Protein AF-A0A9Q0LKS4-F1 (afdb_monomer_lite)

Secondary structure (DSSP, 8-state):
-HHHHHHHHHHHHHHHHHHTS-SSS-----------------HHHHHHHHHHHHHT-HHHHHHHHHTTHHHHHHHHHTT---HHHHHHHHHHHHHHHTT---HHHHHHHHHHHHHHHHSGGGHHHHHHHHHHHHHHS--TTT---SS-----STT--EEPPPEETHHHHSEEEEEEEEE-------TT---GGGG----EEEEEEETTS-EEEEEEEE---TTS--EEEEEEEE-SSS-EEEEEEEE---TT-EEEEEEEEEEEGGGTEEEEEEEETTEEEEEEEEE-SS---TTPEEEEEEEEE--------HHHHHHHHHHHHHHHHHHHHHHHHHHHHHHHHHHHHHHHHHHHHHHHHHHHHHHHHHHHHTTTT-------------------

Sequence (396 aa):
MINIILNLYSQNFQKELDNSQNIQHDSINNNNEENENQSNISFLEILKIFNEISQKSIHNICCCCEAGIISFLLELVSKVKTIDIFKEIIQIVGNFAKFKTNVFEMKKYFTIMKNQLNKKSNKNFAKLMINELTKMKHQPNEQNPINLFDFYEQNSNIQLPPFNSSLIFEKFTFCCWIRIEEFSRSFFSSDPKEKEYKPRIFSLLSENNKGIELYFELDQDHKNQSKSISYRIYIDDEEMIEAVFPIQIETKKWYFFVFTQKYEESISEIDITIYINGKKEKFKKLQMKKQFETEEILTKNRIGSNVPFIRENKVQQQEMQQVLQLQQIKLLKQENEILQKENQSLKQENEFLKKQIQILNQKLKSQELTNEDQKEIQEKPKPSEFSSQETEFTRC

Radius of gyration: 48.98 Å; chains: 1; bounding box: 102×98×162 Å

pLDDT: mean 75.41, std 18.95, range [31.3, 96.25]

Organism: Anaeramoeba ignava (NCBI:txid1746090)

Structure (mmCIF, N/CA/C/O backbone):
data_AF-A0A9Q0LKS4-F1
#
_entry.id   AF-A0A9Q0LKS4-F1
#
loop_
_atom_site.group_PDB
_atom_site.id
_atom_site.type_symbol
_atom_site.label_atom_id
_atom_site.label_alt_id
_atom_site.label_comp_id
_atom_site.label_asym_id
_atom_site.label_entity_id
_atom_site.label_seq_id
_atom_site.pdbx_PDB_ins_code
_atom_site.Cartn_x
_atom_site.Cartn_y
_atom_site.Cartn_z
_atom_site.occupancy
_atom_site.B_iso_or_equiv
_atom_site.auth_seq_id
_atom_site.auth_comp_id
_atom_site.auth_asym_id
_atom_site.auth_atom_id
_atom_site.pdbx_PDB_model_num
ATOM 1 N N . MET A 1 1 ? -8.591 25.230 20.796 1.00 52.16 1 MET A N 1
ATOM 2 C CA . MET A 1 1 ? -9.760 24.326 20.904 1.00 52.16 1 MET A CA 1
ATOM 3 C C . MET A 1 1 ? -9.556 23.261 21.982 1.00 52.16 1 MET A C 1
ATOM 5 O O . MET A 1 1 ? -10.331 23.239 22.921 1.00 52.16 1 MET A O 1
ATOM 9 N N . ILE A 1 2 ? -8.475 22.472 21.955 1.00 50.78 2 ILE A N 1
ATOM 10 C CA . ILE A 1 2 ? -8.144 21.528 23.048 1.00 50.78 2 ILE A CA 1
ATOM 11 C C . ILE A 1 2 ? -7.958 22.237 24.396 1.00 50.78 2 ILE A C 1
ATOM 13 O O . ILE A 1 2 ? -8.549 21.814 25.378 1.00 50.78 2 ILE A O 1
ATOM 17 N N . ASN A 1 3 ? -7.264 23.380 24.430 1.00 50.91 3 ASN A N 1
ATOM 18 C CA . ASN A 1 3 ? -7.161 24.198 25.648 1.00 50.91 3 ASN A CA 1
ATOM 19 C C . ASN A 1 3 ? -8.520 24.717 26.146 1.00 50.91 3 ASN A C 1
ATOM 21 O O . ASN A 1 3 ? -8.677 24.940 27.335 1.00 50.91 3 ASN A O 1
ATOM 25 N N . ILE A 1 4 ? -9.511 24.873 25.260 1.00 58.47 4 ILE A N 1
ATOM 26 C CA . ILE A 1 4 ? -10.876 25.258 25.646 1.00 58.47 4 ILE A CA 1
ATOM 27 C C . ILE A 1 4 ? -11.565 24.061 26.306 1.00 58.47 4 ILE A C 1
ATOM 29 O O . ILE A 1 4 ? -12.135 24.219 27.372 1.00 58.47 4 ILE A O 1
ATOM 33 N N . ILE A 1 5 ? -11.438 22.852 25.750 1.00 57.69 5 ILE A N 1
ATOM 34 C CA . ILE A 1 5 ? -11.965 21.629 26.379 1.00 57.69 5 ILE A CA 1
ATOM 35 C C . ILE A 1 5 ? -11.270 21.352 27.713 1.00 57.69 5 ILE A C 1
ATOM 37 O O . ILE A 1 5 ? -11.945 21.016 28.673 1.00 57.69 5 ILE A O 1
ATOM 41 N N . LEU A 1 6 ? -9.948 21.513 27.798 1.00 55.53 6 LEU A N 1
ATOM 42 C CA . LEU A 1 6 ? -9.184 21.312 29.031 1.00 55.53 6 LEU A CA 1
ATOM 43 C C . LEU A 1 6 ? -9.541 22.348 30.103 1.00 55.53 6 LEU A C 1
ATOM 45 O O . LEU A 1 6 ? -9.741 21.965 31.252 1.00 55.53 6 LEU A O 1
ATOM 49 N N . ASN A 1 7 ? -9.676 23.626 29.730 1.00 54.53 7 ASN A N 1
ATOM 50 C CA . ASN A 1 7 ? -10.088 24.686 30.654 1.00 54.53 7 ASN A CA 1
ATOM 51 C C . ASN A 1 7 ? -11.555 24.545 31.081 1.00 54.53 7 ASN A C 1
ATOM 53 O O . ASN A 1 7 ? -11.880 24.784 32.237 1.00 54.53 7 ASN A O 1
ATOM 57 N N . LEU A 1 8 ? -12.447 24.119 30.185 1.00 53.78 8 LEU A N 1
ATOM 58 C CA . LEU A 1 8 ? -13.850 23.871 30.526 1.00 53.78 8 LEU A CA 1
ATOM 59 C C . LEU A 1 8 ? -14.017 22.582 31.338 1.00 53.78 8 LEU A C 1
ATOM 61 O O . LEU A 1 8 ? -14.856 22.523 32.232 1.00 53.78 8 LEU A O 1
ATOM 65 N N . TYR A 1 9 ? -13.194 21.566 31.076 1.00 55.69 9 TYR A N 1
ATOM 66 C CA . TYR A 1 9 ? -13.136 20.353 31.882 1.00 55.69 9 TYR A CA 1
ATOM 67 C C . TYR A 1 9 ? -12.649 20.665 33.300 1.00 55.69 9 TYR A C 1
ATOM 69 O O . TYR A 1 9 ? -13.283 20.231 34.253 1.00 55.69 9 TYR A O 1
ATOM 77 N N . SER A 1 10 ? -11.589 21.462 33.472 1.00 55.66 10 SER A N 1
ATOM 78 C CA . SER A 1 10 ? -11.113 21.843 34.808 1.00 55.66 10 SER A CA 1
ATOM 79 C C . SER A 1 10 ? -12.094 22.745 35.569 1.00 55.66 10 SER A C 1
ATOM 81 O O . SER A 1 10 ? -12.196 22.624 36.786 1.00 55.66 10 SER A O 1
ATOM 83 N N . GLN A 1 11 ? -12.851 23.604 34.877 1.00 53.59 11 GLN A N 1
ATOM 84 C CA . GLN A 1 11 ? -13.821 24.511 35.505 1.00 53.59 11 GLN A CA 1
ATOM 85 C C . GLN A 1 11 ? -15.162 23.844 35.865 1.00 53.59 11 GLN A C 1
ATOM 87 O O . GLN A 1 11 ? -15.730 24.160 36.911 1.00 53.59 11 GLN A O 1
ATOM 92 N N . ASN A 1 12 ? -15.662 22.908 35.047 1.00 52.47 12 ASN A N 1
ATOM 93 C CA . ASN A 1 12 ? -16.990 22.302 35.240 1.00 52.47 12 ASN A CA 1
ATOM 94 C C . ASN A 1 12 ? -16.960 20.917 35.913 1.00 52.47 12 ASN A C 1
ATOM 96 O O . ASN A 1 12 ? -17.933 20.547 36.569 1.00 52.47 12 ASN A O 1
ATOM 100 N N . PHE A 1 13 ? -15.858 20.160 35.822 1.00 51.25 13 PHE A N 1
ATOM 101 C CA . PHE A 1 13 ? -15.762 18.823 36.430 1.00 51.25 13 PHE A CA 1
ATOM 102 C C . PHE A 1 13 ? -15.744 18.861 37.963 1.00 51.25 13 PHE A C 1
ATOM 104 O O . PHE A 1 13 ? -16.346 17.994 38.591 1.00 51.25 13 PHE A O 1
ATOM 111 N N . GLN A 1 14 ? -15.115 19.875 38.571 1.00 48.56 14 GLN A N 1
ATOM 112 C CA . GLN A 1 14 ? -15.144 20.060 40.028 1.00 48.56 14 GLN A CA 1
ATOM 113 C C . GLN A 1 14 ? -16.585 20.253 40.537 1.00 48.56 14 GLN A C 1
ATOM 115 O O . GLN A 1 14 ? -17.002 19.583 41.476 1.00 48.56 14 GLN A O 1
ATOM 120 N N . LYS A 1 15 ? -17.379 21.087 39.851 1.00 50.06 15 LYS A N 1
ATOM 121 C CA . LYS A 1 15 ? -18.767 21.391 40.239 1.00 50.06 15 LYS A CA 1
ATOM 122 C C . LYS A 1 15 ? -19.710 20.185 40.112 1.00 50.06 15 LYS A C 1
ATOM 124 O O . LYS A 1 15 ? -20.591 20.005 40.949 1.00 50.06 15 LYS A O 1
ATOM 129 N N . GLU A 1 16 ? -19.541 19.342 39.091 1.00 47.19 16 GLU A N 1
ATOM 130 C CA . GLU A 1 16 ? -20.367 18.133 38.921 1.00 47.19 16 GLU A CA 1
ATOM 131 C C . GLU A 1 16 ? -19.929 16.961 39.822 1.00 47.19 16 GLU A C 1
ATOM 133 O O . GLU A 1 16 ? -20.760 16.113 40.161 1.00 47.19 16 GLU A O 1
ATOM 138 N N . LEU A 1 17 ? -18.662 16.909 40.263 1.00 44.06 17 LEU A N 1
ATOM 139 C CA . LEU A 1 17 ? -18.222 15.921 41.256 1.00 44.06 17 LEU A CA 1
ATOM 140 C C . LEU A 1 17 ? -18.882 16.158 42.618 1.00 44.06 17 LEU A C 1
ATOM 142 O O . LEU A 1 17 ? -19.400 15.202 43.202 1.00 44.06 17 LEU A O 1
ATOM 146 N N . ASP A 1 18 ? -18.912 17.412 43.071 1.00 41.59 18 ASP A N 1
ATOM 147 C CA . ASP A 1 18 ? -19.412 17.791 44.398 1.00 41.59 18 ASP A CA 1
ATOM 148 C C . ASP A 1 18 ? -20.943 17.649 44.496 1.00 41.59 18 ASP A C 1
ATOM 150 O O . ASP A 1 18 ? -21.472 17.132 45.481 1.00 41.59 18 ASP A O 1
ATOM 154 N N . ASN A 1 19 ? -21.674 17.966 43.422 1.00 41.75 19 ASN A N 1
ATOM 155 C CA . ASN A 1 19 ? -23.139 17.842 43.393 1.00 41.75 19 ASN A CA 1
ATOM 156 C C . ASN A 1 19 ? -23.647 16.389 43.339 1.00 41.75 19 ASN A C 1
ATOM 158 O O . ASN A 1 19 ? -24.816 16.131 43.622 1.00 41.75 19 ASN A O 1
ATOM 162 N N . SER A 1 20 ? -22.784 15.419 43.018 1.00 38.62 20 SER A N 1
ATOM 163 C CA . SER A 1 20 ? -23.145 13.993 43.004 1.00 38.62 20 SER A CA 1
ATOM 164 C C . SER A 1 20 ? -22.952 13.279 44.353 1.00 38.62 20 SER A C 1
ATOM 166 O O . SER A 1 20 ? -23.242 12.085 44.451 1.00 38.62 20 SER A O 1
ATOM 168 N N . GLN A 1 21 ? -22.493 13.994 45.393 1.00 38.00 21 GLN A N 1
ATOM 169 C CA . GLN A 1 21 ? -22.373 13.483 46.767 1.00 38.00 21 GLN A CA 1
ATOM 170 C C . GLN A 1 21 ? -23.479 13.972 47.725 1.00 38.00 21 GLN A C 1
ATOM 172 O O . GLN A 1 21 ? -23.637 13.378 48.785 1.00 38.00 21 GLN A O 1
ATOM 177 N N . ASN A 1 22 ? -24.311 14.949 47.338 1.00 33.97 22 ASN A N 1
ATOM 178 C CA . ASN A 1 22 ? -25.348 15.543 48.201 1.00 33.97 22 ASN A CA 1
ATOM 179 C C . ASN A 1 22 ? -26.791 15.202 47.781 1.00 33.97 22 ASN A C 1
ATOM 181 O O . ASN A 1 22 ? -27.661 16.066 47.727 1.00 33.97 22 ASN A O 1
ATOM 185 N N . ILE A 1 23 ? -27.084 13.925 47.521 1.00 37.72 23 ILE A N 1
ATOM 186 C CA . ILE A 1 23 ? -28.473 13.427 47.534 1.00 37.72 23 ILE A CA 1
ATOM 187 C C . ILE A 1 23 ? -28.590 12.389 48.645 1.00 37.72 23 ILE A C 1
ATOM 189 O O . ILE A 1 23 ? -28.772 11.205 48.388 1.00 37.72 23 ILE A O 1
ATOM 193 N N . GLN A 1 24 ? -28.386 12.844 49.880 1.00 35.81 24 GLN A N 1
ATOM 194 C CA . GLN A 1 24 ? -28.864 12.241 51.128 1.00 35.81 24 GLN A CA 1
ATOM 195 C C . GLN A 1 24 ? -28.379 13.126 52.280 1.00 35.81 24 GLN A C 1
ATOM 197 O O . GLN A 1 24 ? -27.403 12.795 52.935 1.00 35.81 24 GLN A O 1
ATOM 202 N N . HIS A 1 25 ? -29.003 14.291 52.453 1.00 33.56 25 HIS A N 1
ATOM 203 C CA . HIS A 1 25 ? -29.410 14.854 53.745 1.00 33.56 25 HIS A CA 1
ATOM 204 C C . HIS A 1 25 ? -29.798 16.333 53.602 1.00 33.56 25 HIS A C 1
ATOM 206 O O . HIS A 1 25 ? -29.132 17.113 52.933 1.00 33.56 25 HIS A O 1
ATOM 212 N N . ASP A 1 26 ? -30.889 16.649 54.290 1.00 32.03 26 ASP A N 1
ATOM 213 C CA . ASP A 1 26 ? -31.259 17.948 54.845 1.00 32.03 26 ASP A CA 1
ATOM 214 C C . ASP A 1 26 ? -31.990 18.965 53.952 1.00 32.03 26 ASP A C 1
ATOM 216 O O . ASP A 1 26 ? -31.461 19.805 53.230 1.00 32.03 26 ASP A O 1
ATOM 220 N N . SER A 1 27 ? -33.306 18.883 54.121 1.00 37.94 27 SER A N 1
ATOM 221 C CA . SER A 1 27 ? -34.271 19.972 54.152 1.00 37.94 27 SER A CA 1
ATOM 222 C C . SER A 1 27 ? -33.840 21.182 55.008 1.00 37.94 27 SER A C 1
ATOM 224 O O . SER A 1 27 ? -33.312 20.999 56.100 1.00 37.94 27 SER A O 1
ATOM 226 N N . ILE A 1 28 ? -34.270 22.377 54.563 1.00 37.59 28 ILE A N 1
ATOM 227 C CA . ILE A 1 28 ? -34.364 23.677 55.274 1.00 37.59 28 ILE A CA 1
ATOM 228 C C . ILE A 1 28 ? -33.085 24.543 55.269 1.00 37.59 28 ILE A C 1
ATOM 230 O O . ILE A 1 28 ? -32.244 24.415 56.149 1.00 37.59 28 ILE A O 1
ATOM 234 N N . ASN A 1 29 ? -32.998 25.535 54.369 1.00 31.30 29 ASN A N 1
ATOM 235 C CA . ASN A 1 29 ? -33.223 26.951 54.719 1.00 31.30 29 ASN A CA 1
ATOM 236 C C . ASN A 1 29 ? -33.127 27.903 53.510 1.00 31.30 29 ASN A C 1
ATOM 238 O O . ASN A 1 29 ? -32.428 27.650 52.536 1.00 31.30 29 ASN A O 1
ATOM 242 N N . ASN A 1 30 ? -33.876 28.997 53.630 1.00 37.03 30 ASN A N 1
ATOM 243 C CA . ASN A 1 30 ? -34.127 30.049 52.648 1.00 37.03 30 ASN A CA 1
ATOM 244 C C . ASN A 1 30 ? -32.959 31.029 52.410 1.00 37.03 30 ASN A C 1
ATOM 246 O O . ASN A 1 30 ? -32.130 31.248 53.289 1.00 37.03 30 ASN A O 1
ATOM 250 N N . ASN A 1 31 ? -33.098 31.742 51.282 1.00 36.84 31 ASN A N 1
ATOM 251 C CA . ASN A 1 31 ? -32.557 33.062 50.920 1.00 36.84 31 ASN A CA 1
ATOM 252 C C . ASN A 1 31 ? -31.104 33.130 50.431 1.00 36.84 31 ASN A C 1
ATOM 254 O O . ASN A 1 31 ? -30.165 33.119 51.219 1.00 36.84 31 ASN A O 1
ATOM 258 N N . ASN A 1 32 ? -30.948 33.316 49.116 1.00 33.25 32 ASN A N 1
ATOM 259 C CA . ASN A 1 32 ? -30.428 34.562 48.538 1.00 33.25 32 ASN A CA 1
ATOM 260 C C . ASN A 1 32 ? -30.572 34.515 47.008 1.00 33.25 32 ASN A C 1
ATOM 262 O O . ASN A 1 32 ? -29.890 33.754 46.326 1.00 33.25 32 ASN A O 1
ATOM 266 N N . GLU A 1 33 ? -31.482 35.336 46.483 1.00 43.81 33 GLU A N 1
ATOM 267 C CA . GLU A 1 33 ? -31.436 35.798 45.099 1.00 43.81 33 GLU A CA 1
ATOM 268 C C . GLU A 1 33 ? -30.350 36.873 45.004 1.00 43.81 33 GLU A C 1
ATOM 270 O O . GLU A 1 33 ? -30.560 37.994 45.455 1.00 43.81 33 GLU A O 1
ATOM 275 N N . GLU A 1 34 ? -29.208 36.555 44.395 1.00 35.84 34 GLU A N 1
ATOM 276 C CA . GLU A 1 34 ? -28.371 37.558 43.738 1.00 35.84 34 GLU A CA 1
ATOM 277 C C . GLU A 1 34 ? -27.888 37.027 42.384 1.00 35.84 34 GLU A C 1
ATOM 279 O O . GLU A 1 34 ? -27.501 35.872 42.217 1.00 35.84 34 GLU A O 1
ATOM 284 N N . ASN A 1 35 ? -28.007 37.909 41.398 1.00 41.94 35 ASN A N 1
ATOM 285 C CA . ASN A 1 35 ? -27.806 37.708 39.973 1.00 41.94 35 ASN A CA 1
ATOM 286 C C . ASN A 1 35 ? -26.417 37.160 39.594 1.00 41.94 35 ASN A C 1
ATOM 288 O O . ASN A 1 35 ? -25.435 37.892 39.656 1.00 41.94 35 ASN A O 1
ATOM 292 N N . GLU A 1 36 ? -26.374 35.973 38.986 1.00 36.62 36 GLU A N 1
ATOM 293 C CA . GLU A 1 36 ? -25.364 35.622 37.978 1.00 36.62 36 GLU A CA 1
ATOM 294 C C . GLU A 1 36 ? -26.049 34.966 36.770 1.00 36.62 36 GLU A C 1
ATOM 296 O O . GLU A 1 36 ? -26.151 33.748 36.650 1.00 36.62 36 GLU A O 1
ATOM 301 N N . ASN A 1 37 ? -26.494 35.796 35.822 1.00 36.38 37 ASN A N 1
ATOM 302 C CA . ASN A 1 37 ? -26.817 35.372 34.455 1.00 36.38 37 ASN A CA 1
ATOM 303 C C . ASN A 1 37 ? -25.523 35.059 33.675 1.00 36.38 37 ASN A C 1
ATOM 305 O O . ASN A 1 37 ? -25.244 35.653 32.633 1.00 36.38 37 ASN A O 1
ATOM 309 N N . GLN A 1 38 ? -24.708 34.129 34.174 1.00 42.00 38 GLN A N 1
ATOM 310 C CA . GLN A 1 38 ? -23.761 33.409 33.333 1.00 42.00 38 GLN A CA 1
ATOM 311 C C . GLN A 1 38 ? -24.517 32.232 32.733 1.00 42.00 38 GLN A C 1
ATOM 313 O O . GLN A 1 38 ? -24.998 31.351 33.442 1.00 42.00 38 GLN A O 1
ATOM 318 N N . SER A 1 39 ? -24.647 32.233 31.409 1.00 40.94 39 SER A N 1
ATOM 319 C CA . SER A 1 39 ? -25.093 31.077 30.639 1.00 40.94 39 SER A CA 1
ATOM 320 C C . SER A 1 39 ? -24.102 29.933 30.859 1.00 40.94 39 SER A C 1
ATOM 322 O O . SER A 1 39 ? -23.147 29.748 30.109 1.00 40.94 39 SER A O 1
ATOM 324 N N . ASN A 1 40 ? -24.295 29.185 31.944 1.00 54.25 40 ASN A N 1
ATOM 325 C CA . ASN A 1 40 ? -23.516 28.000 32.262 1.00 54.25 40 ASN A CA 1
ATOM 326 C C . ASN A 1 40 ? -23.897 26.910 31.260 1.00 54.25 40 ASN A C 1
ATOM 328 O O . ASN A 1 40 ? -24.797 26.112 31.504 1.00 54.25 40 ASN A O 1
ATOM 332 N N . ILE A 1 41 ? -23.229 26.910 30.105 1.00 67.69 41 ILE A N 1
ATOM 333 C CA . ILE A 1 41 ? -23.319 25.823 29.133 1.00 67.69 41 ILE A CA 1
ATOM 334 C C . ILE A 1 41 ? -22.822 24.556 29.835 1.00 67.69 41 ILE A C 1
ATOM 336 O O . ILE A 1 41 ? -21.696 24.510 30.342 1.00 67.69 41 ILE A O 1
ATOM 340 N N . SER A 1 42 ? -23.669 23.531 29.878 1.00 83.75 42 SER A N 1
ATOM 341 C CA . SER A 1 42 ? -23.347 22.261 30.526 1.00 83.75 42 SER A CA 1
ATOM 342 C C . SER A 1 42 ? -22.182 21.561 29.821 1.00 83.75 42 SER A C 1
ATOM 344 O O . SER A 1 42 ? -21.950 21.729 28.619 1.00 83.75 42 SER A O 1
ATOM 346 N N . PHE A 1 43 ? -21.452 20.708 30.544 1.00 82.25 43 PHE A N 1
ATOM 347 C CA . PHE A 1 43 ? -20.364 19.934 29.943 1.00 82.25 43 PHE A CA 1
ATOM 348 C C . PHE A 1 43 ? -20.846 19.068 28.766 1.00 82.25 43 PHE A C 1
ATOM 350 O O . PHE A 1 43 ? -20.160 18.944 27.751 1.00 82.25 43 PHE A O 1
ATOM 357 N N . LEU A 1 44 ? -22.064 18.528 28.862 1.00 86.06 44 LEU A N 1
ATOM 358 C CA . LEU A 1 44 ? -22.692 17.767 27.784 1.00 86.06 44 LEU A CA 1
ATOM 359 C C . LEU A 1 44 ? -22.937 18.619 26.528 1.00 86.06 44 LEU A C 1
ATOM 361 O O . LEU A 1 44 ? -22.697 18.149 25.418 1.00 86.06 44 LEU A O 1
ATOM 365 N N . GLU A 1 45 ? -23.398 19.860 26.678 1.00 86.75 45 GLU A N 1
ATOM 366 C CA . GLU A 1 45 ? -23.590 20.779 25.548 1.00 86.75 45 GLU A CA 1
ATOM 367 C C . GLU A 1 45 ? -22.261 21.166 24.901 1.00 86.75 45 GLU A C 1
ATOM 369 O O . GLU A 1 45 ? -22.161 21.174 23.675 1.00 86.75 45 GLU A O 1
ATOM 374 N N . ILE A 1 46 ? -21.215 21.393 25.701 1.00 86.62 46 ILE A N 1
ATOM 375 C CA . ILE A 1 46 ? -19.862 21.653 25.189 1.00 86.62 46 ILE A CA 1
ATOM 376 C C . ILE A 1 46 ? -19.374 20.478 24.337 1.00 86.62 46 ILE A C 1
ATOM 378 O O . ILE A 1 46 ? -18.846 20.689 23.244 1.00 86.62 46 ILE A O 1
ATOM 382 N N . LEU A 1 47 ? -19.566 19.241 24.806 1.00 89.62 47 LEU A N 1
ATOM 383 C CA . LEU A 1 47 ? -19.184 18.045 24.055 1.00 89.62 47 LEU A CA 1
ATOM 384 C C . LEU A 1 47 ? -19.962 17.922 22.739 1.00 89.62 47 LEU A C 1
ATOM 386 O O . LEU A 1 47 ? -19.347 17.653 21.709 1.00 89.62 47 LEU A O 1
ATOM 390 N N . LYS A 1 48 ? -21.274 18.184 22.741 1.00 90.31 48 LYS A N 1
ATOM 391 C CA . LYS A 1 48 ? -22.099 18.174 21.519 1.00 90.31 48 LYS A CA 1
ATOM 392 C C . LYS A 1 48 ? -21.632 19.217 20.505 1.00 90.31 48 LYS A C 1
ATOM 394 O O . LYS A 1 48 ? -21.380 18.878 19.352 1.00 90.31 48 LYS A O 1
ATOM 399 N N . ILE A 1 49 ? -21.434 20.462 20.945 1.00 89.00 49 ILE A N 1
ATOM 400 C CA . ILE A 1 49 ? -20.929 21.551 20.093 1.00 89.00 49 ILE A CA 1
ATOM 401 C C . ILE A 1 49 ? -19.549 21.188 19.536 1.00 89.00 49 ILE A C 1
ATOM 403 O O . ILE A 1 49 ? -19.280 21.371 18.349 1.00 89.00 49 ILE A O 1
ATOM 407 N N . PHE A 1 50 ? -18.669 20.632 20.372 1.00 88.19 50 PHE A N 1
ATOM 408 C CA . PHE A 1 50 ? -17.355 20.182 19.931 1.00 88.19 50 PHE A CA 1
ATOM 409 C C . PHE A 1 50 ? -17.450 19.081 18.871 1.00 88.19 50 PHE A C 1
ATOM 411 O O . PHE A 1 50 ? -16.743 19.145 17.862 1.00 88.19 50 PHE A O 1
ATOM 418 N N . ASN A 1 51 ? -18.325 18.097 19.075 1.00 88.75 51 ASN A N 1
ATOM 419 C CA . ASN A 1 51 ? -18.552 17.011 18.132 1.00 88.75 51 ASN A CA 1
ATOM 420 C C . ASN A 1 51 ? -19.036 17.552 16.775 1.00 88.75 51 ASN A C 1
ATOM 422 O O . ASN A 1 51 ? -18.483 17.196 15.735 1.00 88.75 51 ASN A O 1
ATOM 426 N N . GLU A 1 52 ? -20.004 18.473 16.786 1.00 88.44 52 GLU A N 1
ATOM 427 C CA . GLU A 1 52 ? -20.540 19.114 15.581 1.00 88.44 52 GLU A CA 1
ATOM 428 C C . GLU A 1 52 ? -19.496 19.952 14.834 1.00 88.44 52 GLU A C 1
ATOM 430 O O . GLU A 1 52 ? -19.384 19.854 13.612 1.00 88.44 52 GLU A O 1
ATOM 435 N N . ILE A 1 53 ? -18.715 20.775 15.540 1.00 85.50 53 ILE A N 1
ATOM 436 C CA . ILE A 1 53 ? -17.689 21.628 14.919 1.00 85.50 53 ILE A CA 1
ATOM 437 C C . ILE A 1 53 ? -16.559 20.777 14.340 1.00 85.50 53 ILE A C 1
ATOM 439 O O . ILE A 1 53 ? -16.091 21.047 13.233 1.00 85.50 53 ILE A O 1
ATOM 443 N N . SER A 1 54 ? -16.132 19.742 15.064 1.00 83.38 54 SER A N 1
ATOM 444 C CA . SER A 1 54 ? -15.040 18.869 14.627 1.00 83.38 54 SER A CA 1
ATOM 445 C C . SER A 1 54 ? -15.382 18.169 13.315 1.00 83.38 54 SER A C 1
ATOM 447 O O . SER A 1 54 ? -14.562 18.133 12.404 1.00 83.38 54 SER A O 1
ATOM 449 N N . GLN A 1 55 ? -16.620 17.697 13.166 1.00 81.88 55 GLN A N 1
ATOM 450 C CA . GLN A 1 55 ? -17.071 17.008 11.954 1.00 81.88 55 GLN A CA 1
ATOM 451 C C . GLN A 1 55 ? -17.132 17.899 10.703 1.00 81.88 55 GLN A C 1
ATOM 453 O O . GLN A 1 55 ? -17.164 17.376 9.592 1.00 81.88 55 GLN A O 1
ATOM 458 N N . LYS A 1 56 ? -17.101 19.231 10.845 1.00 83.19 56 LYS A N 1
ATOM 459 C CA . LYS A 1 56 ? -17.113 20.162 9.702 1.00 83.19 56 LYS A CA 1
ATOM 460 C C . LYS A 1 56 ? -15.760 20.288 8.993 1.00 83.19 56 LYS A C 1
ATOM 462 O O . LYS A 1 56 ? -15.711 20.866 7.912 1.00 83.19 56 LYS A O 1
ATOM 467 N N . SER A 1 57 ? -14.662 19.797 9.578 1.00 80.19 57 SER A N 1
ATOM 468 C CA . SER A 1 57 ? -13.318 19.955 9.004 1.00 80.19 57 SER A CA 1
ATOM 469 C C . SER A 1 57 ? -12.408 18.765 9.306 1.00 80.19 57 SER A C 1
ATOM 471 O O . SER A 1 57 ? -11.985 18.561 10.444 1.00 80.19 57 SER A O 1
ATOM 473 N N . ILE A 1 58 ? -12.020 18.034 8.253 1.00 78.31 58 ILE A N 1
ATOM 474 C CA . ILE A 1 58 ? -11.039 16.937 8.337 1.00 78.31 58 ILE A CA 1
ATOM 475 C C . ILE A 1 58 ? -9.700 17.450 8.880 1.00 78.31 58 ILE A C 1
ATOM 477 O O . ILE A 1 58 ? -9.074 16.783 9.699 1.00 78.31 58 ILE A O 1
ATOM 481 N N . HIS A 1 59 ? -9.280 18.655 8.482 1.00 78.06 59 HIS A N 1
ATOM 482 C CA . HIS A 1 59 ? -8.048 19.263 8.984 1.00 78.06 59 HIS A CA 1
ATOM 483 C C . HIS A 1 59 ? -8.090 19.448 10.508 1.00 78.06 59 HIS A C 1
ATOM 485 O O . HIS A 1 59 ? -7.157 19.048 11.201 1.00 78.06 59 HIS A O 1
ATOM 491 N N . ASN A 1 60 ? -9.206 19.954 11.046 1.00 81.38 60 ASN A N 1
ATOM 492 C CA . ASN A 1 60 ? -9.371 20.124 12.492 1.00 81.38 60 ASN A CA 1
ATOM 493 C C . ASN A 1 60 ? -9.334 18.781 13.230 1.00 81.38 60 ASN A C 1
ATOM 495 O O . ASN A 1 60 ? -8.717 18.692 14.294 1.00 81.38 60 ASN A O 1
ATOM 499 N N . ILE A 1 61 ? -9.960 17.742 12.664 1.00 84.44 61 ILE A N 1
ATOM 500 C CA . ILE A 1 61 ? -9.908 16.379 13.210 1.00 84.44 61 ILE A CA 1
ATOM 501 C C . ILE A 1 61 ? -8.460 15.889 13.261 1.00 84.44 61 ILE A C 1
ATOM 503 O O . ILE A 1 61 ? -8.007 15.464 14.322 1.00 84.44 61 ILE A O 1
ATOM 507 N N . CYS A 1 62 ? -7.714 16.006 12.158 1.00 79.69 62 CYS A N 1
ATOM 508 C CA . CYS A 1 62 ? -6.314 15.590 12.087 1.00 79.69 62 CYS A CA 1
ATOM 509 C C . CYS A 1 62 ? -5.440 16.309 13.122 1.00 79.69 62 CYS A C 1
ATOM 511 O O . CYS A 1 62 ? -4.739 15.637 13.880 1.00 79.69 62 CYS A O 1
ATOM 513 N N . CYS A 1 63 ? -5.532 17.640 13.220 1.00 81.56 63 CYS A N 1
ATOM 514 C CA . CYS A 1 63 ? -4.772 18.419 14.203 1.00 81.56 63 CYS A CA 1
ATOM 515 C C . CYS A 1 63 ? -5.109 18.016 15.644 1.00 81.56 63 CYS A C 1
ATOM 517 O O . CYS A 1 63 ? -4.234 17.926 16.502 1.00 81.56 63 CYS A O 1
ATOM 519 N N . CYS A 1 64 ? -6.380 17.742 15.928 1.00 85.06 64 CYS A N 1
ATOM 520 C CA . CYS A 1 64 ? -6.794 17.291 17.250 1.00 85.06 64 CYS A CA 1
ATOM 521 C C . CYS A 1 64 ? -6.321 15.856 17.553 1.00 85.06 64 CYS A C 1
ATOM 523 O O . CYS A 1 64 ? -5.915 15.584 18.684 1.00 85.06 64 CYS A O 1
ATOM 525 N N . CYS A 1 65 ? -6.324 14.949 16.567 1.00 86.69 65 CYS A N 1
ATOM 526 C CA . CYS A 1 65 ? -5.725 13.617 16.705 1.00 86.69 65 CYS A CA 1
ATOM 527 C C . CYS A 1 65 ? -4.218 13.705 16.980 1.00 86.69 65 CYS A C 1
ATOM 529 O O . CYS A 1 65 ? -3.713 12.984 17.834 1.00 86.69 65 CYS A O 1
ATOM 531 N N . GLU A 1 66 ? -3.500 14.604 16.304 1.00 84.50 66 GLU A N 1
ATOM 532 C CA . GLU A 1 66 ? -2.065 14.843 16.533 1.00 84.50 66 GLU A CA 1
ATOM 533 C C . GLU A 1 66 ? -1.774 15.392 17.924 1.00 84.50 66 GLU A C 1
ATOM 535 O O . GLU A 1 66 ? -0.793 15.004 18.551 1.00 84.50 66 GLU A O 1
ATOM 540 N N . ALA A 1 67 ? -2.673 16.218 18.446 1.00 86.50 67 ALA A N 1
ATOM 541 C CA . ALA A 1 67 ? -2.618 16.706 19.814 1.00 86.50 67 ALA A CA 1
ATOM 542 C C . ALA A 1 67 ? -3.152 15.699 20.860 1.00 86.50 67 ALA A C 1
ATOM 544 O O . ALA A 1 67 ? -3.302 16.051 22.029 1.00 86.50 67 ALA A O 1
ATOM 545 N N . GLY A 1 68 ? -3.443 14.451 20.473 1.00 88.25 68 GLY A N 1
ATOM 546 C CA . GLY A 1 68 ? -3.762 13.365 21.405 1.00 88.25 68 GLY A CA 1
ATOM 547 C C . GLY A 1 68 ? -5.188 13.375 21.964 1.00 88.25 68 GLY A C 1
ATOM 548 O O . GLY A 1 68 ? -5.429 12.801 23.031 1.00 88.25 68 GLY A O 1
ATOM 549 N N . ILE A 1 69 ? -6.154 13.989 21.267 1.00 90.88 69 ILE A N 1
ATOM 550 C CA . ILE A 1 69 ? -7.539 14.108 21.756 1.00 90.88 69 ILE A CA 1
ATOM 551 C C . ILE A 1 69 ? -8.186 12.752 22.074 1.00 90.88 69 ILE A C 1
ATOM 553 O O . ILE A 1 69 ? -8.873 12.632 23.083 1.00 90.88 69 ILE A O 1
ATOM 557 N N . ILE A 1 70 ? -7.941 11.709 21.270 1.00 92.38 70 ILE A N 1
ATOM 558 C CA . ILE A 1 70 ? -8.507 10.369 21.497 1.00 92.38 70 ILE A CA 1
ATOM 559 C C . ILE A 1 70 ? -7.986 9.804 22.819 1.00 92.38 70 ILE A C 1
ATOM 561 O O . ILE A 1 70 ? -8.764 9.340 23.654 1.00 92.38 70 ILE A O 1
ATOM 565 N N . SER A 1 71 ? -6.673 9.883 23.035 1.00 91.62 71 SER A N 1
ATOM 566 C CA . SER A 1 71 ? -6.038 9.441 24.276 1.00 91.62 71 SER A CA 1
ATOM 567 C C . SER A 1 71 ? -6.605 10.165 25.501 1.00 91.62 71 SER A C 1
ATOM 569 O O . SER A 1 71 ? -6.929 9.497 26.491 1.00 91.62 71 SER A O 1
ATOM 571 N N . PHE A 1 72 ? -6.787 11.487 25.412 1.00 90.75 72 PHE A N 1
ATOM 572 C CA . PHE A 1 72 ? -7.400 12.310 26.459 1.00 90.75 72 PHE A CA 1
ATOM 573 C C . PHE A 1 72 ? -8.856 11.909 26.736 1.00 90.75 72 PHE A C 1
ATOM 575 O O . PHE A 1 72 ? -9.229 11.644 27.879 1.00 90.75 72 PHE A O 1
ATOM 582 N N . LEU A 1 73 ? -9.681 11.790 25.694 1.00 92.44 73 LEU A N 1
ATOM 583 C CA . LEU A 1 73 ? -11.092 11.426 25.827 1.00 92.44 73 LEU A CA 1
ATOM 584 C C . LEU A 1 73 ? -11.271 10.016 26.404 1.00 92.44 73 LEU A C 1
ATOM 586 O O . LEU A 1 73 ? -12.153 9.799 27.227 1.00 92.44 73 LEU A O 1
ATOM 590 N N . LEU A 1 74 ? -10.410 9.059 26.051 1.00 92.81 74 LEU A N 1
ATOM 591 C CA . LEU A 1 74 ? -10.424 7.724 26.658 1.00 92.81 74 LEU A CA 1
ATOM 592 C C . LEU A 1 74 ? -10.047 7.747 28.146 1.00 92.81 74 LEU A C 1
ATOM 594 O O . LEU A 1 74 ? -10.576 6.971 28.939 1.00 92.81 74 LEU A O 1
ATOM 598 N N . GLU A 1 75 ? -9.149 8.643 28.546 1.00 90.31 75 GLU A N 1
ATOM 599 C CA . GLU A 1 75 ? -8.855 8.898 29.959 1.00 90.31 75 GLU A CA 1
ATOM 600 C C . GLU A 1 75 ? -10.064 9.475 30.690 1.00 90.31 75 GLU A C 1
ATOM 602 O O . GLU A 1 75 ? -10.419 9.009 31.774 1.00 90.31 75 GLU A O 1
ATOM 607 N N . LEU A 1 76 ? -10.731 10.441 30.069 1.00 88.25 76 LEU A N 1
ATOM 608 C CA . LEU A 1 76 ? -11.932 11.064 30.594 1.00 88.25 76 LEU A CA 1
ATOM 609 C C . LEU A 1 76 ? -13.064 10.044 30.785 1.00 88.25 76 LEU A C 1
ATOM 611 O O . LEU A 1 76 ? -13.645 9.955 31.864 1.00 88.25 76 LEU A O 1
ATOM 615 N N . VAL A 1 77 ? -13.314 9.203 29.779 1.00 87.69 77 VAL A N 1
ATOM 616 C CA . VAL A 1 77 ? -14.314 8.119 29.799 1.00 87.69 77 VAL A CA 1
ATOM 617 C C . VAL A 1 77 ? -14.168 7.215 31.020 1.00 87.69 77 VAL A C 1
ATOM 619 O O . VAL A 1 77 ? -15.168 6.752 31.565 1.00 87.69 77 VAL A O 1
ATOM 622 N N . SER A 1 78 ? -12.936 6.964 31.474 1.00 80.75 78 SER A N 1
ATOM 623 C CA . SER A 1 78 ? -12.687 6.116 32.645 1.00 80.75 78 SER A CA 1
ATOM 624 C C . SER A 1 78 ? -13.210 6.714 33.962 1.00 80.75 78 SER A C 1
ATOM 626 O O . SER A 1 78 ? -13.416 5.970 34.922 1.00 80.75 78 SER A O 1
ATOM 628 N N . LYS A 1 79 ? -13.455 8.032 33.999 1.00 83.06 79 LYS A N 1
ATOM 629 C CA . LYS A 1 79 ? -13.882 8.800 35.181 1.00 83.06 79 LYS A CA 1
ATOM 630 C C . LYS A 1 79 ? -15.367 9.182 35.156 1.00 83.06 79 LYS A C 1
ATOM 632 O O . LYS A 1 79 ? -15.923 9.512 36.201 1.00 83.06 79 LYS A O 1
ATOM 637 N N . VAL A 1 80 ? -16.015 9.137 33.992 1.00 83.56 80 VAL A N 1
ATOM 638 C CA . VAL A 1 80 ? -17.416 9.552 33.826 1.00 83.56 80 VAL A CA 1
ATOM 639 C C . VAL A 1 80 ? -18.375 8.533 34.448 1.00 83.56 80 VAL A C 1
ATOM 641 O O . VAL A 1 80 ? -18.275 7.332 34.199 1.00 83.56 80 VAL A O 1
ATOM 644 N N . LYS A 1 81 ? -19.337 9.028 35.238 1.00 78.25 81 LYS A N 1
ATOM 645 C CA . LYS A 1 81 ? -20.391 8.217 35.878 1.00 78.25 81 LYS A CA 1
ATOM 646 C C . LYS A 1 81 ? -21.744 8.303 35.164 1.00 78.25 81 LYS A C 1
ATOM 648 O O . LYS A 1 81 ? -22.550 7.383 35.277 1.00 78.25 81 LYS A O 1
ATOM 653 N N . THR A 1 82 ? -21.998 9.385 34.431 1.00 85.44 82 THR A N 1
ATOM 654 C CA . THR A 1 82 ? -23.264 9.628 33.729 1.00 85.44 82 THR A CA 1
ATOM 655 C C . THR A 1 82 ? -23.246 9.012 32.331 1.00 85.44 82 THR A C 1
ATOM 657 O O . THR A 1 82 ? -22.263 9.098 31.592 1.00 85.44 82 THR A O 1
ATOM 660 N N . ILE A 1 83 ? -24.348 8.366 31.947 1.00 86.38 83 ILE A N 1
ATOM 661 C CA . ILE A 1 83 ? -24.422 7.661 30.662 1.00 86.38 83 ILE A CA 1
ATOM 662 C C . ILE A 1 83 ? -24.453 8.617 29.463 1.00 86.38 83 ILE A C 1
ATOM 664 O O . ILE A 1 83 ? -23.910 8.277 28.415 1.00 86.38 83 ILE A O 1
ATOM 668 N N . ASP A 1 84 ? -25.023 9.815 29.618 1.00 88.44 84 ASP A N 1
ATOM 669 C CA . ASP A 1 84 ? -25.150 10.794 28.533 1.00 88.44 84 ASP A CA 1
ATOM 670 C C . ASP A 1 84 ? -23.804 11.410 28.149 1.00 88.44 84 ASP A C 1
ATOM 672 O O . ASP A 1 84 ? -23.444 11.416 26.973 1.00 88.44 84 ASP A O 1
ATOM 676 N N . ILE A 1 85 ? -23.013 11.836 29.141 1.00 88.50 85 ILE A 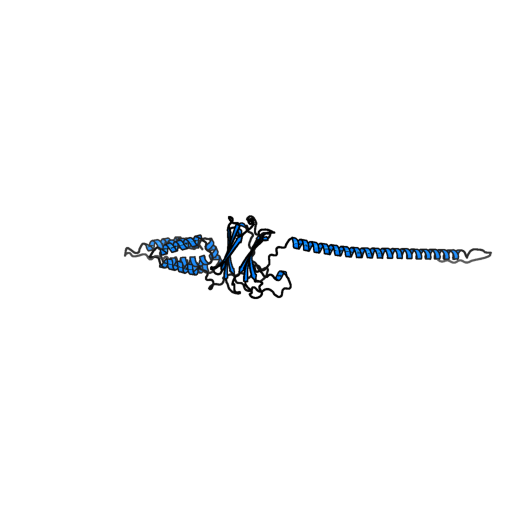N 1
ATOM 677 C CA . ILE A 1 85 ? -21.652 12.341 28.913 1.00 88.50 85 ILE A CA 1
ATOM 678 C C . ILE A 1 85 ? -20.781 11.228 28.324 1.00 88.50 85 ILE A C 1
ATOM 680 O O . ILE A 1 85 ? -20.049 11.454 27.363 1.00 88.50 85 ILE A O 1
ATOM 684 N N . PHE A 1 86 ? -20.892 10.002 28.847 1.00 90.69 86 PHE A N 1
ATOM 685 C CA . PHE A 1 86 ? -20.155 8.865 28.301 1.00 90.69 86 PHE A CA 1
ATOM 686 C C . PHE A 1 86 ? -20.512 8.613 26.836 1.00 90.69 86 PHE A C 1
ATOM 688 O O . PHE A 1 86 ? -19.622 8.432 26.009 1.00 90.69 86 PHE A O 1
ATOM 695 N N . LYS A 1 87 ? -21.808 8.602 26.505 1.00 91.62 87 LYS A N 1
ATOM 696 C CA . LYS A 1 87 ? -22.292 8.401 25.139 1.00 91.62 87 LYS A CA 1
ATOM 697 C C . LYS A 1 87 ? -21.704 9.445 24.195 1.00 91.62 87 LYS A C 1
ATOM 699 O O . LYS A 1 87 ? -21.207 9.060 23.141 1.00 91.62 87 LYS A O 1
ATOM 704 N N . GLU A 1 88 ? -21.724 10.719 24.582 1.00 93.31 88 GLU A N 1
ATOM 705 C CA . GLU A 1 88 ? -21.194 11.801 23.752 1.00 93.31 88 GLU A CA 1
ATOM 706 C C . GLU A 1 88 ? -19.676 11.673 23.562 1.00 93.31 88 GLU A C 1
ATOM 708 O O . GLU A 1 88 ? -19.192 11.714 22.433 1.00 93.31 88 GLU A O 1
ATOM 713 N N . ILE A 1 89 ? -18.912 11.402 24.630 1.00 93.06 89 ILE A N 1
ATOM 714 C CA . ILE A 1 89 ? -17.458 11.215 24.503 1.00 93.06 89 ILE A CA 1
ATOM 715 C C . ILE A 1 89 ? -17.131 10.026 23.601 1.00 93.06 89 ILE A C 1
ATOM 717 O O . ILE A 1 89 ? -16.237 10.118 22.764 1.00 93.06 89 ILE A O 1
ATOM 721 N N . ILE A 1 90 ? -17.844 8.909 23.744 1.00 93.25 90 ILE A N 1
ATOM 722 C CA . ILE A 1 90 ? -17.601 7.736 22.904 1.00 93.25 90 ILE A CA 1
ATOM 723 C C . ILE A 1 90 ? -17.947 8.004 21.448 1.00 93.25 90 ILE A C 1
ATOM 725 O O . ILE A 1 90 ? -17.179 7.586 20.586 1.00 93.25 90 ILE A O 1
ATOM 729 N N . GLN A 1 91 ? -19.017 8.745 21.161 1.00 92.31 91 GLN A N 1
ATOM 730 C CA . GLN A 1 91 ? -19.322 9.186 19.799 1.00 92.31 91 GLN A CA 1
ATOM 731 C C . GLN A 1 91 ? -18.216 10.071 19.222 1.00 92.31 91 GLN A C 1
ATOM 733 O O . GLN A 1 91 ? -17.798 9.853 18.087 1.00 92.31 91 GLN A O 1
ATOM 738 N N . ILE A 1 92 ? -17.688 11.013 20.008 1.00 92.94 92 ILE A N 1
ATOM 739 C CA . ILE A 1 92 ? -16.543 11.833 19.602 1.00 92.94 92 ILE A CA 1
ATOM 740 C C . ILE A 1 92 ? -15.336 10.930 19.317 1.00 92.94 92 ILE A C 1
ATOM 742 O O . ILE A 1 92 ? -14.785 10.981 18.224 1.00 92.94 92 ILE A O 1
ATOM 746 N N . VAL A 1 93 ? -14.962 10.029 20.230 1.00 93.12 93 VAL A N 1
ATOM 747 C CA . VAL A 1 93 ? -13.873 9.061 19.996 1.00 93.12 93 VAL A CA 1
ATOM 748 C C . VAL A 1 93 ? -14.108 8.266 18.705 1.00 93.12 93 VAL A C 1
ATOM 750 O O . VAL A 1 93 ? -13.184 8.123 17.911 1.00 93.12 93 VAL A O 1
ATOM 753 N N . GLY A 1 94 ? -15.342 7.816 18.460 1.00 89.88 94 GLY A N 1
ATOM 754 C CA . GLY A 1 94 ? -15.801 7.201 17.210 1.00 89.88 94 GLY A CA 1
ATOM 755 C C . GLY A 1 94 ? -15.482 8.018 15.974 1.00 89.88 94 GLY A C 1
ATOM 756 O O . GLY A 1 94 ? -14.859 7.522 15.036 1.00 89.88 94 GLY A O 1
ATOM 757 N N . ASN A 1 95 ? -15.888 9.280 15.984 1.00 87.75 95 ASN A N 1
ATOM 758 C CA . ASN A 1 95 ? -15.714 10.176 14.854 1.00 87.75 95 ASN A CA 1
ATOM 759 C C . ASN A 1 95 ? -14.246 10.466 14.565 1.00 87.75 95 ASN A C 1
ATOM 761 O O . ASN A 1 95 ? -13.867 10.466 13.403 1.00 87.75 95 ASN A O 1
ATOM 765 N N . PHE A 1 96 ? -13.414 10.636 15.589 1.00 88.44 96 PHE A N 1
ATOM 766 C CA . PHE A 1 96 ? -11.983 10.890 15.415 1.00 88.44 96 PHE A CA 1
ATOM 767 C C . PHE A 1 96 ? -11.217 9.630 14.986 1.00 88.44 96 PHE A C 1
ATOM 769 O O . PHE A 1 96 ? -10.402 9.680 14.061 1.00 88.44 96 PHE A O 1
ATOM 776 N N . ALA A 1 97 ? -11.527 8.480 15.593 1.00 86.31 97 ALA A N 1
ATOM 777 C CA . ALA A 1 97 ? -10.855 7.213 15.309 1.00 86.31 97 ALA A CA 1
ATOM 778 C C . ALA A 1 97 ? -11.086 6.704 13.875 1.00 86.31 97 ALA A C 1
ATOM 780 O O . ALA A 1 97 ? -10.250 5.961 13.365 1.00 86.31 97 ALA A O 1
ATOM 781 N N . LYS A 1 98 ? -12.167 7.135 13.203 1.00 79.19 98 LYS A N 1
ATOM 782 C CA . LYS A 1 98 ? -12.396 6.883 11.765 1.00 79.19 98 LYS A CA 1
ATOM 783 C C . LYS A 1 98 ? -11.330 7.505 10.861 1.00 79.19 98 LYS A C 1
ATOM 785 O O . LYS A 1 98 ? -11.092 6.989 9.777 1.00 79.19 98 LYS A O 1
ATOM 790 N N . PHE A 1 99 ? -10.718 8.616 11.273 1.00 76.31 99 PHE A N 1
ATOM 791 C CA . PHE A 1 99 ? -9.719 9.318 10.462 1.00 76.31 99 PHE A CA 1
ATOM 792 C C . PHE A 1 99 ? -8.299 8.937 10.857 1.00 76.31 99 PHE A C 1
ATOM 794 O O . PHE A 1 99 ? -7.456 8.696 9.997 1.00 76.31 99 PHE A O 1
ATOM 801 N N . LYS A 1 100 ? -8.016 8.905 12.162 1.00 80.31 100 LYS A N 1
ATOM 802 C CA . LYS A 1 100 ? -6.677 8.618 12.677 1.00 80.31 100 LYS A CA 1
ATOM 803 C C . LYS A 1 100 ? -6.787 8.017 14.067 1.00 80.31 100 LYS A C 1
ATOM 805 O O . LYS A 1 100 ? -7.339 8.640 14.966 1.00 80.31 100 LYS A O 1
ATOM 810 N N . THR A 1 101 ? -6.223 6.830 14.243 1.00 83.88 101 THR A N 1
ATOM 811 C CA . THR A 1 101 ? -6.013 6.208 15.553 1.00 83.88 101 THR A CA 1
ATOM 812 C C . THR A 1 101 ? -4.754 5.350 15.514 1.00 83.88 101 THR A C 1
ATOM 814 O O . THR A 1 101 ? -4.296 4.955 14.440 1.00 83.88 101 THR A O 1
ATOM 817 N N . ASN A 1 102 ? -4.174 5.068 16.676 1.00 84.75 102 ASN A N 1
ATOM 818 C CA . ASN A 1 102 ? -2.997 4.215 16.797 1.00 84.75 102 ASN A CA 1
ATOM 819 C C . ASN A 1 102 ? -3.262 2.977 17.675 1.00 84.75 102 ASN A C 1
ATOM 821 O O . ASN A 1 102 ? -4.285 2.844 18.349 1.00 84.75 102 ASN A O 1
ATOM 825 N N . VAL A 1 103 ? -2.305 2.045 17.682 1.00 85.81 103 VAL A N 1
ATOM 826 C CA . VAL A 1 103 ? -2.413 0.784 18.436 1.00 85.81 103 VAL A CA 1
ATOM 827 C C . VAL A 1 103 ? -2.557 1.023 19.944 1.00 85.81 103 VAL A C 1
ATOM 829 O O . VAL A 1 103 ? -3.250 0.260 20.618 1.00 85.81 103 VAL A O 1
ATOM 832 N N . PHE A 1 104 ? -1.922 2.061 20.490 1.00 89.25 104 PHE A N 1
ATOM 833 C CA . PHE A 1 104 ? -1.995 2.385 21.915 1.00 89.25 104 PHE A CA 1
ATOM 834 C C . PHE A 1 104 ? -3.405 2.838 22.319 1.00 89.25 104 PHE A C 1
ATOM 836 O O . PHE A 1 104 ? -3.980 2.306 23.271 1.00 89.25 104 PHE A O 1
ATOM 843 N N . GLU A 1 105 ? -4.001 3.745 21.550 1.00 92.12 105 GLU A N 1
ATOM 844 C CA . GLU A 1 105 ? -5.373 4.221 21.738 1.00 92.12 105 GLU A CA 1
ATOM 845 C C . GLU A 1 105 ? -6.385 3.088 21.613 1.00 92.12 105 GLU A C 1
ATOM 847 O O . GLU A 1 105 ? -7.251 2.938 22.476 1.00 92.12 105 GLU A O 1
ATOM 852 N N . MET A 1 106 ? -6.224 2.221 20.610 1.00 91.31 106 MET A N 1
ATOM 853 C CA . MET A 1 106 ? -7.082 1.048 20.445 1.00 91.31 106 MET A CA 1
ATOM 854 C C . MET A 1 106 ? -6.960 0.086 21.631 1.00 91.31 106 MET A C 1
ATOM 856 O O . MET A 1 106 ? -7.971 -0.362 22.173 1.00 91.31 106 MET A O 1
ATOM 860 N N . LYS A 1 107 ? -5.742 -0.194 22.115 1.00 92.12 107 LYS A N 1
ATOM 861 C CA . LYS A 1 107 ? -5.539 -1.007 23.329 1.00 92.12 107 LYS A CA 1
ATOM 862 C C . LYS A 1 107 ? -6.225 -0.385 24.548 1.00 92.12 107 LYS A C 1
ATOM 864 O O . LYS A 1 107 ? -6.864 -1.108 25.318 1.00 92.12 107 LYS A O 1
ATOM 869 N N . LYS A 1 108 ? -6.140 0.939 24.715 1.00 92.81 108 LYS A N 1
ATOM 870 C CA . LYS A 1 108 ? -6.814 1.672 25.798 1.00 92.81 108 LYS A CA 1
ATOM 871 C C . LYS A 1 108 ? -8.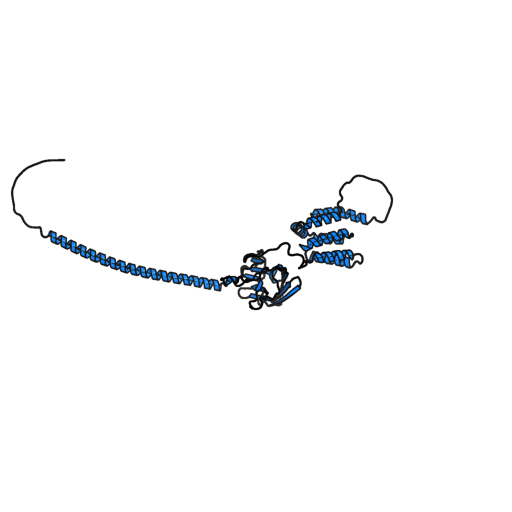336 1.562 25.675 1.00 92.81 108 LYS A C 1
ATOM 873 O O . LYS A 1 108 ? -8.994 1.220 26.657 1.00 92.81 108 LYS A O 1
ATOM 878 N N . TYR A 1 109 ? -8.879 1.731 24.469 1.00 92.88 109 TYR A N 1
ATOM 879 C CA . TYR A 1 109 ? -10.299 1.547 24.165 1.00 92.88 109 TYR A CA 1
ATOM 880 C C . TYR A 1 109 ? -10.792 0.150 24.576 1.00 92.88 109 TYR A C 1
ATOM 882 O O . TYR A 1 109 ? -11.747 0.023 25.348 1.00 92.88 109 TYR A O 1
ATOM 890 N N . PHE A 1 110 ? -10.108 -0.908 24.122 1.00 91.50 110 PHE A N 1
ATOM 891 C CA . PHE A 1 110 ? -10.463 -2.294 24.452 1.00 91.50 110 PHE A CA 1
ATOM 892 C C . PHE A 1 110 ? -10.338 -2.590 25.949 1.00 91.50 110 PHE A C 1
ATOM 894 O O . PHE A 1 110 ? -11.176 -3.301 26.507 1.00 91.50 110 PHE A O 1
ATOM 901 N N . THR A 1 111 ? -9.334 -2.019 26.616 1.00 92.06 111 THR A N 1
ATOM 902 C CA . THR A 1 111 ? -9.144 -2.165 28.066 1.00 92.06 111 THR A CA 1
ATOM 903 C C . THR A 1 111 ? -10.310 -1.551 28.839 1.00 92.06 111 THR A C 1
ATOM 905 O O . THR A 1 111 ? -10.885 -2.205 29.711 1.00 92.06 111 THR A O 1
ATOM 908 N N . ILE A 1 112 ? -10.717 -0.327 28.486 1.00 90.44 112 ILE A N 1
ATOM 909 C CA . ILE A 1 112 ? -11.874 0.343 29.094 1.00 90.44 112 ILE A CA 1
ATOM 910 C C . ILE A 1 112 ? -13.137 -0.486 28.861 1.00 90.44 112 ILE A C 1
ATOM 912 O O . ILE A 1 112 ? -13.855 -0.786 29.812 1.00 90.44 112 ILE A O 1
ATOM 916 N N . MET A 1 113 ? -13.384 -0.918 27.625 1.00 90.06 113 MET A N 1
ATOM 917 C CA . MET A 1 113 ? -14.555 -1.728 27.290 1.00 90.06 113 MET A CA 1
ATOM 918 C C . MET A 1 113 ? -14.603 -3.040 28.091 1.00 90.06 113 MET A C 1
ATOM 920 O O . MET A 1 113 ? -15.649 -3.372 28.649 1.00 90.06 113 MET A O 1
ATOM 924 N N . LYS A 1 114 ? -13.476 -3.757 28.218 1.00 88.06 114 LYS A N 1
ATOM 925 C CA . LYS A 1 114 ? -13.373 -4.984 29.027 1.00 88.06 114 LYS A CA 1
ATOM 926 C C . LYS A 1 114 ? -13.690 -4.718 30.502 1.00 88.06 114 LYS A C 1
ATOM 928 O O . LYS A 1 114 ? -14.428 -5.483 31.119 1.00 88.06 114 LYS A O 1
ATOM 933 N N . ASN A 1 115 ? -13.200 -3.608 31.052 1.00 86.25 115 ASN A N 1
ATOM 934 C CA . ASN A 1 115 ? -13.494 -3.212 32.429 1.00 86.25 115 ASN A CA 1
ATOM 935 C C . ASN A 1 115 ? -14.984 -2.900 32.641 1.00 86.25 115 ASN A C 1
ATOM 937 O O . ASN A 1 115 ? -15.528 -3.248 33.689 1.00 86.25 115 ASN A O 1
ATOM 941 N N . GLN A 1 116 ? -15.653 -2.289 31.656 1.00 84.62 116 GLN A N 1
ATOM 942 C CA . GLN A 1 116 ? -17.100 -2.052 31.713 1.00 84.62 116 GLN A CA 1
ATOM 943 C C . GLN A 1 116 ? -17.904 -3.356 31.604 1.00 84.62 116 GLN A C 1
ATOM 945 O O . GLN A 1 116 ? -18.886 -3.522 32.321 1.00 84.62 116 GLN A O 1
ATOM 950 N N . LEU A 1 117 ? -17.474 -4.308 30.768 1.00 81.94 117 LEU A N 1
ATOM 951 C CA . LEU A 1 117 ? -18.118 -5.623 30.635 1.00 81.94 117 LEU A CA 1
ATOM 952 C C . LEU A 1 117 ? -18.044 -6.457 31.921 1.00 81.94 117 LEU A C 1
ATOM 954 O O . LEU A 1 117 ? -19.014 -7.126 32.277 1.00 81.94 117 LEU A O 1
ATOM 958 N N . ASN A 1 118 ? -16.918 -6.393 32.635 1.00 80.50 118 ASN A N 1
ATOM 959 C CA . ASN A 1 118 ? -16.716 -7.146 33.876 1.00 80.50 118 ASN A CA 1
ATOM 960 C C . ASN A 1 118 ? -17.589 -6.637 35.039 1.00 80.50 118 ASN A C 1
ATOM 962 O O . ASN A 1 118 ? -17.846 -7.374 35.991 1.00 80.50 118 ASN A O 1
ATOM 966 N N . LYS A 1 119 ? -18.077 -5.392 34.973 1.00 79.62 119 LYS A N 1
ATOM 967 C CA . LYS A 1 119 ? -18.975 -4.808 35.976 1.00 79.62 119 LYS A CA 1
ATOM 968 C C . LYS A 1 119 ? -20.428 -5.045 35.558 1.00 79.62 119 LYS A C 1
ATOM 970 O O . LYS A 1 119 ? -20.918 -4.418 34.624 1.00 79.62 119 LYS A O 1
ATOM 975 N N . LYS A 1 120 ? -21.156 -5.920 36.272 1.00 63.69 120 LYS A N 1
ATOM 976 C CA . LYS A 1 120 ? -22.566 -6.265 35.961 1.00 63.69 120 LYS A CA 1
ATOM 977 C C . LYS A 1 120 ? -23.489 -5.039 35.822 1.00 63.69 120 LYS A C 1
ATOM 979 O O . LYS A 1 120 ? -24.420 -5.096 35.023 1.00 63.69 120 LYS A O 1
ATOM 984 N N . SER A 1 121 ? -23.212 -3.947 36.538 1.00 66.44 121 SER A N 1
ATOM 985 C CA . SER A 1 121 ? -23.952 -2.676 36.486 1.00 66.44 121 SER A CA 1
ATOM 986 C C . SER A 1 121 ? -23.721 -1.852 35.208 1.00 66.44 121 SER A C 1
ATOM 988 O O . SER A 1 121 ? -24.497 -0.945 34.928 1.00 66.44 121 SER A O 1
ATOM 990 N N . ASN A 1 122 ? -22.688 -2.156 34.409 1.00 75.19 122 ASN A N 1
ATOM 991 C CA . ASN A 1 122 ? -22.196 -1.264 33.350 1.00 75.19 122 ASN A CA 1
ATOM 992 C C . ASN A 1 122 ? -22.374 -1.830 31.927 1.00 75.19 122 ASN A C 1
ATOM 994 O O . ASN A 1 122 ? -21.750 -1.357 30.975 1.00 75.19 122 ASN A O 1
ATOM 998 N N . LYS A 1 123 ? -23.275 -2.806 31.742 1.00 78.31 123 LYS A N 1
ATOM 999 C CA . LYS A 1 123 ? -23.563 -3.403 30.421 1.00 78.31 123 LYS A CA 1
ATOM 1000 C C . LYS A 1 123 ? -23.977 -2.369 29.365 1.00 78.31 123 LYS A C 1
ATOM 1002 O O . LYS A 1 123 ? -23.606 -2.510 28.202 1.00 78.31 123 LYS A O 1
ATOM 1007 N N . ASN A 1 124 ? -24.694 -1.315 29.762 1.00 83.75 124 ASN A N 1
ATOM 1008 C CA . ASN A 1 124 ? -25.125 -0.251 28.847 1.00 83.75 124 ASN A CA 1
ATOM 1009 C C . ASN A 1 124 ? -23.938 0.554 28.291 1.00 83.75 124 ASN A C 1
ATOM 1011 O O . ASN A 1 124 ? -23.893 0.826 27.093 1.00 83.75 124 ASN A O 1
ATOM 1015 N N . PHE A 1 125 ? -22.939 0.852 29.126 1.00 86.00 125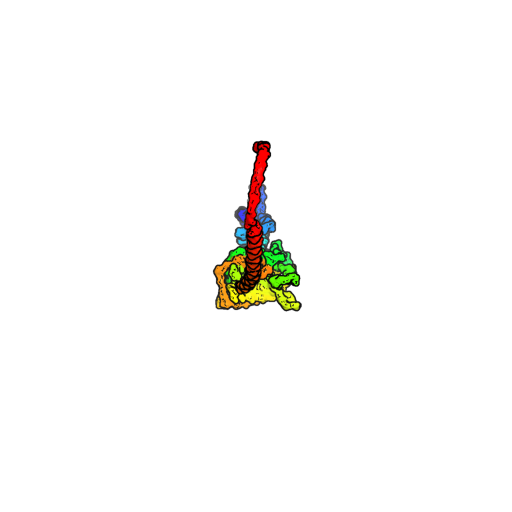 PHE A N 1
ATOM 1016 C CA . PHE A 1 125 ? -21.704 1.529 28.719 1.00 86.00 125 PHE A CA 1
ATOM 1017 C C . PHE A 1 125 ? -20.908 0.688 27.715 1.00 86.00 125 PHE A C 1
ATOM 1019 O O . PHE A 1 125 ? -20.491 1.180 26.667 1.00 86.00 125 PHE A O 1
ATOM 1026 N N . ALA A 1 126 ? -20.758 -0.610 27.991 1.00 85.75 126 ALA A N 1
ATOM 1027 C CA . ALA A 1 126 ? -20.095 -1.528 27.071 1.00 85.75 126 ALA A CA 1
ATOM 1028 C C . ALA A 1 126 ? -20.833 -1.647 25.725 1.00 85.75 126 ALA A C 1
ATOM 1030 O O . ALA A 1 126 ? -20.194 -1.662 24.677 1.00 85.75 126 ALA A O 1
ATOM 1031 N N . LYS A 1 127 ? -22.174 -1.672 25.731 1.00 88.38 127 LYS A N 1
ATOM 1032 C CA . LYS A 1 127 ? -22.980 -1.700 24.501 1.00 88.38 127 LYS A CA 1
ATOM 1033 C C . LYS A 1 127 ? -22.753 -0.457 23.636 1.00 88.38 127 LYS A C 1
ATOM 1035 O O . LYS A 1 127 ? -22.637 -0.588 22.422 1.00 88.38 127 LYS A O 1
ATOM 1040 N N . LEU A 1 128 ? -22.652 0.730 24.241 1.00 90.50 128 LEU A N 1
ATOM 1041 C CA . LEU A 1 128 ? -22.339 1.968 23.516 1.00 90.50 128 LEU A CA 1
ATOM 1042 C C . LEU A 1 128 ? -20.956 1.908 22.854 1.00 90.50 128 LEU A C 1
ATOM 1044 O O . LEU A 1 128 ? -20.838 2.247 21.680 1.00 90.50 128 LEU A O 1
ATOM 1048 N N . MET A 1 129 ? -19.945 1.408 23.570 1.00 91.56 129 MET A N 1
ATOM 1049 C CA . MET A 1 129 ? -18.596 1.204 23.026 1.00 91.56 129 MET A CA 1
ATOM 1050 C C . MET A 1 129 ? -18.602 0.244 21.829 1.00 91.56 129 MET A C 1
ATOM 1052 O O . MET A 1 129 ? -18.074 0.551 20.767 1.00 91.56 129 MET A O 1
ATOM 1056 N N . ILE A 1 130 ? -19.253 -0.915 21.969 1.00 88.94 130 ILE A N 1
ATOM 1057 C CA . ILE A 1 130 ? -19.346 -1.914 20.892 1.00 88.94 130 ILE A CA 1
ATOM 1058 C C . ILE A 1 130 ? -20.064 -1.335 19.668 1.00 88.94 130 ILE A C 1
ATOM 1060 O O . ILE A 1 130 ? -19.610 -1.521 18.536 1.00 88.94 130 ILE A O 1
ATOM 1064 N N . ASN A 1 131 ? -21.163 -0.608 19.883 1.00 88.62 131 ASN A N 1
ATOM 1065 C CA . ASN A 1 131 ? -21.888 0.048 18.801 1.00 88.62 131 ASN A CA 1
ATOM 1066 C C . ASN A 1 131 ? -20.993 1.045 18.061 1.00 88.62 131 ASN A C 1
ATOM 1068 O O . ASN A 1 131 ? -21.004 1.073 16.834 1.00 88.62 131 ASN A O 1
ATOM 1072 N N . GLU A 1 132 ? -20.201 1.837 18.782 1.00 88.50 132 GLU A N 1
ATOM 1073 C CA . GLU A 1 132 ? -19.341 2.833 18.153 1.00 88.50 132 GLU A CA 1
ATOM 1074 C C . GLU A 1 132 ? -18.137 2.206 17.442 1.00 88.50 132 GLU A C 1
ATOM 1076 O O . GLU A 1 132 ? -17.852 2.581 16.309 1.00 88.50 132 GLU A O 1
ATOM 1081 N N . LEU A 1 133 ? -17.516 1.165 18.009 1.00 86.44 133 LEU A N 1
ATOM 1082 C CA . LEU A 1 133 ? -16.517 0.346 17.304 1.00 86.44 133 LEU A CA 1
ATOM 1083 C C . LEU A 1 133 ? -17.059 -0.216 15.988 1.00 86.44 133 LEU A C 1
ATOM 1085 O O . LEU A 1 133 ? -16.359 -0.244 14.978 1.00 86.44 133 LEU A O 1
ATOM 1089 N N . THR A 1 134 ? -18.319 -0.650 15.988 1.00 80.88 134 THR A N 1
ATOM 1090 C CA . THR A 1 134 ? -18.960 -1.186 14.782 1.00 80.88 134 THR A CA 1
ATOM 1091 C C . THR A 1 134 ? -19.122 -0.107 13.712 1.00 80.88 134 THR A C 1
ATOM 1093 O O . THR A 1 134 ? -18.987 -0.410 12.532 1.00 80.88 134 THR A O 1
ATOM 1096 N N . LYS A 1 135 ? -19.335 1.157 14.102 1.00 78.38 135 LYS A N 1
ATOM 1097 C CA . LYS A 1 135 ? -19.366 2.302 13.175 1.00 78.38 135 LYS A CA 1
ATOM 1098 C C . LYS A 1 135 ? -17.979 2.781 12.746 1.00 78.38 135 LYS A C 1
ATOM 1100 O O . LYS A 1 135 ? -17.862 3.384 11.685 1.00 78.38 135 LYS A O 1
ATOM 1105 N N . MET A 1 136 ? -16.949 2.575 13.570 1.00 74.56 136 MET A N 1
ATOM 1106 C CA . MET A 1 136 ? -15.554 2.838 13.188 1.00 74.56 136 MET A CA 1
ATOM 1107 C C . MET A 1 136 ? -15.067 1.840 12.134 1.00 74.56 136 MET A C 1
ATOM 1109 O O . MET A 1 136 ? -14.159 2.148 11.366 1.00 74.56 136 MET A O 1
ATOM 1113 N N . LYS A 1 137 ? -15.655 0.637 12.085 1.00 66.56 137 LYS A N 1
ATOM 1114 C CA . LYS A 1 137 ? -15.370 -0.326 11.026 1.00 66.56 137 LYS A CA 1
ATOM 1115 C C . LYS A 1 137 ? -15.793 0.287 9.694 1.00 66.56 137 LYS A C 1
ATOM 1117 O O . LYS A 1 137 ? -16.982 0.464 9.446 1.00 66.56 137 LYS A O 1
ATOM 1122 N N . HIS A 1 138 ? -14.823 0.554 8.823 1.00 57.41 138 HIS A N 1
ATOM 1123 C CA . HIS A 1 138 ? -15.112 0.858 7.429 1.00 57.41 138 HIS A CA 1
ATOM 1124 C C . HIS A 1 138 ? -15.912 -0.306 6.841 1.00 57.41 138 HIS A C 1
ATOM 1126 O O . HIS A 1 138 ? -15.390 -1.410 6.661 1.00 57.41 138 HIS A O 1
ATOM 1132 N N . GLN A 1 139 ? -17.203 -0.082 6.609 1.00 49.12 139 GLN A N 1
ATOM 1133 C CA . GLN A 1 139 ? -18.032 -1.026 5.885 1.00 49.12 139 GLN A CA 1
ATOM 1134 C C . GLN A 1 139 ? -17.689 -0.899 4.400 1.00 49.12 139 GLN A C 1
ATOM 1136 O O . GLN A 1 139 ? -17.899 0.175 3.836 1.00 49.12 139 GLN A O 1
ATOM 1141 N N . PRO A 1 140 ? -17.197 -1.966 3.742 1.00 44.00 140 PRO A N 1
ATOM 1142 C CA . PRO A 1 140 ? -16.774 -1.888 2.345 1.00 44.00 140 PRO A CA 1
ATOM 1143 C C . PRO A 1 140 ? -17.870 -1.519 1.351 1.00 44.00 140 PRO A C 1
ATOM 1145 O O . PRO A 1 140 ? -17.566 -1.181 0.214 1.00 44.00 140 PRO A O 1
ATOM 1148 N N . ASN A 1 141 ? -19.130 -1.572 1.784 1.00 45.72 141 ASN A N 1
ATOM 1149 C CA . ASN A 1 141 ? -20.288 -1.400 0.923 1.00 45.72 141 ASN A CA 1
ATOM 1150 C C . ASN A 1 141 ? -21.043 -0.079 1.156 1.00 45.72 141 ASN A C 1
ATOM 1152 O O . ASN A 1 141 ? -21.972 0.190 0.404 1.00 45.72 141 ASN A O 1
ATOM 1156 N N . GLU A 1 142 ? -20.700 0.726 2.173 1.00 48.53 142 GLU A N 1
ATOM 1157 C CA . GLU A 1 142 ? -21.542 1.876 2.569 1.00 48.53 142 GLU A CA 1
ATOM 1158 C C . GLU A 1 142 ? -20.897 3.251 2.354 1.00 48.53 142 GLU A C 1
ATOM 1160 O O . GLU A 1 142 ? -21.619 4.240 2.252 1.00 48.53 142 GLU A O 1
ATOM 1165 N N . GLN A 1 143 ? -19.568 3.354 2.246 1.00 53.41 143 GLN A N 1
ATOM 1166 C CA . GLN A 1 143 ? -18.901 4.638 2.006 1.00 53.41 143 GLN A CA 1
ATOM 1167 C C . GLN A 1 143 ? -17.734 4.462 1.036 1.00 53.41 143 GLN A C 1
ATOM 1169 O O . GLN A 1 143 ? -16.693 3.911 1.389 1.00 53.41 143 GLN A O 1
ATOM 1174 N N . ASN A 1 144 ? -17.915 4.955 -0.193 1.00 58.34 144 ASN A N 1
ATOM 1175 C CA . ASN A 1 144 ? -16.800 5.212 -1.101 1.00 58.34 144 ASN A CA 1
ATOM 1176 C C . ASN A 1 144 ? -15.771 6.109 -0.386 1.00 58.34 144 ASN A C 1
ATOM 1178 O O . ASN A 1 144 ? -16.169 6.927 0.454 1.00 58.34 144 ASN A O 1
ATOM 1182 N N . PRO A 1 145 ? -14.471 6.004 -0.711 1.00 62.22 145 PRO A N 1
ATOM 1183 C CA . PRO A 1 145 ? -13.483 6.951 -0.210 1.00 62.22 145 PRO A CA 1
ATOM 1184 C C . PRO A 1 145 ? -13.952 8.385 -0.477 1.00 62.22 145 PRO A C 1
ATOM 1186 O O . PRO A 1 145 ? -14.322 8.717 -1.601 1.00 62.22 145 PRO A O 1
ATOM 1189 N N . ILE A 1 146 ? -13.969 9.219 0.566 1.00 62.38 146 ILE A N 1
ATOM 1190 C CA . ILE A 1 146 ? -14.460 10.606 0.482 1.00 62.38 146 ILE A CA 1
ATOM 1191 C C . ILE A 1 146 ? -13.531 11.450 -0.401 1.00 62.38 146 ILE A C 1
ATOM 1193 O O . ILE A 1 146 ? -13.993 12.305 -1.147 1.00 62.38 146 ILE A O 1
ATOM 1197 N N . ASN A 1 147 ? -12.229 11.166 -0.338 1.00 64.81 147 ASN A N 1
ATOM 1198 C CA . ASN A 1 147 ? -11.205 11.748 -1.194 1.00 64.81 147 ASN A CA 1
ATOM 1199 C C . ASN A 1 147 ? -10.556 10.618 -1.991 1.00 64.81 147 ASN A C 1
ATOM 1201 O O . ASN A 1 147 ? -10.153 9.606 -1.411 1.00 64.81 147 ASN A O 1
ATOM 1205 N N . LEU A 1 148 ? -10.458 10.798 -3.303 1.00 77.06 148 LEU A N 1
ATOM 1206 C CA . LEU A 1 148 ? -9.875 9.831 -4.224 1.00 77.06 148 LEU A CA 1
ATOM 1207 C C . LEU A 1 148 ? -8.850 10.515 -5.130 1.00 77.06 148 LEU A C 1
ATOM 1209 O O . LEU A 1 148 ? -8.921 11.721 -5.365 1.00 77.06 148 LEU A O 1
ATOM 1213 N N . PHE A 1 149 ? -7.886 9.728 -5.594 1.00 82.25 149 PHE A N 1
ATOM 1214 C CA . PHE A 1 149 ? -6.933 10.122 -6.621 1.00 82.25 149 PHE A CA 1
ATOM 1215 C C . PHE A 1 149 ? -7.218 9.274 -7.850 1.00 82.25 149 PHE A C 1
ATOM 1217 O O . PHE A 1 149 ? -7.183 8.045 -7.764 1.00 82.25 149 PHE A O 1
ATOM 1224 N N . ASP A 1 150 ? -7.486 9.933 -8.971 1.00 80.94 150 ASP A N 1
ATOM 1225 C CA . ASP A 1 150 ? -7.692 9.257 -10.241 1.00 80.94 150 ASP A CA 1
ATOM 1226 C C . ASP A 1 150 ? -6.409 9.282 -11.074 1.00 80.94 150 ASP A C 1
ATOM 1228 O O . ASP A 1 150 ? -5.772 10.324 -11.247 1.00 80.94 150 ASP A O 1
ATOM 1232 N N . PHE A 1 151 ? -6.047 8.125 -11.623 1.00 82.88 151 PHE A N 1
ATOM 1233 C CA . PHE A 1 151 ? -4.869 7.951 -12.468 1.00 82.88 151 PHE A CA 1
ATOM 1234 C C . PHE A 1 151 ? -5.310 7.645 -13.906 1.00 82.88 151 PHE A C 1
ATOM 1236 O O . PHE A 1 151 ? -5.484 6.484 -14.270 1.00 82.88 151 PHE A O 1
ATOM 1243 N N . TYR A 1 152 ? -5.533 8.689 -14.712 1.00 69.19 152 TYR A N 1
ATOM 1244 C CA . TYR A 1 152 ? -6.063 8.555 -16.078 1.00 69.19 152 TYR A CA 1
ATOM 1245 C C . TYR A 1 152 ? -4.979 8.329 -17.145 1.00 69.19 152 TYR A C 1
ATOM 1247 O O . TYR A 1 152 ? -5.223 7.634 -18.128 1.00 69.19 152 TYR A O 1
ATOM 1255 N N . GLU A 1 153 ? -3.779 8.887 -16.965 1.00 65.19 153 GLU A N 1
ATOM 1256 C CA . GLU A 1 153 ? -2.707 8.855 -17.967 1.00 65.19 153 GLU A CA 1
ATOM 1257 C C . GLU A 1 153 ? -1.531 7.982 -17.522 1.00 65.19 153 GLU A C 1
ATOM 1259 O O . GLU A 1 153 ? -1.378 7.658 -16.344 1.00 65.19 153 GLU A O 1
ATOM 1264 N N . GLN A 1 154 ? -0.648 7.617 -18.461 1.00 65.50 154 GLN A N 1
ATOM 1265 C CA . GLN A 1 154 ? 0.525 6.793 -18.146 1.00 65.50 154 GLN A CA 1
ATOM 1266 C C . GLN A 1 154 ? 1.392 7.407 -17.039 1.00 65.50 154 GLN A C 1
ATOM 1268 O O . GLN A 1 154 ? 1.852 6.698 -16.140 1.00 65.50 154 GLN A O 1
ATOM 1273 N N . ASN A 1 155 ? 1.528 8.733 -17.061 1.00 67.06 155 ASN A N 1
ATOM 1274 C CA . ASN A 1 155 ? 2.355 9.493 -16.134 1.00 67.06 155 ASN A CA 1
ATOM 1275 C C . ASN A 1 155 ? 1.621 9.931 -14.860 1.00 67.06 155 ASN A C 1
ATOM 1277 O O . ASN A 1 155 ? 2.250 10.531 -13.989 1.00 67.06 155 ASN A O 1
ATOM 1281 N N . SER A 1 156 ? 0.327 9.634 -14.703 1.00 81.56 156 SER A N 1
ATOM 1282 C CA . SER A 1 156 ? -0.396 9.961 -13.473 1.00 81.56 156 SER A CA 1
ATOM 1283 C C . SER A 1 156 ? 0.114 9.084 -12.328 1.00 81.56 156 SER A C 1
ATOM 1285 O O . SER A 1 156 ? -0.023 7.863 -12.360 1.00 81.56 156 SER A O 1
ATOM 1287 N N . ASN A 1 157 ? 0.724 9.708 -11.321 1.00 88.56 157 ASN A N 1
ATOM 1288 C CA . ASN A 1 157 ? 1.246 9.035 -10.136 1.00 88.56 157 ASN A CA 1
ATOM 1289 C C . ASN A 1 157 ? 1.321 9.992 -8.941 1.00 88.56 157 ASN A C 1
ATOM 1291 O O . ASN A 1 157 ? 1.377 11.209 -9.113 1.00 88.56 157 ASN A O 1
ATOM 1295 N N . ILE A 1 158 ? 1.355 9.434 -7.734 1.00 90.81 158 ILE A N 1
ATOM 1296 C CA . ILE A 1 158 ? 1.758 10.149 -6.522 1.00 90.81 158 ILE A CA 1
ATOM 1297 C C . ILE A 1 158 ? 3.239 9.855 -6.295 1.00 90.81 158 ILE A C 1
ATOM 1299 O O . ILE A 1 158 ? 3.607 8.722 -5.979 1.00 90.81 158 ILE A O 1
ATOM 1303 N N . GLN A 1 159 ? 4.074 10.881 -6.426 1.00 91.00 159 GLN A N 1
ATOM 1304 C CA . GLN A 1 159 ? 5.497 10.801 -6.115 1.00 91.00 159 GLN A CA 1
ATOM 1305 C C . GLN A 1 159 ? 5.688 10.840 -4.592 1.00 91.00 159 GLN A C 1
ATOM 1307 O O . GLN A 1 159 ? 5.239 11.772 -3.923 1.00 91.00 159 GLN A O 1
ATOM 1312 N N . LEU A 1 160 ? 6.369 9.836 -4.044 1.00 91.69 160 LEU A N 1
ATOM 1313 C CA . LEU A 1 160 ? 6.749 9.805 -2.633 1.00 91.69 160 LEU A CA 1
ATOM 1314 C C . LEU A 1 160 ? 8.178 10.340 -2.454 1.00 91.69 160 LEU A C 1
ATOM 1316 O O . LEU A 1 160 ? 9.003 10.196 -3.361 1.00 91.69 160 LEU A O 1
ATOM 1320 N N . PRO A 1 161 ? 8.503 10.936 -1.290 1.00 93.88 161 PRO A N 1
ATOM 1321 C CA . PRO A 1 161 ? 9.872 11.337 -0.991 1.00 93.88 161 PRO A CA 1
ATOM 1322 C C . PRO A 1 161 ? 10.810 10.117 -0.928 1.00 93.88 161 PRO A C 1
ATOM 1324 O O . PRO A 1 161 ? 10.344 8.983 -0.769 1.00 93.88 161 PRO A O 1
ATOM 1327 N N . PRO A 1 162 ? 12.133 10.325 -1.027 1.00 93.12 162 PRO A N 1
ATOM 1328 C CA . PRO A 1 162 ? 13.096 9.255 -0.828 1.00 93.12 162 PRO A CA 1
ATOM 1329 C C . PRO A 1 162 ? 13.062 8.694 0.595 1.00 93.12 162 PRO A C 1
ATOM 1331 O O . PRO A 1 162 ? 12.868 9.439 1.557 1.00 93.12 162 PRO A O 1
ATOM 1334 N N . PHE A 1 163 ? 13.290 7.390 0.740 1.00 91.56 163 PHE A N 1
ATOM 1335 C CA . PHE A 1 163 ? 13.411 6.738 2.044 1.00 91.56 163 PHE A CA 1
ATOM 1336 C C . PHE A 1 163 ? 14.323 5.510 1.978 1.00 91.56 163 PHE A C 1
ATOM 1338 O O . PHE A 1 163 ? 14.631 4.994 0.906 1.00 91.56 163 PHE A O 1
ATOM 1345 N N . ASN A 1 164 ? 14.793 5.069 3.143 1.00 89.81 164 ASN A N 1
ATOM 1346 C CA . ASN A 1 164 ? 15.726 3.955 3.258 1.00 89.81 164 ASN A CA 1
ATOM 1347 C C . ASN A 1 164 ? 15.023 2.608 2.987 1.00 89.81 164 ASN A C 1
ATOM 1349 O O . ASN A 1 164 ? 13.905 2.374 3.452 1.00 89.81 164 ASN A O 1
ATOM 1353 N N . SER A 1 165 ? 15.690 1.728 2.241 1.00 86.19 165 SER A N 1
ATOM 1354 C CA . SER A 1 165 ? 15.170 0.422 1.827 1.00 86.19 165 SER A CA 1
ATOM 1355 C C . SER A 1 165 ? 14.917 -0.558 2.982 1.00 86.19 165 SER A C 1
ATOM 1357 O O . SER A 1 165 ? 14.023 -1.397 2.869 1.00 86.19 165 SER A O 1
ATOM 1359 N N . SER A 1 166 ? 15.586 -0.417 4.132 1.00 83.56 166 SER A N 1
ATOM 1360 C CA . SER A 1 166 ? 15.282 -1.197 5.349 1.00 83.56 166 SER A CA 1
ATOM 1361 C C . SER A 1 166 ? 13.792 -1.176 5.725 1.00 83.56 166 SER A C 1
ATOM 1363 O O . SER A 1 166 ? 13.244 -2.202 6.130 1.00 83.56 166 SER A O 1
ATOM 1365 N N . LEU A 1 167 ? 13.101 -0.051 5.487 1.00 79.75 167 LEU A N 1
ATOM 1366 C CA . LEU A 1 167 ? 11.671 0.114 5.772 1.00 79.75 167 LEU A CA 1
ATOM 1367 C C . LEU A 1 167 ? 10.773 -0.840 4.977 1.00 79.75 167 LEU A C 1
ATOM 1369 O O . LEU A 1 167 ? 9.658 -1.125 5.412 1.00 79.75 167 LEU A O 1
ATOM 1373 N N . ILE A 1 168 ? 11.224 -1.296 3.805 1.00 83.12 168 ILE A N 1
ATOM 1374 C CA . ILE A 1 168 ? 10.427 -2.166 2.936 1.00 83.12 168 ILE A CA 1
ATOM 1375 C C . ILE A 1 168 ? 10.849 -3.635 3.008 1.00 83.12 168 ILE A C 1
ATOM 1377 O O . ILE A 1 168 ? 10.032 -4.509 2.723 1.00 83.12 168 ILE A O 1
ATOM 1381 N N . PHE A 1 169 ? 12.097 -3.926 3.384 1.00 79.81 169 PHE A N 1
ATOM 1382 C CA . PHE A 1 169 ? 12.618 -5.290 3.313 1.00 79.81 169 PHE A CA 1
ATOM 1383 C C . PHE A 1 169 ? 12.405 -6.102 4.582 1.00 79.81 169 PHE A C 1
ATOM 1385 O O . PHE A 1 169 ? 12.134 -7.289 4.458 1.00 79.81 169 PHE A O 1
ATOM 1392 N N . GLU A 1 170 ? 12.419 -5.506 5.775 1.00 80.75 170 GLU A N 1
ATOM 1393 C CA . GLU A 1 170 ? 12.146 -6.270 7.001 1.00 80.75 170 GLU A CA 1
ATOM 1394 C C . GLU A 1 170 ? 10.666 -6.675 7.092 1.00 80.75 170 GLU A C 1
ATOM 1396 O O . GLU A 1 170 ? 10.299 -7.857 7.090 1.00 80.75 170 GLU A O 1
ATOM 1401 N N . LYS A 1 171 ? 9.791 -5.669 7.181 1.00 87.25 171 LYS A N 1
ATOM 1402 C CA . LYS A 1 171 ? 8.337 -5.816 7.268 1.00 87.25 171 LYS A CA 1
ATOM 1403 C C . LYS A 1 171 ? 7.684 -4.636 6.583 1.00 87.25 171 LYS A C 1
ATOM 1405 O O . LYS A 1 171 ? 7.817 -3.505 7.036 1.00 87.25 171 LYS A O 1
ATOM 1410 N N . PHE A 1 172 ? 6.901 -4.919 5.556 1.00 91.12 172 PHE A N 1
ATOM 1411 C CA . PHE A 1 172 ? 6.215 -3.893 4.794 1.00 91.12 172 PHE A CA 1
ATOM 1412 C C . PHE A 1 172 ? 4.731 -4.197 4.7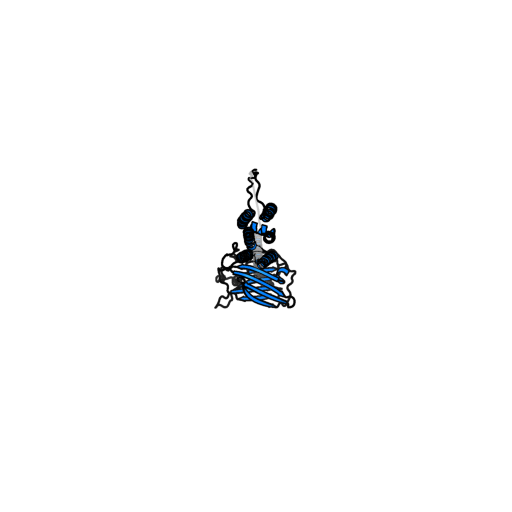00 1.00 91.12 172 PHE A C 1
ATOM 1414 O O . PHE A 1 172 ? 4.305 -5.340 4.526 1.00 91.12 172 PHE A O 1
ATOM 1421 N N . THR A 1 173 ? 3.912 -3.166 4.853 1.00 93.94 173 THR A N 1
ATOM 1422 C CA . THR A 1 173 ? 2.471 -3.261 4.645 1.00 93.94 173 THR A CA 1
ATOM 1423 C C . THR A 1 173 ? 2.014 -2.052 3.862 1.00 93.94 173 THR A C 1
ATOM 1425 O O . THR A 1 173 ? 2.246 -0.916 4.267 1.00 93.94 173 THR A O 1
ATOM 1428 N N . PHE A 1 174 ? 1.329 -2.317 2.759 1.00 94.62 174 PHE A N 1
ATOM 1429 C CA . PHE A 1 174 ? 0.670 -1.313 1.949 1.00 94.62 174 PHE A CA 1
ATOM 1430 C C . PHE A 1 174 ? -0.833 -1.565 1.998 1.00 94.62 174 PHE A C 1
ATOM 1432 O O . PHE A 1 174 ? -1.282 -2.686 1.756 1.00 94.62 174 PHE A O 1
ATOM 1439 N N . CYS A 1 175 ? -1.622 -0.539 2.306 1.00 92.94 175 CYS A N 1
ATOM 1440 C CA . CYS A 1 175 ? -3.074 -0.624 2.259 1.00 92.94 175 CYS A CA 1
ATOM 1441 C C . CYS A 1 175 ? -3.668 0.587 1.547 1.00 92.94 175 CYS A C 1
ATOM 1443 O O . CYS A 1 175 ? -3.235 1.721 1.746 1.00 92.94 175 CYS A O 1
ATOM 1445 N N . CYS A 1 176 ? -4.674 0.346 0.713 1.00 90.12 176 CYS A N 1
ATOM 1446 C CA . CYS A 1 176 ? -5.418 1.405 0.053 1.00 90.12 176 CYS A CA 1
ATOM 1447 C C . CYS A 1 176 ? -6.836 0.947 -0.288 1.00 90.12 176 CYS A C 1
ATOM 1449 O O . CYS A 1 176 ? -7.138 -0.245 -0.363 1.00 90.12 176 CYS A O 1
ATOM 1451 N N . TRP A 1 177 ? -7.712 1.918 -0.523 1.00 88.62 177 TRP A N 1
ATOM 1452 C CA . TRP A 1 177 ? -8.897 1.678 -1.331 1.00 88.62 177 TRP A CA 1
ATOM 1453 C C . TRP A 1 177 ? -8.507 1.810 -2.793 1.00 88.62 177 TRP A C 1
ATOM 1455 O O . TRP A 1 177 ? -7.906 2.811 -3.179 1.00 88.62 177 TRP A O 1
ATOM 1465 N N . ILE A 1 178 ? -8.855 0.813 -3.596 1.00 88.62 178 ILE A N 1
ATOM 1466 C CA . ILE A 1 178 ? -8.594 0.820 -5.028 1.00 88.62 178 ILE A CA 1
ATOM 1467 C C . ILE A 1 178 ? -9.870 0.519 -5.797 1.00 88.62 178 ILE A C 1
ATOM 1469 O O . ILE A 1 178 ? -10.661 -0.349 -5.421 1.00 88.62 178 ILE A O 1
ATOM 1473 N N . ARG A 1 179 ? -10.061 1.250 -6.888 1.00 86.88 179 ARG A N 1
ATOM 1474 C CA . ARG A 1 179 ? -11.088 0.997 -7.886 1.00 86.88 179 ARG A CA 1
ATOM 1475 C C . ARG A 1 179 ? -10.418 1.050 -9.241 1.00 86.88 179 ARG A C 1
ATOM 1477 O O . ARG A 1 179 ? -9.690 1.986 -9.544 1.00 86.88 179 ARG A O 1
ATOM 1484 N N . ILE A 1 180 ? -10.644 0.012 -10.028 1.00 84.25 180 ILE A N 1
ATOM 1485 C CA . ILE A 1 180 ? -10.013 -0.122 -11.335 1.00 84.25 180 ILE A CA 1
ATOM 1486 C C . ILE A 1 180 ? -11.077 0.188 -12.372 1.00 84.25 180 ILE A C 1
ATOM 1488 O O . ILE A 1 180 ? -12.055 -0.552 -12.477 1.00 84.25 180 ILE A O 1
ATOM 1492 N N . GLU A 1 181 ? -10.930 1.296 -13.092 1.00 82.69 181 GLU A N 1
ATOM 1493 C CA . GLU A 1 181 ? -11.905 1.700 -14.111 1.00 82.69 181 GLU A CA 1
ATOM 1494 C C . GLU A 1 181 ? -11.893 0.742 -15.298 1.00 82.69 181 GLU A C 1
ATOM 1496 O O . GLU A 1 181 ? -12.941 0.226 -15.693 1.00 82.69 181 GLU A O 1
ATOM 1501 N N . GLU A 1 182 ? -10.701 0.446 -15.815 1.00 75.12 182 GLU A N 1
ATOM 1502 C CA . GLU A 1 182 ? -10.526 -0.406 -16.979 1.00 75.12 182 GLU A CA 1
ATOM 1503 C C . GLU A 1 182 ? -9.181 -1.138 -16.938 1.00 75.12 182 GLU A C 1
ATOM 1505 O O . GLU A 1 182 ? -8.211 -0.670 -16.350 1.00 75.12 182 GLU A O 1
ATOM 1510 N N . PHE A 1 183 ? -9.145 -2.321 -17.548 1.00 65.94 183 PHE A N 1
ATOM 1511 C CA . PHE A 1 183 ? -7.936 -3.133 -17.722 1.00 65.94 183 PHE A CA 1
ATOM 1512 C C . PHE A 1 183 ? -7.514 -3.225 -19.197 1.00 65.94 183 PHE A C 1
ATOM 1514 O O . PHE A 1 183 ? -6.615 -3.994 -19.530 1.00 65.94 183 PHE A O 1
ATOM 1521 N N . SER A 1 184 ? -8.210 -2.538 -20.104 1.00 62.03 184 SER A N 1
ATOM 1522 C CA . SER A 1 184 ? -8.120 -2.829 -21.529 1.00 62.03 184 SER A CA 1
ATOM 1523 C C . SER A 1 184 ? -6.762 -2.439 -22.110 1.00 62.03 184 SER A C 1
ATOM 1525 O O . SER A 1 184 ? -6.196 -1.379 -21.848 1.00 62.03 184 SER A O 1
ATOM 1527 N N . ARG A 1 185 ? -6.237 -3.344 -22.941 1.00 56.16 185 ARG A N 1
ATOM 1528 C CA . ARG A 1 185 ? -5.156 -3.044 -23.877 1.00 56.16 185 ARG A CA 1
ATOM 1529 C C . ARG A 1 185 ? -5.653 -1.970 -24.840 1.00 56.16 185 ARG A C 1
ATOM 1531 O O . ARG A 1 185 ? -6.706 -2.148 -25.452 1.00 56.16 185 ARG A O 1
ATOM 1538 N N . SER A 1 186 ? -4.854 -0.934 -25.078 1.00 46.00 186 SER A N 1
ATOM 1539 C CA . SER A 1 186 ? -4.963 -0.195 -26.334 1.00 46.00 186 SER A CA 1
ATOM 1540 C C . SER A 1 186 ? -4.585 -1.156 -27.465 1.00 46.00 186 SER A C 1
ATOM 1542 O O . SER A 1 186 ? -3.414 -1.352 -27.776 1.00 46.00 186 SER A O 1
ATOM 1544 N N . PHE A 1 187 ? -5.578 -1.815 -28.063 1.00 43.75 187 PHE A N 1
ATOM 1545 C CA . PHE A 1 187 ? -5.393 -2.647 -29.258 1.00 43.75 187 PHE A CA 1
ATOM 1546 C C . PHE A 1 187 ? -4.963 -1.825 -30.486 1.00 43.75 187 PHE A C 1
ATOM 1548 O O . PHE A 1 187 ? -4.618 -2.402 -31.514 1.00 43.75 187 PHE A O 1
ATOM 1555 N N . PHE A 1 188 ? -4.976 -0.493 -30.386 1.00 43.69 188 PHE A N 1
ATOM 1556 C CA . PHE A 1 188 ? -4.716 0.428 -31.489 1.00 43.69 188 PHE A CA 1
ATOM 1557 C C . PHE A 1 188 ? -3.318 1.046 -31.465 1.00 43.69 188 PHE A C 1
ATOM 1559 O O . PHE A 1 188 ? -2.994 1.817 -32.365 1.00 43.69 188 PHE A O 1
ATOM 1566 N N . SER A 1 189 ? -2.477 0.705 -30.485 1.00 48.19 189 SER A N 1
ATOM 1567 C CA . SER A 1 189 ? -1.096 1.171 -30.509 1.00 48.19 189 SER A CA 1
ATOM 1568 C C . SER A 1 189 ? -0.207 0.296 -31.382 1.00 48.19 189 SER A C 1
ATOM 1570 O O . SER A 1 189 ? -0.024 -0.901 -31.144 1.00 48.19 189 SER A O 1
ATOM 1572 N N . SER A 1 190 ? 0.389 0.923 -32.390 1.00 49.00 190 SER A N 1
ATOM 1573 C CA . SER A 1 190 ? 1.456 0.359 -33.211 1.00 49.00 190 SER A CA 1
ATOM 1574 C C . SER A 1 190 ? 2.811 0.292 -32.490 1.00 49.00 190 SER A C 1
ATOM 1576 O O . SER A 1 190 ? 3.738 -0.304 -33.038 1.00 49.00 190 SER A O 1
ATOM 1578 N N . ASP A 1 191 ? 2.950 0.865 -31.287 1.00 51.09 191 ASP A N 1
ATOM 1579 C CA . ASP A 1 191 ? 4.207 0.869 -30.532 1.00 51.09 191 ASP A CA 1
ATOM 1580 C C . ASP A 1 191 ? 4.364 -0.429 -29.702 1.00 51.09 191 ASP A C 1
ATOM 1582 O O . ASP A 1 191 ? 3.536 -0.722 -28.833 1.00 51.09 191 ASP A O 1
ATOM 1586 N N . PRO A 1 192 ? 5.425 -1.234 -29.918 1.00 50.25 192 PRO A N 1
ATOM 1587 C CA . PRO A 1 192 ? 5.722 -2.407 -29.098 1.00 50.25 192 PRO A CA 1
ATOM 1588 C C . PRO A 1 192 ? 5.836 -2.115 -27.592 1.00 50.25 192 PRO A C 1
ATOM 1590 O O . PRO A 1 192 ? 5.563 -3.014 -26.798 1.00 50.25 192 PRO A O 1
ATOM 1593 N N . LYS A 1 193 ? 6.211 -0.890 -27.191 1.00 49.31 193 LYS A N 1
ATOM 1594 C CA . LYS A 1 193 ? 6.312 -0.472 -25.780 1.00 49.31 193 LYS A CA 1
ATOM 1595 C C . LYS A 1 193 ? 4.948 -0.205 -25.135 1.00 49.31 193 LYS A C 1
ATOM 1597 O O . LYS A 1 193 ? 4.818 -0.343 -23.923 1.00 49.31 193 LYS A O 1
ATOM 1602 N N . GLU A 1 194 ? 3.918 0.093 -25.928 1.00 47.97 194 GLU A N 1
ATOM 1603 C CA . GLU A 1 194 ? 2.537 0.277 -25.456 1.00 47.97 194 GLU A CA 1
ATOM 1604 C C . GLU A 1 194 ? 1.751 -1.048 -25.360 1.00 47.97 194 GLU A C 1
ATOM 1606 O O . GLU A 1 194 ? 0.611 -1.071 -24.892 1.00 47.97 194 GLU A O 1
ATOM 1611 N N . LYS A 1 195 ? 2.356 -2.184 -25.746 1.00 51.50 195 LYS A N 1
ATOM 1612 C CA . LYS A 1 195 ? 1.710 -3.512 -25.700 1.00 51.50 195 LYS A CA 1
ATOM 1613 C C . LYS A 1 195 ? 1.589 -4.117 -24.297 1.00 51.50 195 LYS A C 1
ATOM 1615 O O . LYS A 1 195 ? 0.845 -5.088 -24.123 1.00 51.50 195 LYS A O 1
ATOM 1620 N N . GLU A 1 196 ? 2.273 -3.565 -23.296 1.00 62.66 196 GLU A N 1
ATOM 1621 C CA . GLU A 1 196 ? 2.312 -4.117 -21.938 1.00 62.66 196 GLU A CA 1
ATOM 1622 C C . GLU A 1 196 ? 1.688 -3.156 -20.909 1.00 62.66 196 GLU A C 1
ATOM 1624 O O . GLU A 1 196 ? 2.367 -2.574 -20.065 1.00 62.66 196 GLU A O 1
ATOM 1629 N N . TYR A 1 197 ? 0.362 -2.976 -20.976 1.00 70.50 197 TYR A N 1
ATOM 1630 C CA . TYR A 1 197 ? -0.379 -2.232 -19.952 1.00 70.50 197 TYR A CA 1
ATOM 1631 C C . TYR A 1 197 ? -0.326 -2.980 -18.611 1.00 70.50 197 TYR A C 1
ATOM 1633 O O . TYR A 1 197 ? -1.022 -3.977 -18.408 1.00 70.50 197 TYR A O 1
ATOM 1641 N N . LYS A 1 198 ? 0.540 -2.500 -17.713 1.00 80.50 198 LYS A N 1
ATOM 1642 C CA . LYS A 1 198 ? 0.776 -3.039 -16.366 1.00 80.50 198 LYS A CA 1
ATOM 1643 C C . LYS A 1 198 ? 0.616 -1.928 -15.323 1.00 80.50 198 LYS A C 1
ATOM 1645 O O . LYS A 1 198 ? 1.624 -1.353 -14.896 1.00 80.50 198 LYS A O 1
ATOM 1650 N N . PRO A 1 199 ? -0.621 -1.560 -14.950 1.00 82.50 199 PRO A N 1
ATOM 1651 C CA . PRO A 1 199 ? -0.850 -0.472 -14.010 1.00 82.50 199 PRO A CA 1
ATOM 1652 C C . PRO A 1 199 ? -0.295 -0.849 -12.632 1.00 82.50 199 PRO A C 1
ATOM 1654 O O . PRO A 1 199 ? -0.660 -1.870 -12.045 1.00 82.50 199 PRO A O 1
ATOM 1657 N N . ARG A 1 200 ? 0.621 -0.030 -12.123 1.00 88.38 200 ARG A N 1
ATOM 1658 C CA . ARG A 1 200 ? 1.301 -0.199 -10.839 1.00 88.38 200 ARG A CA 1
ATOM 1659 C C . ARG A 1 200 ? 0.439 0.322 -9.710 1.00 88.38 200 ARG A C 1
ATOM 1661 O O . ARG A 1 200 ? -0.043 1.448 -9.752 1.00 88.38 200 ARG A O 1
ATOM 1668 N N . ILE A 1 201 ? 0.306 -0.497 -8.675 1.00 92.50 201 ILE A N 1
ATOM 1669 C CA . ILE A 1 201 ? -0.198 -0.074 -7.372 1.00 92.50 201 ILE A CA 1
ATOM 1670 C C . ILE A 1 201 ? 0.884 0.778 -6.705 1.00 92.50 201 ILE A C 1
ATOM 1672 O O . ILE A 1 201 ? 0.616 1.905 -6.293 1.00 92.50 201 ILE A O 1
ATOM 1676 N N . PHE A 1 202 ? 2.118 0.271 -6.671 1.00 93.50 202 PHE A N 1
ATOM 1677 C CA . PHE A 1 202 ? 3.291 1.031 -6.257 1.00 93.50 202 PHE A CA 1
ATOM 1678 C C . PHE A 1 202 ? 4.560 0.558 -6.975 1.00 93.50 202 PHE A C 1
ATOM 1680 O O . PHE A 1 202 ? 4.672 -0.606 -7.370 1.00 93.50 202 PHE A O 1
ATOM 1687 N N . SER A 1 203 ? 5.535 1.460 -7.050 1.00 93.00 203 SER A N 1
ATOM 1688 C CA . SER A 1 203 ? 6.925 1.180 -7.413 1.00 93.00 203 SER A CA 1
ATOM 1689 C C . SER A 1 203 ? 7.830 1.887 -6.410 1.00 93.00 203 SER A C 1
ATOM 1691 O O . SER A 1 203 ? 7.724 3.100 -6.256 1.00 93.00 203 SER A O 1
ATOM 1693 N N . LEU A 1 204 ? 8.684 1.144 -5.704 1.00 93.44 204 LEU A N 1
ATOM 1694 C CA . LEU A 1 204 ? 9.598 1.668 -4.684 1.00 93.44 204 LEU A CA 1
ATOM 1695 C C . LEU A 1 204 ? 11.009 1.206 -5.038 1.00 93.44 204 LEU A C 1
ATOM 1697 O O . LEU A 1 204 ? 11.403 0.087 -4.707 1.00 93.44 204 LEU A O 1
ATOM 1701 N N . LEU A 1 205 ? 11.721 2.043 -5.790 1.00 91.44 205 LEU A N 1
ATOM 1702 C CA . LEU A 1 205 ? 12.978 1.685 -6.445 1.00 91.44 205 LEU A CA 1
ATOM 1703 C C . LEU A 1 205 ? 14.088 2.693 -6.116 1.00 91.44 205 LEU A C 1
ATOM 1705 O O . LEU A 1 205 ? 13.835 3.890 -5.970 1.00 91.44 205 LEU A O 1
ATOM 1709 N N . SER A 1 206 ? 15.328 2.219 -6.038 1.00 91.00 206 SER A N 1
ATOM 1710 C CA . SER A 1 206 ? 16.533 3.048 -5.976 1.00 91.00 206 SER A CA 1
ATOM 1711 C C . SER A 1 206 ? 16.898 3.620 -7.348 1.00 91.00 206 SER A C 1
ATOM 1713 O O . SER A 1 206 ? 16.319 3.254 -8.379 1.00 91.00 206 SER A O 1
ATOM 1715 N N . GLU A 1 207 ? 17.895 4.508 -7.392 1.00 87.88 207 GLU A N 1
ATOM 1716 C CA . GLU A 1 207 ? 18.450 4.995 -8.664 1.00 87.88 207 GLU A CA 1
ATOM 1717 C C . GLU A 1 207 ? 18.978 3.858 -9.547 1.00 87.88 207 GLU A C 1
ATOM 1719 O O . GLU A 1 207 ? 18.826 3.902 -10.770 1.00 87.88 207 GLU A O 1
ATOM 1724 N N . ASN A 1 208 ? 19.493 2.801 -8.916 1.00 85.75 208 ASN A N 1
ATOM 1725 C CA . ASN A 1 208 ? 19.985 1.591 -9.572 1.00 85.75 208 ASN A CA 1
ATOM 1726 C C . ASN A 1 208 ? 18.867 0.588 -9.896 1.00 85.75 208 ASN A C 1
ATOM 1728 O O . ASN A 1 208 ? 19.143 -0.525 -10.329 1.00 85.75 208 ASN A O 1
ATOM 1732 N N . ASN A 1 209 ? 17.600 0.976 -9.717 1.00 85.38 209 ASN A N 1
ATOM 1733 C CA . ASN A 1 209 ? 16.415 0.168 -10.018 1.00 85.38 209 ASN A CA 1
ATOM 1734 C C . ASN A 1 209 ? 16.310 -1.120 -9.201 1.00 85.38 209 ASN A C 1
ATOM 1736 O O . ASN A 1 209 ? 15.648 -2.073 -9.618 1.00 85.38 209 ASN A O 1
ATOM 1740 N N . LYS A 1 210 ? 16.943 -1.135 -8.031 1.00 88.44 210 LYS A N 1
ATOM 1741 C CA . LYS A 1 210 ? 16.723 -2.169 -7.034 1.00 88.44 210 LYS A CA 1
ATOM 1742 C C . LYS A 1 210 ? 15.566 -1.754 -6.137 1.00 88.44 210 LYS A C 1
ATOM 1744 O O . LYS A 1 210 ? 15.352 -0.568 -5.900 1.00 88.44 210 LYS A O 1
ATOM 1749 N N . GLY A 1 211 ? 14.796 -2.713 -5.650 1.00 91.12 211 GLY A N 1
ATOM 1750 C CA . GLY A 1 211 ? 13.623 -2.436 -4.826 1.00 91.12 211 GLY A CA 1
ATOM 1751 C C . GLY A 1 211 ? 12.462 -3.356 -5.161 1.00 91.12 211 GLY A C 1
ATOM 1752 O O . GLY A 1 211 ? 12.672 -4.508 -5.545 1.00 91.12 211 GLY A O 1
ATOM 1753 N N . ILE A 1 212 ? 11.238 -2.849 -5.013 1.00 92.19 212 ILE A N 1
ATOM 1754 C CA . ILE A 1 212 ? 10.015 -3.636 -5.192 1.00 92.19 212 ILE A CA 1
ATOM 1755 C C . ILE A 1 212 ? 8.973 -2.927 -6.057 1.00 92.19 212 ILE A C 1
ATOM 1757 O O . ILE A 1 212 ? 8.827 -1.705 -6.026 1.00 92.19 212 ILE A O 1
ATOM 1761 N N . GLU A 1 213 ? 8.192 -3.714 -6.788 1.00 93.50 213 GLU A N 1
ATOM 1762 C CA . GLU A 1 213 ? 7.015 -3.251 -7.523 1.00 93.50 213 GLU A CA 1
ATOM 1763 C C . GLU A 1 213 ? 5.827 -4.179 -7.283 1.00 93.50 213 GLU A C 1
ATOM 1765 O O . GLU A 1 213 ? 5.980 -5.394 -7.149 1.00 93.50 213 GLU A O 1
ATOM 1770 N N . LEU A 1 214 ? 4.629 -3.599 -7.285 1.00 94.00 214 LEU A N 1
ATOM 1771 C CA . LEU A 1 214 ? 3.368 -4.327 -7.265 1.00 94.00 214 LEU A CA 1
ATOM 1772 C C . LEU A 1 214 ? 2.448 -3.732 -8.325 1.00 94.00 214 LEU A C 1
ATOM 1774 O O . LEU A 1 214 ? 2.141 -2.540 -8.285 1.00 94.00 214 LEU A O 1
ATOM 1778 N N . TYR A 1 215 ? 2.001 -4.542 -9.274 1.00 90.25 215 TYR A N 1
ATOM 1779 C CA . TYR A 1 215 ? 1.216 -4.072 -10.412 1.00 90.25 215 TYR A CA 1
ATOM 1780 C C . TYR A 1 215 ? 0.187 -5.106 -10.843 1.00 90.25 215 TYR A C 1
ATOM 1782 O O . TYR A 1 215 ? 0.304 -6.289 -10.529 1.00 90.25 215 TYR A O 1
ATOM 1790 N N . PHE A 1 216 ? -0.837 -4.658 -11.558 1.00 87.19 216 PHE A N 1
ATOM 1791 C CA . PHE A 1 216 ? -1.760 -5.572 -12.202 1.00 87.19 216 PHE A CA 1
ATOM 1792 C C . PHE A 1 216 ? -1.239 -6.002 -13.560 1.00 87.19 216 PHE A C 1
ATOM 1794 O O . PHE A 1 216 ? -0.649 -5.214 -14.298 1.00 87.19 216 PHE A O 1
ATOM 1801 N N . GLU A 1 217 ? -1.542 -7.234 -13.925 1.00 82.31 217 GLU A N 1
ATOM 1802 C CA . GLU A 1 217 ? -1.345 -7.731 -15.272 1.00 82.31 217 GLU A CA 1
ATOM 1803 C C . GLU A 1 217 ? -2.574 -8.519 -15.731 1.00 82.31 217 GLU A C 1
ATOM 1805 O O . GLU A 1 217 ? -3.390 -8.994 -14.933 1.00 82.31 217 GLU A O 1
ATOM 1810 N N . LEU A 1 218 ? -2.719 -8.597 -17.049 1.00 77.31 218 LEU A N 1
ATOM 1811 C CA . LEU A 1 218 ? -3.688 -9.463 -17.695 1.00 77.31 218 LEU A CA 1
ATOM 1812 C C . LEU A 1 218 ? -2.981 -10.728 -18.151 1.00 77.31 218 LEU A C 1
ATOM 1814 O O . LEU A 1 218 ? -1.960 -10.660 -18.842 1.00 77.31 2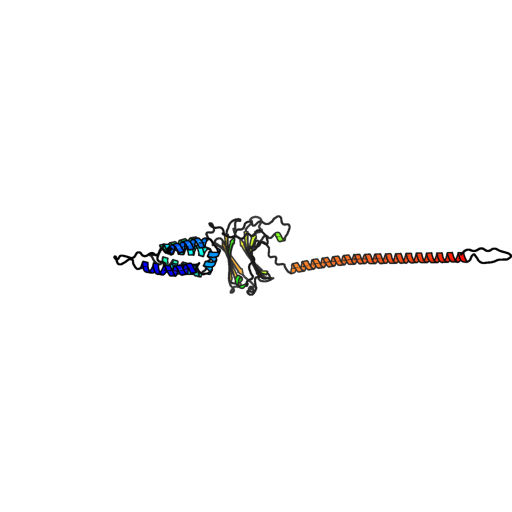18 LEU A O 1
ATOM 1818 N N . ASP A 1 219 ? -3.571 -11.862 -17.806 1.00 67.50 219 ASP A N 1
ATOM 1819 C CA . ASP A 1 219 ? -3.150 -13.150 -18.321 1.00 67.50 219 ASP A CA 1
ATOM 1820 C C . ASP A 1 219 ? -3.353 -13.198 -19.844 1.00 67.50 219 ASP A C 1
ATOM 1822 O O . ASP A 1 219 ? -4.361 -12.723 -20.382 1.00 67.50 219 ASP A O 1
ATOM 1826 N N . GLN A 1 220 ? -2.348 -13.713 -20.550 1.00 57.53 220 GLN A N 1
ATOM 1827 C CA . GLN A 1 220 ? -2.298 -13.705 -22.011 1.00 57.53 220 GLN A CA 1
ATOM 1828 C C . GLN A 1 220 ? -3.062 -14.876 -22.636 1.00 57.53 220 GLN A C 1
ATOM 1830 O O . GLN A 1 220 ? -3.225 -14.902 -23.858 1.00 57.53 220 GLN A O 1
ATOM 1835 N N . ASP A 1 221 ? -3.585 -15.802 -21.829 1.00 53.81 221 ASP A N 1
ATOM 1836 C CA . ASP A 1 221 ? -4.423 -16.885 -22.326 1.00 53.81 221 ASP A CA 1
ATOM 1837 C C . ASP A 1 221 ? -5.761 -16.340 -22.852 1.00 53.81 221 ASP A C 1
ATOM 1839 O O . ASP A 1 221 ? -6.728 -16.100 -22.129 1.00 53.81 221 ASP A O 1
ATOM 1843 N N . HIS A 1 222 ? -5.803 -16.173 -24.177 1.00 43.81 222 HIS A N 1
ATOM 1844 C CA . HIS A 1 222 ? -6.844 -15.562 -25.014 1.00 43.81 222 HIS A CA 1
ATOM 1845 C C . HIS A 1 222 ? -8.297 -16.041 -24.806 1.00 43.81 222 HIS A C 1
ATOM 1847 O O . HIS A 1 222 ? -9.198 -15.545 -25.482 1.00 43.81 222 HIS A O 1
ATOM 1853 N N . LYS A 1 223 ? -8.561 -16.989 -23.902 1.00 48.50 223 LYS A N 1
ATOM 1854 C CA . LYS A 1 223 ? -9.903 -17.525 -23.633 1.00 48.50 223 LYS A CA 1
ATOM 1855 C C . LYS A 1 223 ? -10.558 -16.946 -22.387 1.00 48.50 223 LYS A C 1
ATOM 1857 O O . LYS A 1 223 ? -11.776 -16.837 -22.375 1.00 48.50 223 LYS A O 1
ATOM 1862 N N . ASN A 1 224 ? -9.782 -16.534 -21.387 1.00 50.66 224 ASN A N 1
ATOM 1863 C CA . ASN A 1 224 ? -10.292 -15.927 -20.163 1.00 50.66 224 ASN A CA 1
ATOM 1864 C C . ASN A 1 224 ? -9.327 -14.810 -19.777 1.00 50.66 224 ASN A C 1
ATOM 1866 O O . ASN A 1 224 ? -8.210 -15.103 -19.373 1.00 50.66 224 ASN A O 1
ATOM 1870 N N . GLN A 1 225 ? -9.746 -13.548 -19.905 1.00 60.81 225 GLN A N 1
ATOM 1871 C CA . GLN A 1 225 ? -8.995 -12.368 -19.451 1.00 60.81 225 GLN A CA 1
ATOM 1872 C C . GLN A 1 225 ? -8.872 -12.385 -17.920 1.00 60.81 225 GLN A C 1
ATOM 1874 O O . GLN A 1 225 ? -9.550 -11.645 -17.203 1.00 60.81 225 GLN A O 1
ATOM 1879 N N . SER A 1 226 ? -8.071 -13.313 -17.411 1.00 65.44 226 SER A N 1
ATOM 1880 C CA . SER A 1 226 ? -7.851 -13.499 -15.994 1.00 65.44 226 SER A CA 1
ATOM 1881 C C . SER A 1 226 ? -6.954 -12.357 -15.521 1.00 65.44 226 SER A C 1
ATOM 1883 O O . SER A 1 226 ? -6.005 -11.953 -16.196 1.00 65.44 226 SER A O 1
ATOM 1885 N N . LYS A 1 227 ? -7.342 -11.739 -14.408 1.00 81.56 227 LYS A N 1
ATOM 1886 C CA . LYS A 1 227 ? -6.611 -10.618 -13.824 1.00 81.56 227 LYS A CA 1
ATOM 1887 C C . LYS A 1 227 ? -5.677 -11.180 -12.772 1.00 81.56 227 LYS A C 1
ATOM 1889 O O . LYS A 1 227 ? -6.087 -12.009 -11.955 1.00 81.56 227 LYS A O 1
ATOM 1894 N N . SER A 1 228 ? -4.448 -10.701 -12.747 1.00 87.75 228 SER A N 1
ATOM 1895 C CA . SER A 1 228 ? -3.502 -11.037 -11.694 1.00 87.75 228 SER A CA 1
ATOM 1896 C C . SER A 1 228 ? -2.833 -9.786 -11.153 1.00 87.75 228 SER A C 1
ATOM 1898 O O . SER A 1 228 ? -2.815 -8.720 -11.769 1.00 87.75 228 SER A O 1
ATOM 1900 N N . ILE A 1 229 ? -2.337 -9.919 -9.931 1.00 91.19 229 ILE A N 1
ATOM 1901 C CA . ILE A 1 229 ? -1.402 -8.980 -9.331 1.00 91.19 229 ILE A CA 1
ATOM 1902 C C . ILE A 1 229 ? -0.045 -9.645 -9.366 1.00 91.19 229 ILE A C 1
ATOM 1904 O O . ILE A 1 229 ? 0.088 -10.783 -8.920 1.00 91.19 229 ILE A O 1
ATOM 1908 N N . SER A 1 230 ? 0.949 -8.916 -9.833 1.00 91.69 230 SER A N 1
ATOM 1909 C CA . SER A 1 230 ? 2.327 -9.359 -9.840 1.00 91.69 230 SER A CA 1
ATOM 1910 C C . SER A 1 230 ? 3.159 -8.491 -8.932 1.00 91.69 230 SER A C 1
ATOM 1912 O O . SER A 1 230 ? 3.042 -7.266 -8.906 1.00 91.69 230 SER A O 1
ATOM 1914 N N . TYR A 1 231 ? 3.979 -9.170 -8.151 1.00 93.62 231 TYR A N 1
ATOM 1915 C CA . TYR A 1 231 ? 4.937 -8.582 -7.247 1.00 93.62 231 TYR A CA 1
ATOM 1916 C C . TYR A 1 231 ? 6.336 -8.938 -7.730 1.00 93.62 231 TYR A C 1
ATOM 1918 O O . TYR A 1 231 ? 6.623 -10.115 -7.963 1.00 93.62 231 TYR A O 1
ATOM 1926 N N . ARG A 1 232 ? 7.191 -7.928 -7.878 1.00 91.88 232 ARG A N 1
ATOM 1927 C CA . ARG A 1 232 ? 8.581 -8.089 -8.306 1.00 91.88 232 ARG A CA 1
ATOM 1928 C C . ARG A 1 232 ? 9.533 -7.501 -7.286 1.00 91.88 232 ARG A C 1
ATOM 1930 O O . ARG A 1 232 ? 9.290 -6.411 -6.775 1.00 91.88 232 ARG A O 1
ATOM 1937 N N . ILE A 1 233 ? 10.634 -8.209 -7.066 1.00 90.56 233 ILE A N 1
ATOM 1938 C CA . ILE A 1 233 ? 11.797 -7.738 -6.318 1.00 90.56 233 ILE A CA 1
ATOM 1939 C C . ILE A 1 233 ? 12.979 -7.695 -7.271 1.00 90.56 233 ILE A C 1
ATOM 1941 O O . ILE A 1 233 ? 13.294 -8.695 -7.913 1.00 90.56 233 ILE A O 1
ATOM 1945 N N . TYR A 1 234 ? 13.647 -6.553 -7.328 1.00 88.56 234 TYR A N 1
ATOM 1946 C CA . TYR A 1 234 ? 14.863 -6.349 -8.102 1.00 88.56 234 TYR A CA 1
ATOM 1947 C C . TYR A 1 234 ? 16.030 -6.229 -7.127 1.00 88.56 234 TYR A C 1
ATOM 1949 O O . TYR A 1 234 ? 16.162 -5.183 -6.508 1.00 88.56 234 TYR A O 1
ATOM 1957 N N . ILE A 1 235 ? 16.833 -7.278 -6.947 1.00 84.81 235 ILE A N 1
ATOM 1958 C CA . ILE A 1 235 ? 17.907 -7.295 -5.933 1.00 84.81 235 ILE A CA 1
ATOM 1959 C C . ILE A 1 235 ? 19.184 -6.674 -6.499 1.00 84.81 235 ILE A C 1
ATOM 1961 O O . ILE A 1 235 ? 19.794 -5.812 -5.875 1.00 84.81 235 ILE A O 1
ATOM 1965 N N . ASP A 1 236 ? 19.560 -7.089 -7.704 1.00 79.88 236 ASP A N 1
ATOM 1966 C CA . ASP A 1 236 ? 20.673 -6.542 -8.472 1.00 79.88 236 ASP A CA 1
ATOM 1967 C C . ASP A 1 236 ? 20.381 -6.669 -9.984 1.00 79.88 236 ASP A C 1
ATOM 1969 O O . ASP A 1 236 ? 19.247 -6.952 -10.407 1.00 79.88 236 ASP A O 1
ATOM 1973 N N . ASP A 1 237 ? 21.389 -6.398 -10.816 1.00 72.88 237 ASP A N 1
ATOM 1974 C CA . ASP A 1 237 ? 21.272 -6.491 -12.274 1.00 72.88 237 ASP A CA 1
ATOM 1975 C C . ASP A 1 237 ? 20.959 -7.930 -12.743 1.00 72.88 237 ASP A C 1
ATOM 1977 O O . ASP A 1 237 ? 20.293 -8.105 -13.766 1.00 72.88 237 ASP A O 1
ATOM 1981 N N . GLU A 1 238 ? 21.349 -8.953 -11.978 1.00 71.75 238 GLU A N 1
ATOM 1982 C CA . GLU A 1 238 ? 21.265 -10.372 -12.350 1.00 71.75 238 GLU A CA 1
ATOM 1983 C C . GLU A 1 238 ? 20.077 -11.104 -11.702 1.00 71.75 238 GLU A C 1
ATOM 1985 O O . GLU A 1 238 ? 19.534 -12.046 -12.283 1.00 71.75 238 GLU A O 1
ATOM 1990 N N . GLU A 1 239 ? 19.649 -10.682 -10.511 1.00 80.19 239 GLU A N 1
ATOM 1991 C CA . GLU A 1 239 ? 18.635 -11.354 -9.706 1.00 80.19 239 GLU A CA 1
ATOM 1992 C C . GLU A 1 239 ? 17.339 -10.537 -9.615 1.00 80.19 239 GLU A C 1
ATOM 1994 O O . GLU A 1 239 ? 17.275 -9.420 -9.086 1.00 80.19 239 GLU A O 1
ATOM 1999 N N . MET A 1 240 ? 16.270 -11.151 -10.124 1.00 87.25 240 MET A N 1
ATOM 2000 C CA . MET A 1 240 ? 14.897 -10.674 -10.027 1.00 87.25 240 MET A CA 1
ATOM 2001 C C . MET A 1 240 ? 13.994 -11.828 -9.598 1.00 87.25 240 MET A C 1
ATOM 2003 O O . MET A 1 240 ? 14.096 -12.939 -10.123 1.00 87.25 240 MET A O 1
ATOM 2007 N N . ILE A 1 241 ? 13.112 -11.557 -8.639 1.00 89.00 241 ILE A N 1
ATOM 2008 C CA . ILE A 1 241 ? 12.139 -12.522 -8.127 1.00 89.00 241 ILE A CA 1
ATOM 2009 C C . ILE A 1 241 ? 10.739 -12.006 -8.443 1.00 89.00 241 ILE A C 1
ATOM 2011 O O . ILE A 1 241 ? 10.415 -10.862 -8.130 1.00 89.00 241 ILE A O 1
ATOM 2015 N N . GLU A 1 242 ? 9.893 -12.862 -9.018 1.00 90.62 242 GLU A N 1
ATOM 2016 C CA . GLU A 1 242 ? 8.520 -12.522 -9.388 1.00 90.62 242 GLU A CA 1
ATOM 2017 C C . GLU A 1 242 ? 7.500 -13.487 -8.773 1.00 90.62 242 GLU A C 1
ATOM 2019 O O . GLU A 1 242 ? 7.674 -14.710 -8.727 1.00 90.62 242 GLU A O 1
ATOM 2024 N N . ALA A 1 243 ? 6.385 -12.924 -8.318 1.00 91.69 243 ALA A N 1
ATOM 2025 C CA . ALA A 1 243 ? 5.236 -13.656 -7.824 1.00 91.69 243 ALA A CA 1
ATOM 2026 C C . ALA A 1 243 ? 3.948 -13.135 -8.444 1.00 91.69 243 ALA A C 1
ATOM 2028 O O . ALA A 1 243 ? 3.558 -11.999 -8.201 1.00 91.69 243 ALA A O 1
ATOM 2029 N N . VAL A 1 244 ? 3.262 -14.016 -9.168 1.00 91.00 244 VAL A N 1
ATOM 2030 C CA . VAL A 1 244 ? 1.953 -13.747 -9.764 1.00 91.00 244 VAL A CA 1
ATOM 2031 C C . VAL A 1 244 ? 0.839 -14.305 -8.877 1.00 91.00 244 VAL A C 1
ATOM 2033 O O . VAL A 1 244 ? 0.904 -15.449 -8.414 1.00 91.00 244 VAL A O 1
ATOM 2036 N N . PHE A 1 245 ? -0.197 -13.500 -8.659 1.00 91.44 245 PHE A N 1
ATOM 2037 C CA . PHE A 1 245 ? -1.361 -13.791 -7.831 1.00 91.44 245 PHE A CA 1
ATOM 2038 C C . PHE A 1 245 ? -2.648 -13.626 -8.654 1.00 91.44 245 PHE A C 1
ATOM 2040 O O . PHE A 1 245 ? -3.087 -12.495 -8.861 1.00 91.44 245 PHE A O 1
ATOM 2047 N N . PRO A 1 246 ? -3.298 -14.714 -9.104 1.00 88.81 246 PRO A N 1
ATOM 2048 C CA . PRO A 1 246 ? -4.554 -14.615 -9.848 1.00 88.81 246 PRO A CA 1
ATOM 2049 C C . PRO A 1 246 ? -5.678 -14.118 -8.934 1.00 88.81 246 PRO A C 1
ATOM 2051 O O . PRO A 1 246 ? -5.962 -14.737 -7.908 1.00 88.81 246 PRO A O 1
ATOM 2054 N N . ILE A 1 247 ? -6.334 -13.019 -9.288 1.00 84.94 247 ILE A N 1
ATOM 2055 C CA . ILE A 1 247 ? -7.314 -12.331 -8.439 1.00 84.94 247 ILE A CA 1
ATOM 2056 C C . ILE A 1 247 ? -8.622 -12.068 -9.184 1.00 84.94 247 ILE A C 1
ATOM 2058 O O . ILE A 1 247 ? -8.647 -11.717 -10.361 1.00 84.94 247 ILE A O 1
ATOM 2062 N N . GLN A 1 248 ? -9.738 -12.193 -8.470 1.00 84.00 248 GLN A N 1
ATOM 2063 C CA . GLN A 1 248 ? -11.061 -11.884 -9.004 1.00 84.00 248 GLN A CA 1
ATOM 2064 C C . GLN A 1 248 ? -11.446 -10.450 -8.634 1.00 84.00 248 GLN A C 1
ATOM 2066 O O . GLN A 1 248 ? -12.027 -10.198 -7.579 1.00 84.00 248 GLN A O 1
ATOM 2071 N N . ILE A 1 249 ? -11.093 -9.502 -9.504 1.00 83.00 249 ILE A N 1
ATOM 2072 C CA . ILE A 1 249 ? -11.460 -8.088 -9.364 1.00 83.00 249 ILE A CA 1
ATOM 2073 C C . ILE A 1 249 ? -12.340 -7.648 -10.538 1.00 83.00 249 ILE A C 1
ATOM 2075 O O . ILE A 1 249 ? -11.990 -7.800 -11.710 1.00 83.00 249 ILE A O 1
ATOM 2079 N N . GLU A 1 250 ? -13.486 -7.063 -10.219 1.00 84.50 250 GLU A N 1
ATOM 2080 C CA . GLU A 1 250 ? -14.414 -6.436 -11.156 1.00 84.50 250 GLU A CA 1
ATOM 2081 C C . GLU A 1 250 ? -14.003 -4.977 -11.372 1.00 84.50 250 GLU A C 1
ATOM 2083 O O . GLU A 1 250 ? -13.548 -4.295 -10.453 1.00 84.50 250 GLU A O 1
ATOM 2088 N N . THR A 1 251 ? -14.145 -4.486 -12.600 1.00 84.69 251 THR A N 1
ATOM 2089 C CA . THR A 1 251 ? -13.947 -3.059 -12.883 1.00 84.69 251 THR A CA 1
ATOM 2090 C C . THR A 1 251 ? -15.048 -2.221 -12.240 1.00 84.69 251 THR A C 1
ATOM 2092 O O . THR A 1 251 ? -16.158 -2.709 -12.028 1.00 84.69 251 THR A O 1
ATOM 2095 N N . LYS A 1 252 ? -14.767 -0.940 -11.985 1.00 84.56 252 LYS A N 1
ATOM 2096 C CA . LYS A 1 252 ? -15.716 0.061 -11.462 1.00 84.56 252 LYS A CA 1
ATOM 2097 C C . LYS A 1 252 ? -16.259 -0.244 -10.061 1.00 84.56 252 LYS A C 1
ATOM 2099 O O . LYS A 1 252 ? -17.255 0.340 -9.635 1.00 84.56 252 LYS A O 1
ATOM 2104 N N . LYS A 1 253 ? -15.582 -1.126 -9.325 1.00 86.56 253 LYS A N 1
ATOM 2105 C CA . LYS A 1 253 ? -15.916 -1.511 -7.954 1.00 86.56 253 LYS A CA 1
ATOM 2106 C C . LYS A 1 253 ? -14.764 -1.188 -7.014 1.00 86.56 253 LYS A C 1
ATOM 2108 O O . LYS A 1 253 ? -13.600 -1.329 -7.382 1.00 86.56 253 LYS A O 1
ATOM 2113 N N . TRP A 1 254 ? -15.109 -0.732 -5.814 1.00 86.06 254 TRP A N 1
ATOM 2114 C CA . TRP A 1 254 ? -14.145 -0.436 -4.761 1.00 86.06 254 TRP A CA 1
ATOM 2115 C C . TRP A 1 254 ? -13.736 -1.699 -4.013 1.00 86.06 254 TRP A C 1
ATOM 2117 O O . TRP A 1 254 ? -14.567 -2.540 -3.666 1.00 86.06 254 TRP A O 1
ATOM 2127 N N . TYR A 1 255 ? -12.443 -1.789 -3.730 1.00 88.00 255 TYR A N 1
ATOM 2128 C CA . TYR A 1 255 ? -11.838 -2.849 -2.944 1.00 88.00 255 TYR A CA 1
ATOM 2129 C C . TYR A 1 255 ? -10.918 -2.237 -1.897 1.00 88.00 255 TYR A C 1
ATOM 2131 O O . TYR A 1 255 ? -10.080 -1.396 -2.219 1.00 88.00 255 TYR A O 1
ATOM 2139 N N . PHE A 1 256 ? -11.037 -2.690 -0.651 1.00 88.94 256 PHE A N 1
ATOM 2140 C CA . PHE A 1 256 ? -10.010 -2.434 0.349 1.00 88.94 256 PHE A CA 1
ATOM 2141 C C . PHE A 1 256 ? -8.891 -3.452 0.166 1.00 88.94 256 PHE A C 1
ATOM 2143 O O . PHE A 1 256 ? -9.058 -4.633 0.483 1.00 88.94 256 PHE A O 1
ATOM 2150 N N . PHE A 1 257 ? -7.778 -3.000 -0.390 1.00 92.38 257 PHE A N 1
ATOM 2151 C CA . PHE A 1 257 ? -6.628 -3.818 -0.726 1.00 92.38 257 PHE A CA 1
ATOM 2152 C C . PHE A 1 257 ? -5.558 -3.693 0.356 1.00 92.38 257 PHE A C 1
ATOM 2154 O O . PHE A 1 257 ? -5.203 -2.585 0.758 1.00 92.38 257 PHE A O 1
ATOM 2161 N N . VAL A 1 258 ? -5.025 -4.827 0.812 1.00 95.12 258 VAL A N 1
ATOM 2162 C CA . VAL A 1 258 ? -3.880 -4.865 1.726 1.00 95.12 258 VAL A CA 1
ATOM 2163 C C . VAL A 1 258 ? -2.851 -5.855 1.205 1.00 95.12 258 VAL A C 1
ATOM 2165 O O . VAL A 1 258 ? -3.145 -7.034 1.022 1.00 95.12 258 VAL A O 1
ATOM 2168 N N . PHE A 1 259 ? -1.631 -5.377 1.018 1.00 96.25 259 PHE A N 1
ATOM 2169 C CA . PHE A 1 259 ? -0.451 -6.172 0.727 1.00 96.25 259 PHE A CA 1
ATOM 2170 C C . PHE A 1 259 ? 0.447 -6.180 1.959 1.00 96.25 259 PHE A C 1
ATOM 2172 O O . PHE A 1 259 ? 0.749 -5.124 2.513 1.00 96.25 259 PHE A O 1
ATOM 2179 N N . THR A 1 260 ? 0.888 -7.360 2.382 1.00 95.44 260 THR A N 1
ATOM 2180 C CA . THR A 1 260 ? 1.871 -7.503 3.457 1.00 95.44 260 THR A CA 1
ATOM 2181 C C . THR A 1 260 ? 3.036 -8.349 2.986 1.00 95.44 260 THR A C 1
ATOM 2183 O O . THR A 1 260 ? 2.824 -9.425 2.422 1.00 95.44 260 THR A O 1
ATOM 2186 N N . GLN A 1 261 ? 4.235 -7.901 3.315 1.00 93.12 261 GLN A N 1
ATOM 2187 C CA . GLN A 1 261 ? 5.491 -8.590 3.093 1.00 93.12 261 GLN A CA 1
ATOM 2188 C C . GLN A 1 261 ? 6.223 -8.727 4.425 1.00 93.12 261 GLN A C 1
ATOM 2190 O O . GLN A 1 261 ? 6.305 -7.772 5.202 1.00 93.12 261 GLN A O 1
ATOM 2195 N N . LYS A 1 262 ? 6.779 -9.909 4.671 1.00 91.56 262 LYS A N 1
ATOM 2196 C CA . LYS A 1 262 ? 7.670 -10.166 5.800 1.00 91.56 262 LYS A CA 1
ATOM 2197 C C . LYS A 1 262 ? 8.869 -10.966 5.305 1.00 91.56 262 LYS A C 1
ATOM 2199 O O . LYS A 1 262 ? 8.676 -12.054 4.770 1.00 91.56 262 LYS A O 1
ATOM 2204 N N . TYR A 1 263 ? 10.071 -10.440 5.503 1.00 88.38 263 TYR A N 1
ATOM 2205 C CA . TYR A 1 263 ? 11.303 -11.186 5.274 1.00 88.38 263 TYR A CA 1
ATOM 2206 C C . TYR A 1 263 ? 11.696 -11.952 6.537 1.00 88.38 263 TYR A C 1
ATOM 2208 O O . TYR A 1 263 ? 11.598 -11.440 7.655 1.00 88.38 263 TYR A O 1
ATOM 2216 N N . GLU A 1 264 ? 12.112 -13.195 6.352 1.00 86.81 264 GLU A N 1
ATOM 2217 C CA . GLU A 1 264 ? 12.621 -14.077 7.388 1.00 86.81 264 GLU A CA 1
ATOM 2218 C C . GLU A 1 264 ? 14.090 -14.379 7.080 1.00 86.81 264 GLU A C 1
ATOM 2220 O O . GLU A 1 264 ? 14.414 -15.258 6.281 1.00 86.81 264 GLU A O 1
ATOM 2225 N N . GLU A 1 265 ? 14.981 -13.619 7.718 1.00 81.94 265 GLU A N 1
ATOM 2226 C CA . GLU A 1 265 ? 16.425 -13.639 7.455 1.00 81.94 265 GLU A CA 1
ATOM 2227 C C . GLU A 1 265 ? 17.056 -15.016 7.697 1.00 81.94 265 GLU A C 1
ATOM 2229 O O . GLU A 1 265 ? 17.915 -15.443 6.931 1.00 81.94 265 GLU A O 1
ATOM 2234 N N . SER A 1 266 ? 16.569 -15.750 8.704 1.00 82.75 266 SER A N 1
ATOM 2235 C CA . SER A 1 266 ? 17.089 -17.071 9.086 1.00 82.75 266 SER A CA 1
ATOM 2236 C C . SER A 1 266 ? 16.997 -18.131 7.982 1.00 82.75 266 SER A C 1
ATOM 2238 O O . SER A 1 266 ? 17.765 -19.092 7.993 1.00 82.75 266 SER A O 1
ATOM 2240 N N . ILE A 1 267 ? 16.067 -17.962 7.040 1.00 83.69 267 ILE A N 1
ATOM 2241 C CA . ILE A 1 267 ? 15.813 -18.898 5.938 1.00 83.69 267 ILE A CA 1
ATOM 2242 C C . ILE A 1 267 ? 15.770 -18.202 4.572 1.00 83.69 267 ILE A C 1
ATOM 2244 O O . ILE A 1 267 ? 15.327 -18.811 3.603 1.00 83.69 267 ILE A O 1
ATOM 2248 N N . SER A 1 268 ? 16.191 -16.934 4.505 1.00 86.00 268 SER A N 1
ATOM 2249 C CA . SER A 1 268 ? 16.175 -16.102 3.293 1.00 86.00 268 SER A CA 1
ATOM 2250 C C . SER A 1 268 ? 14.847 -16.177 2.522 1.00 86.00 268 SER A C 1
ATOM 2252 O O . SER A 1 268 ? 14.818 -16.283 1.296 1.00 86.00 268 SER A O 1
ATOM 2254 N N . GLU A 1 269 ? 13.726 -16.133 3.244 1.00 90.06 269 GLU A N 1
ATOM 2255 C CA . GLU A 1 269 ? 12.386 -16.307 2.676 1.00 90.06 269 GLU A CA 1
ATOM 2256 C C . GLU A 1 269 ? 11.543 -15.041 2.842 1.00 90.06 269 GLU A C 1
ATOM 2258 O O . GLU A 1 269 ? 11.590 -14.372 3.872 1.00 90.06 269 GLU A O 1
ATOM 2263 N N . ILE A 1 270 ? 10.729 -14.728 1.837 1.00 90.88 270 ILE A N 1
ATOM 2264 C CA . ILE A 1 270 ? 9.731 -13.664 1.895 1.00 90.88 270 ILE A CA 1
ATOM 2265 C C . ILE A 1 270 ? 8.330 -14.267 1.897 1.00 90.88 270 ILE A C 1
ATOM 2267 O O . ILE A 1 270 ? 7.902 -14.907 0.933 1.00 90.88 270 ILE A O 1
ATOM 2271 N N . ASP A 1 271 ? 7.588 -13.972 2.959 1.00 93.88 271 ASP A N 1
ATOM 2272 C CA . ASP A 1 271 ? 6.160 -14.231 3.074 1.00 93.88 271 ASP A CA 1
ATOM 2273 C C . ASP A 1 271 ? 5.373 -13.063 2.473 1.00 93.88 271 ASP A C 1
ATOM 2275 O O . ASP A 1 271 ? 5.438 -11.933 2.966 1.00 93.88 271 ASP A O 1
ATOM 2279 N N . ILE A 1 272 ? 4.561 -13.344 1.455 1.00 95.44 272 ILE A N 1
ATOM 2280 C CA . ILE A 1 272 ? 3.649 -12.372 0.851 1.00 95.44 272 ILE A CA 1
ATOM 2281 C C . ILE A 1 272 ? 2.216 -12.788 1.128 1.00 95.44 272 ILE A C 1
ATOM 2283 O O . ILE A 1 272 ? 1.818 -13.919 0.844 1.00 95.44 272 ILE A O 1
ATOM 2287 N N . THR A 1 273 ? 1.414 -11.851 1.627 1.00 95.81 273 THR A N 1
ATOM 2288 C CA . THR A 1 273 ? -0.030 -12.038 1.792 1.00 95.81 273 THR A CA 1
ATOM 2289 C C . THR A 1 273 ? -0.801 -10.884 1.169 1.00 95.81 273 THR A C 1
ATOM 2291 O O . THR A 1 273 ? -0.460 -9.721 1.372 1.00 95.81 273 THR A O 1
ATOM 2294 N N . ILE A 1 274 ? -1.869 -11.218 0.447 1.00 95.56 274 ILE A N 1
ATOM 2295 C CA . ILE A 1 274 ? -2.824 -10.252 -0.098 1.00 95.56 274 ILE A CA 1
ATOM 2296 C C . ILE A 1 274 ? -4.163 -10.445 0.605 1.00 95.56 274 ILE A C 1
ATOM 2298 O O . ILE A 1 274 ? -4.686 -11.564 0.665 1.00 95.56 274 ILE A O 1
ATOM 2302 N N . TYR A 1 275 ? -4.730 -9.346 1.092 1.00 94.25 275 TYR A N 1
ATOM 2303 C CA . TYR A 1 275 ? -6.083 -9.283 1.619 1.00 94.25 275 TYR A CA 1
ATOM 2304 C C . TYR A 1 275 ? -6.943 -8.370 0.752 1.00 94.25 275 TYR A C 1
ATOM 2306 O O . TYR A 1 275 ? -6.513 -7.285 0.358 1.00 94.25 275 TYR A O 1
ATOM 2314 N N . ILE A 1 276 ? -8.180 -8.790 0.504 1.00 91.56 276 ILE A N 1
ATOM 2315 C CA . ILE A 1 276 ? -9.192 -7.991 -0.186 1.00 91.56 276 ILE A CA 1
ATOM 2316 C C . ILE A 1 276 ? -10.418 -7.909 0.718 1.00 91.56 276 ILE A C 1
ATOM 2318 O O . ILE A 1 276 ? -10.911 -8.918 1.220 1.00 91.56 276 ILE A O 1
ATOM 2322 N N . ASN A 1 277 ? -10.896 -6.692 0.977 1.00 88.12 277 ASN A N 1
ATOM 2323 C CA . ASN A 1 277 ? -12.036 -6.419 1.858 1.00 88.12 277 ASN A CA 1
ATOM 2324 C C . ASN A 1 277 ? -11.888 -7.071 3.247 1.00 88.12 277 ASN A C 1
ATOM 2326 O O . ASN A 1 277 ? -12.848 -7.571 3.835 1.00 88.12 277 ASN A O 1
ATOM 2330 N N . GLY A 1 278 ? -10.651 -7.081 3.759 1.00 85.25 278 GLY A N 1
ATOM 2331 C CA . GLY A 1 278 ? -10.293 -7.652 5.059 1.00 85.25 278 GLY A CA 1
ATOM 2332 C C . GLY A 1 278 ? -10.218 -9.183 5.103 1.00 85.25 278 GLY A C 1
ATOM 2333 O O . GLY A 1 278 ? -9.956 -9.733 6.171 1.00 85.25 278 GLY A O 1
ATOM 2334 N N . LYS A 1 279 ? -10.422 -9.886 3.981 1.00 89.19 279 LYS A N 1
ATOM 2335 C CA . LYS A 1 279 ? -10.261 -11.344 3.881 1.00 89.19 279 LYS A CA 1
ATOM 2336 C C . LYS A 1 279 ? -8.923 -11.687 3.245 1.00 89.19 279 LYS A C 1
ATOM 2338 O O . LYS A 1 279 ? -8.528 -11.052 2.276 1.00 89.19 279 LYS A O 1
ATOM 2343 N N . LYS A 1 280 ? -8.227 -12.687 3.791 1.00 93.62 280 LYS A N 1
ATOM 2344 C CA . LYS A 1 280 ? -6.986 -13.214 3.208 1.00 93.62 280 LYS A CA 1
ATOM 2345 C C . LYS A 1 280 ? -7.327 -13.938 1.906 1.00 93.62 280 LYS A C 1
ATOM 2347 O O . LYS A 1 280 ? -7.942 -14.997 1.954 1.00 93.62 280 LYS A O 1
ATOM 2352 N N . GLU A 1 281 ? -6.913 -13.374 0.779 1.00 92.00 281 GLU A N 1
ATOM 2353 C CA . GLU A 1 281 ? -7.197 -13.921 -0.551 1.00 92.00 281 GLU A CA 1
ATOM 2354 C C . GLU A 1 281 ? -6.064 -14.808 -1.051 1.00 92.00 281 GLU A C 1
ATOM 2356 O O . GLU A 1 281 ? -6.303 -15.897 -1.572 1.00 92.00 281 GLU A O 1
ATOM 2361 N N . LYS A 1 282 ? -4.813 -14.357 -0.897 1.00 93.69 282 LYS A N 1
ATOM 2362 C CA . LYS A 1 282 ? -3.637 -15.062 -1.421 1.00 93.69 282 LYS A CA 1
ATOM 2363 C C . LYS A 1 282 ? -2.474 -15.056 -0.453 1.00 93.69 282 LYS A C 1
ATOM 2365 O O . LYS A 1 282 ? -2.336 -14.161 0.378 1.00 93.69 282 LYS A O 1
ATOM 2370 N N . PHE A 1 283 ? -1.626 -16.066 -0.601 1.00 93.94 283 PHE A N 1
ATOM 2371 C CA . PHE A 1 283 ? -0.390 -16.231 0.143 1.00 93.94 283 PHE A CA 1
ATOM 2372 C C . PHE A 1 283 ? 0.649 -16.932 -0.729 1.00 93.94 283 PHE A C 1
ATOM 2374 O O . PHE A 1 283 ? 0.305 -17.892 -1.420 1.00 93.94 283 PHE A O 1
ATOM 2381 N N . LYS A 1 284 ? 1.899 -16.473 -0.691 1.00 94.56 284 LYS A N 1
ATOM 2382 C CA . LYS A 1 284 ? 3.022 -17.143 -1.352 1.00 94.56 284 LYS A CA 1
ATOM 2383 C C . LYS A 1 284 ? 4.305 -16.899 -0.567 1.00 94.56 284 LYS A C 1
ATOM 2385 O O . LYS A 1 284 ? 4.491 -15.818 -0.017 1.00 94.56 284 LYS A O 1
ATOM 2390 N N . LYS A 1 285 ? 5.164 -17.915 -0.550 1.00 93.31 285 LYS A N 1
ATOM 2391 C CA . LYS A 1 285 ? 6.524 -17.863 -0.018 1.00 93.31 285 LYS A CA 1
ATOM 2392 C C . LYS A 1 285 ? 7.501 -17.775 -1.176 1.00 93.31 285 LYS A C 1
ATOM 2394 O O . LYS A 1 285 ? 7.341 -18.516 -2.149 1.00 93.31 285 LYS A O 1
ATOM 2399 N N . LEU A 1 286 ? 8.466 -16.870 -1.092 1.00 90.81 286 LEU A N 1
ATOM 2400 C CA . LEU A 1 286 ? 9.505 -16.691 -2.101 1.00 90.81 286 LEU A CA 1
ATOM 2401 C C . LEU A 1 286 ? 10.873 -16.886 -1.470 1.00 90.81 286 LEU A C 1
ATOM 2403 O O . LEU A 1 286 ? 11.177 -16.275 -0.454 1.00 90.81 286 LEU A O 1
ATOM 2407 N N . GLN A 1 287 ? 11.688 -17.720 -2.096 1.00 88.38 287 GLN A N 1
ATOM 2408 C CA . GLN A 1 287 ? 13.058 -17.979 -1.674 1.00 88.38 287 GLN A CA 1
ATOM 2409 C C . GLN A 1 287 ? 13.992 -16.966 -2.333 1.00 88.38 287 GLN A C 1
ATOM 2411 O O . GLN A 1 287 ? 13.918 -16.767 -3.548 1.00 88.38 287 GLN A O 1
ATOM 2416 N N . MET A 1 288 ? 14.855 -16.335 -1.541 1.00 82.06 288 MET A N 1
ATOM 2417 C CA . MET A 1 288 ? 15.877 -15.404 -2.013 1.00 82.06 288 MET A CA 1
ATOM 2418 C C . MET A 1 288 ? 17.234 -16.096 -2.060 1.00 82.06 288 MET A C 1
ATOM 2420 O O . MET A 1 288 ? 17.590 -16.820 -1.131 1.00 82.06 288 MET A O 1
ATOM 2424 N N . LYS A 1 289 ? 18.013 -15.870 -3.125 1.00 79.25 289 LYS A N 1
ATOM 2425 C CA . LYS A 1 289 ? 19.388 -16.395 -3.192 1.00 79.25 289 LYS A CA 1
ATOM 2426 C C . LYS A 1 289 ? 20.381 -15.450 -2.531 1.00 79.25 289 LYS A C 1
ATOM 2428 O O . LYS A 1 289 ? 21.404 -15.903 -2.024 1.00 79.25 289 LYS A O 1
ATOM 2433 N N . LYS A 1 290 ? 20.078 -14.152 -2.545 1.00 75.50 290 LYS A N 1
ATOM 2434 C CA . LYS A 1 290 ? 20.877 -13.099 -1.924 1.00 75.50 290 LYS A CA 1
ATOM 2435 C C . LYS A 1 290 ? 20.013 -12.234 -1.021 1.00 75.50 290 LYS A C 1
ATOM 2437 O O . LYS A 1 290 ? 18.836 -12.001 -1.293 1.00 75.50 290 LYS A O 1
ATOM 2442 N N . GLN A 1 291 ? 20.628 -11.727 0.039 1.00 73.06 291 GLN A N 1
ATOM 2443 C CA . GLN A 1 291 ? 20.021 -10.701 0.871 1.00 73.06 291 GLN A CA 1
ATOM 2444 C C . GLN A 1 291 ? 20.032 -9.365 0.124 1.00 73.06 291 GLN A C 1
ATOM 2446 O O . GLN A 1 291 ? 20.986 -9.044 -0.584 1.00 73.06 291 GLN A O 1
ATOM 2451 N N . PHE A 1 292 ? 18.962 -8.593 0.283 1.00 71.50 292 PHE A N 1
ATOM 2452 C CA . PHE A 1 292 ? 18.896 -7.243 -0.257 1.00 71.50 292 PHE A CA 1
ATOM 2453 C C . PHE A 1 292 ? 19.770 -6.296 0.576 1.00 71.50 292 PHE A C 1
ATOM 2455 O O . PHE A 1 292 ? 19.748 -6.352 1.806 1.00 71.50 292 PHE A O 1
ATOM 2462 N N . GLU A 1 293 ? 20.502 -5.401 -0.082 1.00 71.12 293 GLU A N 1
ATOM 2463 C CA . GLU A 1 293 ? 21.288 -4.358 0.583 1.00 71.12 293 GLU A CA 1
ATOM 2464 C C . GLU A 1 293 ? 20.355 -3.313 1.215 1.00 71.12 293 GLU A C 1
ATOM 2466 O O . GLU A 1 293 ? 19.789 -2.460 0.533 1.00 71.12 293 GLU A O 1
ATOM 2471 N N . THR A 1 294 ? 20.181 -3.371 2.535 1.00 70.00 294 THR A N 1
ATOM 2472 C CA . THR A 1 294 ? 19.242 -2.515 3.285 1.00 70.00 294 THR A CA 1
ATOM 2473 C C . THR A 1 294 ? 19.700 -1.062 3.437 1.00 70.00 294 THR A C 1
ATOM 2475 O O . THR A 1 294 ? 18.962 -0.236 3.973 1.00 70.00 294 THR A O 1
ATOM 2478 N N . GLU A 1 295 ? 20.898 -0.722 2.960 1.00 78.00 295 GLU A N 1
ATOM 2479 C CA . GLU A 1 295 ? 21.449 0.635 3.020 1.00 78.00 295 GLU A CA 1
ATOM 2480 C C . GLU A 1 295 ? 21.060 1.500 1.811 1.00 78.00 295 GLU A C 1
ATOM 2482 O O . GLU A 1 295 ? 21.264 2.715 1.833 1.00 78.00 295 GLU A O 1
ATOM 2487 N N . GLU A 1 296 ? 20.452 0.921 0.768 1.00 83.19 296 GLU A N 1
ATOM 2488 C CA . GLU A 1 296 ? 20.053 1.703 -0.400 1.00 83.19 296 GLU A CA 1
ATOM 2489 C C . GLU A 1 296 ? 18.938 2.704 -0.081 1.00 83.19 296 GLU A C 1
ATOM 2491 O O . GLU A 1 296 ? 17.984 2.415 0.651 1.00 83.19 296 GLU A O 1
ATOM 2496 N N . ILE A 1 297 ? 19.036 3.886 -0.692 1.00 91.06 297 ILE A N 1
ATOM 2497 C CA . ILE A 1 297 ? 17.985 4.901 -0.674 1.00 91.06 297 ILE A CA 1
ATOM 2498 C C . ILE A 1 297 ? 17.095 4.682 -1.895 1.00 91.06 297 ILE A C 1
ATOM 2500 O O . ILE A 1 297 ? 17.547 4.735 -3.040 1.00 91.06 297 ILE A O 1
ATOM 2504 N N . LEU A 1 298 ? 15.809 4.467 -1.645 1.00 92.44 298 LEU A N 1
ATOM 2505 C CA . LEU A 1 298 ? 14.790 4.376 -2.679 1.00 92.44 298 LEU A CA 1
ATOM 2506 C C . LEU A 1 298 ? 14.379 5.795 -3.053 1.00 92.44 298 LEU A C 1
ATOM 2508 O O . LEU A 1 298 ? 13.895 6.534 -2.197 1.00 92.44 298 LEU A O 1
ATOM 2512 N N . THR A 1 299 ? 14.601 6.192 -4.302 1.00 93.06 299 THR A N 1
ATOM 2513 C CA . THR A 1 299 ? 14.385 7.561 -4.803 1.00 93.06 299 THR A CA 1
ATOM 2514 C C . THR A 1 299 ? 13.267 7.635 -5.843 1.00 93.06 299 THR A C 1
ATOM 2516 O O . THR A 1 299 ? 12.601 8.663 -5.971 1.00 93.06 299 THR A O 1
ATOM 2519 N N . LYS A 1 300 ? 13.006 6.538 -6.560 1.00 91.38 300 LYS A N 1
ATOM 2520 C CA . LYS A 1 300 ? 11.992 6.414 -7.616 1.00 91.38 300 LYS A CA 1
ATOM 2521 C C . LYS A 1 300 ? 10.705 5.816 -7.042 1.00 91.38 300 LYS A C 1
ATOM 2523 O O . LYS A 1 300 ? 10.239 4.768 -7.485 1.00 91.38 300 LYS A O 1
ATOM 2528 N N . ASN A 1 301 ? 10.145 6.489 -6.038 1.00 92.94 301 ASN A N 1
ATOM 2529 C CA . ASN A 1 301 ? 8.992 6.007 -5.279 1.00 92.94 301 ASN A CA 1
ATOM 2530 C C . ASN A 1 301 ? 7.683 6.594 -5.814 1.00 92.94 301 ASN A C 1
ATOM 2532 O O . ASN A 1 301 ? 7.508 7.814 -5.839 1.00 92.94 301 ASN A O 1
ATOM 2536 N N . ARG A 1 302 ? 6.754 5.730 -6.227 1.00 92.12 302 ARG A N 1
ATOM 2537 C CA . ARG A 1 302 ? 5.485 6.118 -6.853 1.00 92.12 302 ARG A CA 1
ATOM 2538 C C . ARG A 1 302 ? 4.332 5.245 -6.366 1.00 92.12 302 ARG A C 1
ATOM 2540 O O . ARG A 1 302 ? 4.493 4.033 -6.232 1.00 92.12 302 ARG A O 1
ATOM 2547 N N . ILE A 1 303 ? 3.167 5.853 -6.156 1.00 92.44 303 ILE A N 1
ATOM 2548 C CA . ILE A 1 303 ? 1.876 5.162 -5.999 1.00 92.44 303 ILE A CA 1
ATOM 2549 C C . ILE A 1 303 ? 1.024 5.481 -7.223 1.00 92.44 303 ILE A C 1
ATOM 2551 O O . ILE A 1 303 ? 0.828 6.655 -7.537 1.00 92.44 303 ILE A O 1
ATOM 2555 N N . GLY A 1 304 ? 0.504 4.448 -7.886 1.00 86.19 304 GLY A N 1
ATOM 2556 C CA . GLY A 1 304 ? -0.135 4.596 -9.194 1.00 86.19 304 GLY A CA 1
ATOM 2557 C C . GLY A 1 304 ? 0.899 4.879 -10.286 1.00 86.19 304 GLY A C 1
ATOM 2558 O O . GLY A 1 304 ? 1.783 5.701 -10.095 1.00 86.19 304 GLY A O 1
ATOM 2559 N N . SER A 1 305 ? 0.847 4.178 -11.417 1.00 76.12 305 SER A N 1
ATOM 2560 C CA . SER A 1 305 ? 1.509 4.567 -12.677 1.00 76.12 305 SER A CA 1
ATOM 2561 C C . SER A 1 305 ? 1.217 3.514 -13.739 1.00 76.12 305 SER A C 1
ATOM 2563 O O . SER A 1 305 ? 1.211 2.327 -13.422 1.00 76.12 305 SER A O 1
ATOM 2565 N N . ASN A 1 306 ? 1.073 3.907 -15.005 1.00 66.69 306 ASN A N 1
ATOM 2566 C CA . ASN A 1 306 ? 1.020 2.936 -16.106 1.00 66.69 306 ASN A CA 1
ATOM 2567 C C . ASN A 1 306 ? 2.313 2.905 -16.926 1.00 66.69 306 ASN A C 1
ATOM 2569 O O . ASN A 1 306 ? 2.338 2.264 -17.972 1.00 66.69 306 ASN A O 1
ATOM 2573 N N . VAL A 1 307 ? 3.384 3.564 -16.466 1.00 63.06 307 VAL A N 1
ATOM 2574 C CA . VAL A 1 307 ? 4.693 3.489 -17.122 1.00 63.06 307 VAL A CA 1
ATOM 2575 C C . VAL A 1 307 ? 5.339 2.149 -16.767 1.00 63.06 307 VAL A C 1
ATOM 2577 O O . VAL A 1 307 ? 5.650 1.929 -15.591 1.00 63.06 307 VAL A O 1
ATOM 2580 N N . PRO A 1 308 ? 5.570 1.243 -17.737 1.00 57.41 308 PRO A N 1
ATOM 2581 C CA . PRO A 1 308 ? 6.446 0.110 -17.512 1.00 57.41 308 PRO A CA 1
ATOM 2582 C C . PRO A 1 308 ? 7.830 0.619 -17.123 1.00 57.41 308 PRO A C 1
ATOM 2584 O O . PRO A 1 308 ? 8.457 1.370 -17.869 1.00 57.41 308 PRO A O 1
ATOM 2587 N N . PHE A 1 309 ? 8.318 0.205 -15.953 1.00 53.47 309 PHE A N 1
ATOM 2588 C CA . PHE A 1 309 ? 9.730 0.335 -15.649 1.00 53.47 309 PHE A CA 1
ATOM 2589 C C . PHE A 1 309 ? 10.488 -0.610 -16.588 1.00 53.47 309 PHE A C 1
ATOM 2591 O O . PHE A 1 309 ? 10.589 -1.814 -16.349 1.00 53.47 309 PHE A O 1
ATOM 2598 N N . ILE A 1 310 ? 10.952 -0.073 -17.714 1.00 53.94 310 ILE A N 1
ATOM 2599 C CA . ILE A 1 310 ? 11.865 -0.774 -18.605 1.00 53.94 310 ILE A CA 1
ATOM 2600 C C . ILE A 1 310 ? 13.219 -0.705 -17.905 1.00 53.94 310 ILE A C 1
ATOM 2602 O O . ILE A 1 310 ? 13.794 0.377 -17.786 1.00 53.94 310 ILE A O 1
ATOM 2606 N N . ARG A 1 311 ? 13.739 -1.847 -17.434 1.00 49.59 311 ARG A N 1
ATOM 2607 C CA . ARG A 1 311 ? 15.186 -1.967 -17.222 1.00 49.59 311 ARG A CA 1
ATOM 2608 C C . ARG A 1 311 ? 15.808 -1.668 -18.580 1.00 49.59 311 ARG A C 1
ATOM 2610 O O . ARG A 1 311 ? 15.762 -2.509 -19.475 1.00 49.59 311 ARG A O 1
ATOM 2617 N N . GLU A 1 312 ? 16.308 -0.454 -18.769 1.00 44.84 312 GLU A N 1
ATOM 2618 C CA . GLU A 1 312 ? 17.143 -0.139 -19.916 1.00 44.84 312 GLU A CA 1
ATOM 2619 C C . GLU A 1 312 ? 18.387 -1.010 -19.771 1.00 44.84 312 GLU A C 1
ATOM 2621 O O . GLU A 1 312 ? 19.307 -0.698 -19.017 1.00 44.84 312 GLU A O 1
ATOM 2626 N N . ASN A 1 313 ? 18.368 -2.180 -20.411 1.00 46.31 313 ASN A N 1
ATOM 2627 C CA . ASN A 1 313 ? 19.520 -3.058 -20.440 1.00 46.31 313 ASN A CA 1
ATOM 2628 C C . ASN A 1 313 ? 20.662 -2.236 -21.033 1.00 46.31 313 ASN A C 1
ATOM 2630 O O . ASN A 1 313 ? 20.597 -1.846 -22.200 1.00 46.31 313 ASN A O 1
ATOM 2634 N N . LYS A 1 314 ? 21.716 -1.981 -20.250 1.00 48.16 314 LYS A N 1
ATOM 2635 C CA . LYS A 1 314 ? 22.935 -1.301 -20.725 1.00 48.16 314 LYS A CA 1
ATOM 2636 C C . LYS A 1 314 ? 23.453 -1.926 -22.030 1.00 48.16 314 LYS A C 1
ATOM 2638 O O . LYS A 1 314 ? 23.967 -1.217 -22.887 1.00 48.16 314 LYS A O 1
ATOM 2643 N N . VAL A 1 315 ? 23.222 -3.229 -22.214 1.00 48.97 315 VAL A N 1
ATOM 2644 C CA . VAL A 1 315 ? 23.496 -3.986 -23.446 1.00 48.97 315 VAL A CA 1
ATOM 2645 C C . VAL A 1 315 ? 22.719 -3.445 -24.653 1.00 48.97 315 VAL A C 1
ATOM 2647 O O . VAL A 1 315 ? 23.321 -3.194 -25.688 1.00 48.97 315 VAL A O 1
ATOM 2650 N N . GLN A 1 316 ? 21.417 -3.171 -24.529 1.00 51.25 316 GLN A N 1
ATOM 2651 C CA . GLN A 1 316 ? 20.612 -2.628 -25.633 1.00 51.25 316 GLN A CA 1
ATOM 2652 C C . GLN A 1 316 ? 21.002 -1.186 -25.982 1.00 51.25 316 GLN A C 1
ATOM 2654 O O . GLN A 1 316 ? 20.973 -0.810 -27.152 1.00 51.25 316 GLN A O 1
ATOM 2659 N N . GLN A 1 317 ? 21.408 -0.375 -24.998 1.00 55.09 317 GLN A N 1
ATOM 2660 C CA . GLN A 1 317 ? 21.966 0.954 -25.274 1.00 55.09 317 GLN A CA 1
ATOM 2661 C C . GLN A 1 317 ? 23.319 0.867 -25.988 1.00 55.09 317 GLN A C 1
ATOM 2663 O O . GLN A 1 317 ? 23.549 1.620 -26.932 1.00 55.09 317 GLN A O 1
ATOM 2668 N N . GLN A 1 318 ? 24.191 -0.062 -25.584 1.00 58.81 318 GLN A N 1
ATOM 2669 C CA . GLN A 1 318 ? 25.469 -0.297 -26.258 1.00 58.81 318 GLN A CA 1
ATOM 2670 C C . GLN A 1 318 ? 25.277 -0.813 -27.685 1.00 58.81 318 GLN A C 1
ATOM 2672 O O . GLN A 1 318 ? 25.923 -0.304 -28.594 1.00 58.81 318 GLN A O 1
ATOM 2677 N N . GLU A 1 319 ? 24.361 -1.755 -27.912 1.00 66.25 319 GLU A N 1
ATOM 2678 C CA . GLU A 1 319 ? 24.024 -2.245 -29.254 1.00 66.25 319 GLU A CA 1
ATOM 2679 C C . GLU A 1 319 ? 23.454 -1.123 -30.129 1.00 66.25 319 GLU A C 1
ATOM 2681 O O . GLU A 1 319 ? 23.875 -0.949 -31.271 1.00 66.25 319 GLU A O 1
ATOM 2686 N N . MET A 1 320 ? 22.555 -0.296 -29.589 1.00 67.69 320 MET A N 1
ATOM 2687 C CA . MET A 1 320 ? 21.991 0.846 -30.312 1.00 67.69 320 MET A CA 1
ATOM 2688 C C . MET A 1 320 ? 23.054 1.905 -30.635 1.00 67.69 320 MET A C 1
ATOM 2690 O O . MET A 1 320 ? 23.092 2.410 -31.756 1.00 67.69 320 MET A O 1
ATOM 2694 N N . GLN A 1 321 ? 23.956 2.206 -29.694 1.00 71.94 321 GLN A N 1
ATOM 2695 C CA . GLN A 1 321 ? 25.093 3.100 -29.929 1.00 71.94 321 GLN A CA 1
ATOM 2696 C C . GLN A 1 321 ? 26.061 2.529 -30.968 1.00 71.94 321 GLN A C 1
ATOM 2698 O O . GLN A 1 321 ? 26.523 3.273 -31.831 1.00 71.94 321 GLN A O 1
ATOM 2703 N N . GLN A 1 322 ? 26.328 1.221 -30.943 1.00 78.50 322 GLN A N 1
ATOM 2704 C CA . GLN A 1 322 ? 27.153 0.554 -31.951 1.00 78.50 322 GLN A CA 1
ATOM 2705 C C . GLN A 1 322 ? 26.506 0.616 -33.338 1.00 78.50 322 GLN A C 1
ATOM 2707 O O . GLN A 1 322 ? 27.187 0.914 -34.318 1.00 78.50 322 GLN A O 1
ATOM 2712 N N . VAL A 1 323 ? 25.190 0.402 -33.442 1.00 82.00 323 VAL A N 1
ATOM 2713 C CA . VAL A 1 323 ? 24.455 0.541 -34.709 1.00 82.00 323 VAL A CA 1
ATOM 2714 C C . VAL A 1 323 ? 24.532 1.978 -35.230 1.00 82.00 323 VAL A C 1
ATOM 2716 O O . VAL A 1 323 ? 24.799 2.177 -36.417 1.00 82.00 323 VAL A O 1
ATOM 2719 N N . LEU A 1 324 ? 24.372 2.976 -34.356 1.00 82.62 324 LEU A N 1
ATOM 2720 C CA . LEU A 1 324 ? 24.466 4.390 -34.727 1.00 82.62 324 LEU A CA 1
ATOM 2721 C C . LEU A 1 324 ? 25.881 4.762 -35.208 1.00 82.62 324 LEU A C 1
ATOM 2723 O O . LEU A 1 324 ? 26.041 5.425 -36.233 1.00 82.62 324 LEU A O 1
ATOM 2727 N N . GLN A 1 325 ? 26.916 4.273 -34.516 1.00 87.88 325 GLN A N 1
ATOM 2728 C CA . GLN A 1 325 ? 28.315 4.453 -34.917 1.00 87.88 325 GLN A CA 1
ATOM 2729 C C . GLN A 1 325 ? 28.608 3.789 -36.268 1.00 87.88 325 GLN A C 1
ATOM 2731 O O . GLN A 1 325 ? 29.247 4.389 -37.133 1.00 87.88 325 GLN A O 1
ATOM 2736 N N . LEU A 1 326 ? 28.102 2.575 -36.500 1.00 89.31 326 LEU A N 1
ATOM 2737 C CA . LEU A 1 326 ? 28.264 1.878 -37.778 1.00 89.31 326 LEU A CA 1
ATOM 2738 C C . LEU A 1 326 ? 27.567 2.610 -38.931 1.00 89.31 326 LEU A C 1
ATOM 2740 O O . LEU A 1 326 ? 28.089 2.623 -40.049 1.00 89.31 326 LEU A O 1
ATOM 2744 N N . GLN A 1 327 ? 26.414 3.235 -38.681 1.00 88.44 327 GLN A N 1
ATOM 2745 C CA . GLN A 1 327 ? 25.734 4.074 -39.670 1.00 88.44 327 GLN A CA 1
ATOM 2746 C C . GLN A 1 327 ? 26.550 5.328 -40.005 1.00 88.44 327 GLN A C 1
ATOM 2748 O O . GLN A 1 327 ? 26.748 5.609 -41.187 1.00 88.44 327 GLN A O 1
ATOM 2753 N N . GLN A 1 328 ? 27.101 6.020 -39.002 1.00 89.19 328 GLN A N 1
ATOM 2754 C CA . GLN A 1 328 ? 27.986 7.172 -39.226 1.00 89.19 328 GLN A CA 1
ATOM 2755 C C . GLN A 1 328 ? 29.233 6.795 -40.035 1.00 89.19 328 GLN A C 1
ATOM 2757 O O . GLN A 1 328 ? 29.578 7.485 -40.992 1.00 89.19 328 GLN A O 1
ATOM 2762 N N . ILE A 1 329 ? 29.873 5.662 -39.724 1.00 91.44 329 ILE A N 1
ATOM 2763 C CA . ILE A 1 329 ? 31.046 5.180 -40.471 1.00 91.44 329 ILE A CA 1
ATOM 2764 C C . ILE A 1 329 ? 30.692 4.875 -41.932 1.00 91.44 329 ILE A C 1
ATOM 2766 O O . ILE A 1 329 ? 31.482 5.171 -42.830 1.00 91.44 329 ILE A O 1
ATOM 2770 N N . LYS A 1 330 ? 29.519 4.285 -42.200 1.00 92.12 330 LYS A N 1
ATOM 2771 C CA . LYS A 1 330 ? 29.065 4.031 -43.578 1.00 92.12 330 LYS A CA 1
ATOM 2772 C C . LYS A 1 330 ? 28.867 5.329 -44.357 1.00 92.12 330 LYS A C 1
ATOM 2774 O O . LYS A 1 330 ? 29.287 5.393 -45.510 1.00 92.12 330 LYS A O 1
ATOM 2779 N N . LEU A 1 331 ? 28.283 6.344 -43.726 1.00 92.38 331 LEU A N 1
ATOM 2780 C CA . LEU A 1 331 ? 28.033 7.642 -44.351 1.00 92.38 331 LEU A CA 1
ATOM 2781 C C . LEU A 1 331 ? 29.351 8.357 -44.693 1.00 92.38 331 LEU A C 1
ATOM 2783 O O . LEU A 1 331 ? 29.559 8.752 -45.836 1.00 92.38 331 LEU A O 1
ATOM 2787 N N . LEU A 1 332 ? 30.303 8.378 -43.753 1.00 91.62 332 LEU A N 1
ATOM 2788 C CA . LEU A 1 332 ? 31.643 8.941 -43.970 1.00 91.62 332 LEU A CA 1
ATOM 2789 C C . LEU A 1 332 ? 32.425 8.223 -45.081 1.00 91.62 332 LEU A C 1
ATOM 2791 O O . LEU A 1 332 ? 33.220 8.840 -45.790 1.00 91.62 332 LEU A O 1
ATOM 2795 N N . LYS A 1 333 ? 32.234 6.909 -45.253 1.00 90.81 333 LYS A N 1
ATOM 2796 C CA . LYS A 1 333 ? 32.847 6.175 -46.372 1.00 90.81 333 LYS A CA 1
ATOM 2797 C C . LYS A 1 333 ? 32.260 6.601 -47.715 1.00 90.81 333 LYS A C 1
ATOM 2799 O O . LYS A 1 333 ? 33.023 6.816 -48.651 1.00 90.81 333 LYS A O 1
ATOM 2804 N N . GLN A 1 334 ? 30.940 6.765 -47.794 1.00 92.06 334 GLN A N 1
ATOM 2805 C CA . GLN A 1 334 ? 30.276 7.233 -49.012 1.00 92.06 334 GLN A CA 1
ATOM 2806 C C . GLN A 1 334 ? 30.710 8.655 -49.386 1.00 92.06 334 GLN A C 1
ATOM 2808 O O . GLN A 1 334 ? 31.040 8.899 -50.544 1.00 92.06 334 GLN A O 1
ATOM 2813 N N . GLU A 1 335 ? 30.788 9.570 -48.416 1.00 92.38 335 GLU A N 1
ATOM 2814 C CA . GLU A 1 335 ? 31.283 10.934 -48.652 1.00 92.38 335 GLU A CA 1
ATOM 2815 C C . GLU A 1 335 ? 32.726 10.938 -49.175 1.00 92.38 335 GLU A C 1
ATOM 2817 O O . GLU A 1 335 ? 33.033 11.621 -50.152 1.00 92.38 335 GLU A O 1
ATOM 2822 N N . ASN A 1 336 ? 33.607 10.116 -48.598 1.00 91.31 336 ASN A N 1
ATOM 2823 C CA . ASN A 1 336 ? 34.988 10.001 -49.070 1.00 91.31 336 ASN A CA 1
ATOM 2824 C C . ASN A 1 336 ? 35.091 9.442 -50.496 1.00 91.31 336 ASN A C 1
ATOM 2826 O O . ASN A 1 336 ? 35.920 9.909 -51.276 1.00 91.31 336 ASN A O 1
ATOM 2830 N N . GLU A 1 337 ? 34.262 8.462 -50.863 1.00 92.31 337 GLU A N 1
ATOM 2831 C CA . GLU A 1 337 ? 34.224 7.942 -52.235 1.00 92.31 337 GLU A CA 1
ATOM 2832 C C . GLU A 1 337 ? 33.774 9.008 -53.242 1.00 92.31 337 GLU A C 1
ATOM 2834 O O . GLU A 1 337 ? 34.324 9.087 -54.344 1.00 92.31 337 GLU A O 1
ATOM 2839 N N . ILE A 1 338 ? 32.804 9.848 -52.868 1.00 93.00 338 ILE A N 1
ATOM 2840 C CA . ILE A 1 338 ? 32.351 10.973 -53.696 1.00 93.00 338 ILE A CA 1
ATOM 2841 C C . ILE A 1 338 ? 33.491 11.982 -53.877 1.00 93.00 338 ILE A C 1
ATOM 2843 O O . ILE A 1 338 ? 33.850 12.296 -55.012 1.00 93.00 338 ILE A O 1
ATOM 2847 N N . LEU A 1 339 ? 34.141 12.397 -52.786 1.00 90.88 339 LEU A N 1
ATOM 2848 C CA . LEU A 1 339 ? 35.269 13.336 -52.829 1.00 90.88 339 LEU A CA 1
ATOM 2849 C C . LEU A 1 339 ? 36.452 12.805 -53.651 1.00 90.88 339 LEU A C 1
ATOM 2851 O O . LEU A 1 339 ? 37.148 13.566 -54.329 1.00 90.88 339 LEU A O 1
ATOM 2855 N N . GLN A 1 340 ? 36.710 11.496 -53.623 1.00 91.00 340 GLN A N 1
ATOM 2856 C CA . GLN A 1 340 ? 37.748 10.889 -54.458 1.00 91.00 340 GLN A CA 1
ATOM 2857 C C . GLN A 1 340 ? 37.406 10.972 -55.948 1.00 91.00 340 GLN A C 1
ATOM 2859 O O . GLN A 1 340 ? 38.285 11.288 -56.755 1.00 91.00 340 GLN A O 1
ATOM 2864 N N . LYS A 1 341 ? 36.143 10.729 -56.317 1.00 92.31 341 LYS A N 1
ATOM 2865 C CA . LYS A 1 341 ? 35.675 10.851 -57.706 1.00 92.31 341 LYS A CA 1
ATOM 2866 C C . LYS A 1 341 ? 35.748 12.296 -58.198 1.00 92.31 341 LYS A C 1
ATOM 2868 O O . LYS A 1 341 ? 36.248 12.530 -59.297 1.00 92.31 341 LYS A O 1
ATOM 2873 N N . GLU A 1 342 ? 35.337 13.262 -57.380 1.00 91.19 342 GLU A N 1
ATOM 2874 C CA . GLU A 1 342 ? 35.441 14.690 -57.714 1.00 91.19 342 GLU A CA 1
ATOM 2875 C C . GLU A 1 342 ? 36.896 15.117 -57.936 1.00 91.19 342 GLU A C 1
ATOM 2877 O O . GLU A 1 342 ? 37.220 15.731 -58.952 1.00 91.19 342 GLU A O 1
ATOM 2882 N N . ASN A 1 343 ? 37.808 14.707 -57.051 1.00 90.38 343 ASN A N 1
ATOM 2883 C CA . ASN A 1 343 ? 39.234 14.997 -57.208 1.00 90.38 343 ASN A CA 1
ATOM 2884 C C . ASN A 1 343 ? 39.836 14.378 -58.479 1.00 90.38 343 ASN A C 1
ATOM 2886 O O . ASN A 1 343 ? 40.715 14.976 -59.102 1.00 90.38 343 ASN A O 1
ATOM 2890 N N . GLN A 1 344 ? 39.396 13.182 -58.879 1.00 90.94 344 GLN A N 1
ATOM 2891 C CA . GLN A 1 344 ? 39.818 12.578 -60.146 1.00 90.94 344 GLN A CA 1
ATOM 2892 C C . GLN A 1 344 ? 39.295 13.371 -61.349 1.00 90.94 344 GLN A C 1
ATOM 2894 O O . GLN A 1 344 ? 40.067 13.636 -62.271 1.00 90.94 344 GLN A O 1
ATOM 2899 N N . SER A 1 345 ? 38.033 13.806 -61.311 1.00 90.88 345 SER A N 1
ATOM 2900 C CA . SER A 1 345 ? 37.442 14.652 -62.354 1.00 90.88 345 SER A CA 1
ATOM 2901 C C . SER A 1 345 ? 38.195 15.979 -62.496 1.00 90.88 345 SER A C 1
ATOM 2903 O O . SER A 1 345 ? 38.607 16.343 -63.595 1.00 90.88 345 SER A O 1
ATOM 2905 N N . LEU A 1 346 ? 38.488 16.655 -61.379 1.00 90.62 346 LEU A N 1
ATOM 2906 C CA . LEU A 1 346 ? 39.256 17.905 -61.371 1.00 90.62 346 LEU A CA 1
ATOM 2907 C C . LEU A 1 346 ? 40.680 17.725 -61.910 1.00 90.62 346 LEU A C 1
ATOM 2909 O O . LEU A 1 346 ? 41.216 18.613 -62.573 1.00 90.62 346 LEU A O 1
ATOM 2913 N N . LYS A 1 347 ? 41.326 16.582 -61.647 1.00 91.31 347 LYS A N 1
ATOM 2914 C CA . LYS A 1 347 ? 42.640 16.279 -62.237 1.00 91.31 347 LYS A CA 1
ATOM 2915 C C . LYS A 1 347 ? 42.555 16.151 -63.756 1.00 91.31 347 LYS A C 1
ATOM 2917 O O . LYS A 1 347 ? 43.398 16.718 -64.447 1.00 91.31 347 LYS A O 1
ATOM 2922 N N . GLN A 1 348 ? 41.545 15.449 -64.265 1.00 91.31 348 GLN A N 1
ATOM 2923 C CA . GLN A 1 348 ? 41.331 15.294 -65.707 1.00 91.31 348 GLN A CA 1
ATOM 2924 C C . GLN A 1 348 ? 41.038 16.638 -66.384 1.00 91.31 348 GLN A C 1
ATOM 2926 O O . GLN A 1 348 ? 41.615 16.940 -67.428 1.00 91.31 348 GLN A O 1
ATOM 2931 N N . GLU A 1 349 ? 40.207 17.476 -65.764 1.00 91.25 349 GLU A N 1
ATOM 2932 C CA . GLU A 1 349 ? 39.899 18.819 -66.257 1.00 91.25 349 GLU A CA 1
ATOM 2933 C C . GLU A 1 349 ? 41.146 19.714 -66.291 1.00 91.25 349 GLU A C 1
ATOM 2935 O O . GLU A 1 349 ? 41.429 20.361 -67.300 1.00 91.25 349 GLU A O 1
ATOM 2940 N N . ASN A 1 350 ? 41.966 19.681 -65.238 1.00 90.56 350 ASN A N 1
ATOM 2941 C CA . ASN A 1 350 ? 43.232 20.413 -65.206 1.00 90.56 350 ASN A CA 1
ATOM 2942 C C . ASN A 1 350 ? 44.212 19.950 -66.294 1.00 90.56 350 ASN A C 1
ATOM 2944 O O . ASN A 1 350 ? 44.900 20.775 -66.898 1.00 90.56 350 ASN A O 1
ATOM 2948 N N . GLU A 1 351 ? 44.301 18.646 -66.571 1.00 92.75 351 GLU A N 1
ATOM 2949 C CA . GLU A 1 351 ? 45.116 18.152 -67.686 1.00 92.75 351 GLU A CA 1
ATOM 2950 C C . GLU A 1 351 ? 44.584 18.612 -69.045 1.00 92.75 351 GLU A C 1
ATOM 2952 O O . GLU A 1 351 ? 45.366 18.974 -69.928 1.00 92.75 351 GLU A O 1
ATOM 2957 N N . PHE A 1 352 ? 43.263 18.630 -69.213 1.00 92.44 352 PHE A N 1
ATOM 2958 C CA . PHE A 1 352 ? 42.628 19.127 -70.426 1.00 92.44 352 PHE A CA 1
ATOM 2959 C C . PHE A 1 352 ? 42.921 20.616 -70.648 1.00 92.44 352 PHE A C 1
ATOM 2961 O O . PHE A 1 352 ? 43.359 21.000 -71.736 1.00 92.44 352 PHE A O 1
ATOM 2968 N N . LEU A 1 353 ? 42.782 21.444 -69.609 1.00 90.62 353 LEU A N 1
ATOM 2969 C CA . LEU A 1 353 ? 43.111 22.870 -69.662 1.00 90.62 353 LEU A CA 1
ATOM 2970 C C . LEU A 1 353 ? 44.592 23.104 -69.986 1.00 90.62 353 LEU A C 1
ATOM 2972 O O . LEU A 1 353 ? 44.909 23.931 -70.840 1.00 90.62 353 LEU A O 1
ATOM 2976 N N . LYS A 1 354 ? 45.510 22.329 -69.390 1.00 91.31 354 LYS A N 1
ATOM 2977 C CA . LYS A 1 354 ? 46.944 22.394 -69.730 1.00 91.31 354 LYS A CA 1
ATOM 2978 C C . LYS A 1 354 ? 47.198 22.116 -71.212 1.00 91.31 354 LYS A C 1
ATOM 2980 O O . LYS A 1 354 ? 47.962 22.848 -71.843 1.00 91.31 354 LYS A O 1
ATOM 2985 N N . LYS A 1 355 ? 46.539 21.102 -71.784 1.00 91.38 355 LYS A N 1
ATOM 2986 C CA . LYS A 1 355 ? 46.633 20.795 -73.222 1.00 91.38 355 LYS A CA 1
ATOM 2987 C C . LYS A 1 355 ? 46.088 21.939 -74.080 1.00 91.38 355 LYS A C 1
ATOM 2989 O O . LYS A 1 355 ? 46.724 22.301 -75.067 1.00 91.38 355 LYS A O 1
ATOM 2994 N N . GLN A 1 356 ? 44.961 22.546 -73.702 1.00 91.25 356 GLN A N 1
ATOM 2995 C CA . GLN A 1 356 ? 44.421 23.701 -74.427 1.00 91.25 356 GLN A CA 1
ATOM 2996 C C . GLN A 1 356 ? 45.363 24.909 -74.402 1.00 91.25 356 GLN A C 1
ATOM 2998 O O . GLN A 1 356 ? 45.603 25.514 -75.447 1.00 91.25 356 GLN A O 1
ATOM 3003 N N . ILE A 1 357 ? 45.942 25.227 -73.240 1.00 91.19 357 ILE A N 1
ATOM 3004 C CA . ILE A 1 357 ? 46.933 26.304 -73.099 1.00 91.19 357 ILE A CA 1
ATOM 3005 C C . ILE A 1 357 ? 48.146 26.038 -73.999 1.00 91.19 357 ILE A C 1
ATOM 3007 O O . ILE A 1 357 ? 48.623 26.941 -74.683 1.00 91.19 357 ILE A O 1
ATOM 3011 N N . GLN A 1 358 ? 48.625 24.793 -74.059 1.00 90.50 358 GLN A N 1
ATOM 3012 C CA . GLN A 1 358 ? 49.743 24.421 -74.926 1.00 90.50 358 GLN A CA 1
ATOM 3013 C C . GLN A 1 358 ? 49.424 24.637 -76.414 1.00 90.50 358 GLN A C 1
ATOM 3015 O O . GLN A 1 358 ? 50.255 25.182 -77.140 1.00 90.50 358 GLN A O 1
ATOM 3020 N N . ILE A 1 359 ? 48.218 24.268 -76.856 1.00 90.06 359 ILE A N 1
ATOM 3021 C CA . ILE A 1 359 ? 47.753 24.489 -78.234 1.00 90.06 359 ILE A CA 1
ATOM 3022 C C . ILE A 1 359 ? 47.659 25.989 -78.545 1.00 90.06 359 ILE A C 1
ATOM 3024 O O . ILE A 1 359 ? 48.103 26.426 -79.606 1.00 90.06 359 ILE A O 1
ATOM 3028 N N . LEU A 1 360 ? 47.103 26.789 -77.632 1.00 86.81 360 LEU A N 1
ATOM 3029 C CA . LEU A 1 360 ? 47.013 28.245 -77.787 1.00 86.81 360 LEU A CA 1
ATOM 3030 C C . LEU A 1 360 ? 48.398 28.886 -77.914 1.00 86.81 360 LEU A C 1
ATOM 3032 O O . LEU A 1 360 ? 48.621 29.677 -78.827 1.00 86.81 360 LEU A O 1
ATOM 3036 N N . ASN A 1 361 ? 49.349 28.482 -77.071 1.00 86.44 361 ASN A N 1
ATOM 3037 C CA . ASN A 1 361 ? 50.724 28.977 -77.127 1.00 86.44 361 ASN A CA 1
ATOM 3038 C C . ASN A 1 361 ? 51.436 28.596 -78.435 1.00 86.44 361 ASN A C 1
ATOM 3040 O O . ASN A 1 361 ? 52.219 29.384 -78.960 1.00 86.44 361 ASN A O 1
ATOM 3044 N N . GLN A 1 362 ? 51.170 27.407 -78.988 1.00 85.31 362 GLN A N 1
ATOM 3045 C CA . GLN A 1 362 ? 51.690 27.018 -80.304 1.00 85.31 362 GLN A CA 1
ATOM 3046 C C . GLN A 1 362 ? 51.101 27.881 -81.427 1.00 85.31 362 GLN A C 1
ATOM 3048 O O . GLN A 1 362 ? 51.846 28.327 -82.297 1.00 85.31 362 GLN A O 1
ATOM 3053 N N . LYS A 1 363 ? 49.792 28.166 -81.380 1.00 84.25 363 LYS A N 1
ATOM 3054 C CA . LYS A 1 363 ? 49.120 29.045 -82.352 1.00 84.25 363 LYS A CA 1
ATOM 3055 C C . LYS A 1 363 ? 49.649 30.483 -82.306 1.00 84.25 363 LYS A C 1
ATOM 3057 O O . LYS A 1 363 ? 49.890 31.066 -83.361 1.00 84.25 363 LYS A O 1
ATOM 3062 N N . LEU A 1 364 ? 49.874 31.019 -81.106 1.00 81.69 364 LEU A N 1
ATOM 3063 C CA . LEU A 1 364 ? 50.486 32.337 -80.894 1.00 81.69 364 LEU A CA 1
ATOM 3064 C C . LEU A 1 364 ? 51.884 32.417 -81.520 1.00 81.69 364 LEU A C 1
ATOM 3066 O O . LEU A 1 364 ? 52.135 33.307 -82.325 1.00 81.69 364 LEU A O 1
ATOM 3070 N N . LYS A 1 365 ? 52.749 31.427 -81.266 1.00 77.88 365 LYS A N 1
ATOM 3071 C CA . LYS A 1 365 ? 54.086 31.367 -81.884 1.00 77.88 365 LYS A CA 1
ATOM 3072 C C . LYS A 1 365 ? 54.040 31.307 -83.412 1.00 77.88 365 LYS A C 1
ATOM 3074 O O . LYS A 1 365 ? 54.843 31.952 -84.074 1.00 77.88 365 LYS A O 1
ATOM 3079 N N . SER A 1 366 ? 53.097 30.560 -83.993 1.00 73.62 366 SER A N 1
ATOM 3080 C CA . SER A 1 366 ? 52.934 30.524 -85.455 1.00 73.62 366 SER A CA 1
ATOM 3081 C C . SER A 1 366 ? 52.416 31.840 -86.053 1.00 73.62 366 SER A C 1
ATOM 3083 O O . SER A 1 366 ? 52.726 32.133 -87.205 1.00 73.62 366 SER A O 1
ATOM 3085 N N . GLN A 1 367 ? 51.664 32.641 -85.286 1.00 69.06 367 GLN A N 1
ATOM 3086 C CA . GLN A 1 367 ? 51.246 33.994 -85.683 1.00 69.06 367 GLN A CA 1
ATOM 3087 C C . GLN A 1 367 ? 52.384 35.018 -85.577 1.00 69.06 367 GLN A C 1
ATOM 3089 O O . GLN A 1 367 ? 52.465 35.927 -86.397 1.00 69.06 367 GLN A O 1
ATOM 3094 N N . GLU A 1 368 ? 53.279 34.873 -84.600 1.00 66.12 368 GLU A N 1
ATOM 3095 C CA . GLU A 1 368 ? 54.478 35.713 -84.483 1.00 66.12 368 GLU A CA 1
ATOM 3096 C C . GLU A 1 368 ? 55.432 35.494 -85.670 1.00 66.12 368 GLU A C 1
ATOM 3098 O O . GLU A 1 368 ? 55.863 36.467 -86.282 1.00 66.12 368 GLU A O 1
ATOM 3103 N N . LEU A 1 369 ? 55.642 34.238 -86.087 1.00 59.56 369 LEU A N 1
ATOM 3104 C CA . LEU A 1 369 ? 56.444 33.885 -87.272 1.00 59.56 369 LEU A CA 1
ATOM 3105 C C . LEU A 1 369 ? 55.870 34.455 -88.584 1.00 59.56 369 LEU A C 1
ATOM 3107 O O . LEU A 1 369 ? 56.614 34.945 -89.425 1.00 59.56 369 LEU A O 1
ATOM 3111 N N . THR A 1 370 ? 54.542 34.474 -88.746 1.00 57.66 370 THR A N 1
ATOM 3112 C CA . THR A 1 370 ? 53.904 35.045 -89.953 1.00 57.66 370 THR A CA 1
ATOM 3113 C C . THR A 1 370 ? 53.939 36.575 -89.995 1.00 57.66 370 THR A C 1
ATOM 3115 O O . THR A 1 370 ? 53.860 37.156 -91.077 1.00 57.66 370 THR A O 1
ATOM 3118 N N . ASN A 1 371 ? 54.077 37.239 -88.844 1.00 55.50 371 ASN A N 1
ATOM 3119 C CA . ASN A 1 371 ? 54.237 38.693 -88.765 1.00 55.50 371 ASN A CA 1
ATOM 3120 C C . ASN A 1 371 ? 55.696 39.143 -88.979 1.00 55.50 371 ASN A C 1
ATOM 3122 O O . ASN A 1 371 ? 55.918 40.285 -89.386 1.00 55.50 371 ASN A O 1
ATOM 3126 N N . GLU A 1 372 ? 56.683 38.276 -88.733 1.00 54.69 372 GLU A N 1
ATOM 3127 C CA . GLU A 1 372 ? 58.095 38.537 -89.055 1.00 54.69 372 GLU A CA 1
ATOM 3128 C C . GLU A 1 372 ? 58.375 38.397 -90.561 1.00 54.69 372 GLU A C 1
ATOM 3130 O O . GLU A 1 372 ? 59.012 39.282 -91.135 1.00 54.69 372 GLU A O 1
ATOM 3135 N N . ASP A 1 373 ? 57.771 37.415 -91.238 1.00 51.81 373 ASP A N 1
ATOM 3136 C CA . ASP A 1 373 ? 57.882 37.248 -92.700 1.00 51.81 373 ASP A CA 1
ATOM 3137 C C . ASP A 1 373 ? 57.286 38.434 -93.495 1.00 51.81 373 ASP A C 1
ATOM 3139 O O . ASP A 1 373 ? 57.703 38.730 -94.616 1.00 51.81 373 ASP A O 1
ATOM 3143 N N . GLN A 1 374 ? 56.329 39.172 -92.917 1.00 52.00 374 GLN A N 1
ATOM 3144 C CA . GLN A 1 374 ? 55.776 40.390 -93.531 1.00 52.00 374 GLN A CA 1
ATOM 3145 C C . GLN A 1 374 ? 56.674 41.626 -93.364 1.00 52.00 374 GLN A C 1
ATOM 3147 O O . GLN A 1 374 ? 56.501 42.602 -94.098 1.00 52.00 374 GLN A O 1
ATOM 3152 N N . LYS A 1 375 ? 57.650 41.602 -92.446 1.00 52.09 375 LYS A N 1
ATOM 3153 C CA . LYS A 1 375 ? 58.639 42.681 -92.287 1.00 52.09 375 LYS A CA 1
ATOM 3154 C C . LYS A 1 375 ? 59.842 42.545 -93.226 1.00 52.09 375 LYS A C 1
ATOM 3156 O O . LYS A 1 375 ? 60.489 43.553 -93.488 1.00 52.09 375 LYS A O 1
ATOM 3161 N N . GLU A 1 376 ? 60.110 41.365 -93.787 1.00 49.06 376 GLU A N 1
ATOM 3162 C CA . GLU A 1 376 ? 61.270 41.128 -94.669 1.00 49.06 376 GLU A CA 1
ATOM 3163 C C . GLU A 1 376 ? 61.053 41.482 -96.158 1.00 49.06 376 GLU A C 1
ATOM 3165 O O . GLU A 1 376 ? 62.006 41.462 -96.935 1.00 49.06 376 GLU A O 1
ATOM 3170 N N . ILE A 1 377 ? 59.844 41.880 -96.586 1.00 50.31 377 ILE A N 1
ATOM 3171 C CA . ILE A 1 377 ? 59.552 42.189 -98.009 1.00 50.31 377 ILE A CA 1
ATOM 3172 C C . ILE A 1 377 ? 59.697 43.690 -98.363 1.00 50.31 377 ILE A C 1
ATOM 3174 O O . ILE A 1 377 ? 59.605 44.065 -99.531 1.00 50.31 377 ILE A O 1
ATOM 3178 N N . GLN A 1 378 ? 60.000 44.583 -97.416 1.00 47.50 378 GLN A N 1
ATOM 3179 C CA . GLN A 1 378 ? 60.193 46.013 -97.716 1.00 47.50 378 GLN A CA 1
ATOM 3180 C C . GLN A 1 378 ? 61.581 46.527 -97.328 1.00 47.50 378 GLN A C 1
ATOM 3182 O O . GLN A 1 378 ? 61.689 47.341 -96.424 1.00 47.50 378 GLN A O 1
ATOM 3187 N N . GLU A 1 379 ? 62.642 46.138 -98.046 1.00 43.34 379 GLU A N 1
ATOM 3188 C CA . GLU A 1 379 ? 63.873 46.947 -98.059 1.00 43.34 379 GLU A CA 1
ATOM 3189 C C . GLU A 1 379 ? 64.774 46.707 -99.294 1.00 43.34 379 GLU A C 1
ATOM 3191 O O . GLU A 1 379 ? 65.464 45.692 -99.376 1.00 43.34 379 GLU A O 1
ATOM 3196 N N . LYS A 1 380 ? 64.788 47.700 -100.217 1.00 37.38 380 LYS A N 1
ATOM 3197 C CA . LYS A 1 380 ? 65.903 48.243 -101.064 1.00 37.38 380 LYS A CA 1
ATOM 3198 C C . LYS A 1 380 ? 65.523 48.513 -102.546 1.00 37.38 380 LYS A C 1
ATOM 3200 O O . LYS A 1 380 ? 64.774 47.732 -103.117 1.00 37.38 380 LYS A O 1
ATOM 3205 N N . PRO A 1 381 ? 66.181 49.467 -103.255 1.00 46.09 381 PRO A N 1
ATOM 3206 C CA . PRO A 1 381 ? 66.508 50.856 -102.890 1.00 46.09 381 PRO A CA 1
ATOM 3207 C C . PRO A 1 381 ? 66.209 51.908 -104.014 1.00 46.09 381 PRO A C 1
ATOM 3209 O O . PRO A 1 381 ? 65.927 51.575 -105.158 1.00 46.09 381 PRO A O 1
ATOM 3212 N N . LYS A 1 382 ? 66.313 53.193 -103.622 1.00 43.53 382 LYS A N 1
ATOM 3213 C CA . LYS A 1 382 ? 66.251 54.510 -104.332 1.00 43.53 382 LYS A CA 1
ATOM 3214 C C . LYS A 1 382 ? 66.978 54.639 -105.704 1.00 43.53 382 LYS A C 1
ATOM 3216 O O . LYS A 1 382 ? 67.894 53.857 -105.950 1.00 43.53 382 LYS A O 1
ATOM 3221 N N . PRO A 1 383 ? 66.664 55.663 -106.549 1.00 42.69 383 PRO A N 1
ATOM 3222 C CA . PRO A 1 383 ? 67.346 56.992 -106.493 1.00 42.69 383 PRO A CA 1
ATOM 3223 C C . PRO A 1 383 ? 66.425 58.220 -106.804 1.00 42.69 383 PRO A C 1
ATOM 3225 O O . PRO A 1 383 ? 65.440 58.081 -107.516 1.00 42.69 383 PRO A O 1
ATOM 3228 N N . SER A 1 384 ? 66.557 59.340 -106.060 1.00 34.47 384 SER A N 1
ATOM 3229 C CA . SER A 1 384 ? 67.088 60.676 -106.482 1.00 34.47 384 SER A CA 1
ATOM 3230 C C . SER A 1 384 ? 66.170 61.443 -107.470 1.00 34.47 384 SER A C 1
ATOM 3232 O O . SER A 1 384 ? 65.754 60.860 -108.454 1.00 34.47 384 SER A O 1
ATOM 3234 N N . GLU A 1 385 ? 65.842 62.737 -107.385 1.00 35.91 385 GLU A N 1
ATOM 3235 C CA . GLU A 1 385 ? 66.368 63.897 -106.653 1.00 35.91 385 GLU A CA 1
ATOM 3236 C C . GLU A 1 385 ? 65.507 65.145 -107.025 1.00 35.91 385 GLU A C 1
ATOM 3238 O O . GLU A 1 385 ? 64.842 65.114 -108.057 1.00 35.91 385 GLU A O 1
ATOM 3243 N N . PHE A 1 386 ? 65.626 66.243 -106.251 1.00 32.97 386 PHE A N 1
ATOM 3244 C CA . PHE A 1 386 ? 65.280 67.656 -106.572 1.00 32.97 386 PHE A CA 1
ATOM 3245 C C . PHE A 1 386 ? 63.784 68.043 -106.709 1.00 32.97 386 PHE A C 1
ATOM 3247 O O . PHE A 1 386 ? 62.980 67.307 -107.252 1.00 32.97 386 PHE A O 1
ATOM 3254 N N . SER A 1 387 ? 63.288 69.217 -106.297 1.00 32.16 387 SER A N 1
ATOM 3255 C CA . SER A 1 387 ? 63.792 70.405 -105.584 1.00 32.16 387 SER A CA 1
ATOM 3256 C C . SER A 1 387 ? 62.575 71.294 -105.262 1.00 32.16 387 SER A C 1
ATOM 3258 O O . SER A 1 387 ? 61.651 71.299 -106.071 1.00 32.16 387 SER A O 1
ATOM 3260 N N . SER A 1 388 ? 62.677 72.130 -104.217 1.00 35.78 388 SER A N 1
ATOM 3261 C CA . SER A 1 388 ? 61.985 73.438 -104.072 1.00 35.78 388 SER A CA 1
ATOM 3262 C C . SER A 1 388 ? 60.462 73.404 -103.850 1.00 35.78 388 SER A C 1
ATOM 3264 O O . SER A 1 388 ? 59.765 72.605 -104.448 1.00 35.78 388 SER A O 1
ATOM 3266 N N . GLN A 1 389 ? 59.803 74.272 -103.088 1.00 35.78 389 GLN A N 1
ATOM 3267 C CA . GLN A 1 389 ? 60.102 75.339 -102.128 1.00 35.78 389 GLN A CA 1
ATOM 3268 C C . GLN A 1 389 ? 58.723 75.706 -101.527 1.00 35.78 389 GLN A C 1
ATOM 3270 O O . GLN A 1 389 ? 57.723 75.557 -102.219 1.00 35.78 389 GLN A O 1
ATOM 3275 N N . GLU A 1 390 ? 58.713 76.226 -100.293 1.00 35.38 390 GLU A N 1
ATOM 3276 C CA . GLU A 1 390 ? 57.698 77.145 -99.725 1.00 35.38 390 GLU A CA 1
ATOM 3277 C C . GLU A 1 390 ? 56.234 76.643 -99.628 1.00 35.38 390 GLU A C 1
ATOM 3279 O O . GLU A 1 390 ? 55.568 76.310 -100.595 1.00 35.38 390 GLU A O 1
ATOM 3284 N N . THR A 1 391 ? 55.597 76.629 -98.458 1.00 38.44 391 THR A N 1
ATOM 3285 C CA . THR A 1 391 ? 55.203 77.844 -97.730 1.00 38.44 391 THR A CA 1
ATOM 3286 C C . THR A 1 391 ? 54.666 77.495 -96.333 1.00 38.44 391 THR A C 1
ATOM 3288 O O . THR A 1 391 ? 54.122 76.419 -96.092 1.00 38.44 391 THR A O 1
ATOM 3291 N N . GLU A 1 392 ? 54.837 78.455 -95.428 1.00 39.22 392 GLU A N 1
ATOM 3292 C CA . GLU A 1 392 ? 54.300 78.567 -94.069 1.00 39.22 392 GLU A CA 1
ATOM 3293 C C . GLU A 1 392 ? 52.763 78.457 -93.990 1.00 39.22 392 GLU A C 1
ATOM 3295 O O . GLU A 1 392 ? 52.070 78.862 -94.918 1.00 39.22 392 GLU A O 1
ATOM 3300 N N . PHE A 1 393 ? 52.220 78.003 -92.849 1.00 38.50 393 PHE A N 1
ATOM 3301 C CA . PHE A 1 393 ? 51.443 78.843 -91.909 1.00 38.50 393 PHE A CA 1
ATOM 3302 C C . PHE A 1 393 ? 50.825 78.008 -90.760 1.00 38.50 393 PHE A C 1
ATOM 3304 O O . PHE A 1 393 ? 49.898 77.228 -90.941 1.00 38.50 393 PHE A O 1
ATOM 3311 N N . THR A 1 394 ? 51.369 78.216 -89.558 1.00 40.84 394 THR A N 1
ATOM 3312 C CA . THR A 1 394 ? 50.689 78.665 -88.323 1.00 40.84 394 THR A CA 1
ATOM 3313 C C . THR A 1 394 ? 49.294 78.123 -87.958 1.00 40.84 394 THR A C 1
ATOM 3315 O O . THR A 1 394 ? 48.302 78.503 -88.577 1.00 40.84 394 THR A O 1
ATOM 3318 N N . ARG A 1 395 ? 49.183 77.466 -86.788 1.00 40.78 395 ARG A N 1
ATOM 3319 C CA . ARG A 1 395 ? 48.351 77.934 -85.649 1.00 40.78 395 ARG A CA 1
ATOM 3320 C C . ARG A 1 395 ? 48.507 77.061 -84.390 1.00 40.78 395 ARG A C 1
ATOM 3322 O O . ARG A 1 395 ? 48.244 75.870 -84.452 1.00 40.78 395 ARG A O 1
ATOM 3329 N N . CYS A 1 396 ? 48.906 77.764 -83.323 1.00 40.25 396 CYS A N 1
ATOM 3330 C CA . CYS A 1 396 ? 48.731 77.586 -81.871 1.00 40.25 396 CYS A CA 1
ATOM 3331 C C . CYS A 1 396 ? 48.753 76.190 -81.245 1.00 40.25 396 CYS A C 1
ATOM 3333 O O . CYS A 1 396 ? 47.803 75.415 -81.482 1.00 40.25 396 CYS A O 1
#

Foldseek 3Di:
DVVVLVVLCVVQVVVVVVVVVPPDDDDDDDDDDDDDPPPPQHNLNVLVVVLVVCVVDPVS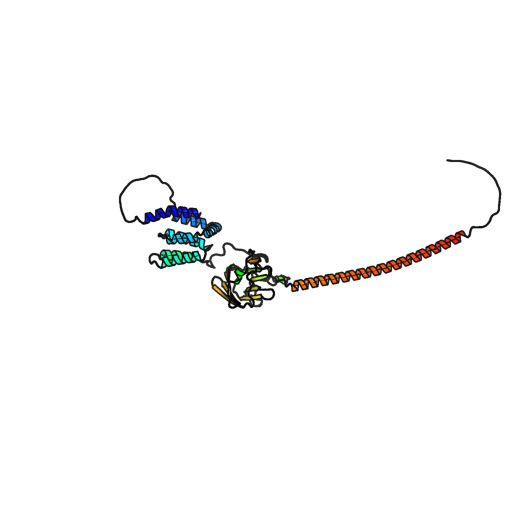LVVCVVVVVLVVLLVVLLVDDDPSSNLSSLLSNLVSLLNDDDPVSVVSLVVSLVVQVVDPVRVSSNVSSVVSVVSSPPDQPPDDPPDDQDDDDQADWDFDAKDFQLAPAAKDKDKDKDAAADDDQPPPDPDPQSRWQWKWQKQFAFPQRFHKTWTKGFDPPPPDRFIWIKIWGHQHPVDIDMDIGGDDDDHPGIWTKMWIWHADPVQQKIWIWIDINNHTDDIDIDHDPDDHDRGTMGGRIIGIHRRPPPPPPVVVVVVVVVVVVVVVVVVVVVVVVVVVVVVVVVVVVVVVVVVVVVVVVVVVVVVVVVVVVVVPPDDDDDDDDDDDDDDDDDDD

InterPro domains:
  IPR013320 Concanavalin A-like lectin/glucanase domain superfamily [SSF49899] (142-280)
  IPR046852 Neurobeachin, alpha-solenoid region [PF20425] (47-136)
  IPR050865 BEACH Domain-Containing [PTHR13743] (5-355)